Protein 2PZE (pdb70)

Radius of gyration: 22.37 Å; Cα contacts (8 Å, |Δi|>4): 933; chains: 2; bounding box: 48×54×74 Å

B-factor: mean 24.81, std 9.43, range [7.67, 64.12]

Sequence (445 aa):
SLTTTEVVMENVTAFWEEGGTPVLKDINFKIERGQLLAVAGSTGAGKTSLLMMIMGELEPSEGKIKHSGRISFCSQFSWIMPGTIKENIIFGVSYDEYRYRSVIKACQLEEDISKFAEKDNIVLGEGGITLSGGQRARISLARAVYKDADLYLLDSPFGYLDVLTEKEIFESCVCKLMANKTRILVTSKMEHLKKADKILILHEGSSYFYGTFSELQNLDFSSKLMTTEVVMENVTAFWEEGGTPVLKDINFKIERGQLLAVAGSTGAGKTSLLMMIMGELEPSEGKIKHSGRISFCSQFSWIMPGTIKENIIFGVSYDEYRYRSVIKACQLEEDISKFAEKDNIVLGEGGITLSGGQRARISLARAVYKDADLYLLDSPFGYLDVLTEKEIFESCVCKLMANKTRILVTSKMEHLKKADKILILHEGSSYFYGTFSELQNLQPD

GO terms:
  GO:0051087 protein-folding chaperone binding (F, IPI)
  GO:0005254 chloride channel activity (F, IDA)
  GO:0034976 response to endoplasmic reticulum stress (P, IDA)
  GO:0005769 early endosome (C, IDA)
  GO:0005789 endoplasmic reticulum membrane (C, IDA)
  GO:0005886 plasma membrane (C, IDA)
  GO:0016020 membrane (C, IDA)
  GO:0016324 apical plasma membrane (C, IDA)
  GO:0016887 ATP hydrolysis activity (F, IDA)
  GO:0015701 bicarbonate transport (P, IDA)
  GO:1904322 cellular response to forskolin (P, IDA)
  GO:0015106 bicarbonate transmembrane transporter activity (F, IDA)
  GO:1902476 chloride transmembrane transport (P, IDA)
  GO:0019869 chloride channel inhibitor activity (F, IDA)
  GO:0031901 early endosome membrane (C, EXP)
  GO:0005260 intracellularly ATP-gated chloride channel activity (F, EXP)
  GO:0005789 endoplasmic reticulum membrane (C, EXP)
  GO:0005886 plasma membrane (C, EXP)
  GO:0016324 apical plasma membrane (C, EXP)
  GO:0016887 ATP hydrolysis activity (F, EXP)

Structure (mmCIF, N/CA/C/O backbone):
data_2PZE
#
_entry.id   2PZE
#
_cell.length_a   42.803
_cell.length_b   92.779
_cell.length_c   107.419
_cell.angle_alpha   90.000
_cell.angle_beta   90.000
_cell.angle_gamma   90.000
#
_symmetry.space_group_name_H-M   'P 21 21 21'
#
loop_
_entity.id
_entity.type
_entity.pdbx_description
1 polymer 'Cystic fibrosis transmembrane conductance regulator'
2 non-polymer 'MAGNESIUM ION'
3 non-polymer "ADENOSINE-5'-TRIPHOSPHATE"
4 water water
#
loop_
_atom_site.group_PDB
_atom_site.id
_atom_site.type_symbol
_atom_site.label_atom_id
_atom_site.label_alt_id
_atom_site.label_comp_id
_atom_site.label_asym_id
_atom_site.label_entity_id
_atom_site.label_seq_id
_atom_site.pdbx_PDB_ins_code
_atom_site.Cartn_x
_atom_site.Cartn_y
_atom_site.Cartn_z
_atom_site.occupancy
_atom_site.B_iso_or_equiv
_atom_site.auth_seq_id
_atom_site.auth_comp_id
_atom_site.auth_asym_id
_atom_site.auth_atom_id
_atom_site.pdbx_PDB_model_num
ATOM 1 N N . SER A 1 1 ? -4.274 12.651 103.530 1.00 43.19 386 SER A N 1
ATOM 2 C CA . SER A 1 1 ? -2.867 13.142 103.494 1.00 42.67 386 SER A CA 1
ATOM 3 C C . SER A 1 1 ? -1.810 12.028 103.390 1.00 41.50 386 SER A C 1
ATOM 4 O O . SER A 1 1 ? -0.649 12.249 103.726 1.00 41.79 386 SER A O 1
ATOM 7 N N . LEU A 1 2 ? -2.207 10.833 102.952 1.00 39.47 387 LEU A N 1
ATOM 8 C CA . LEU A 1 2 ? -1.238 9.861 102.439 1.00 38.10 387 LEU A CA 1
ATOM 9 C C . LEU A 1 2 ? -1.210 9.965 100.922 1.00 38.25 387 LEU A C 1
ATOM 10 O O . LEU A 1 2 ? -2.259 9.899 100.273 1.00 38.68 387 LEU A O 1
ATOM 15 N N . THR A 1 3 ? -0.012 10.142 100.373 1.00 36.90 388 THR A N 1
ATOM 16 C CA . THR A 1 3 ? 0.178 10.362 98.931 1.00 36.83 388 THR A CA 1
ATOM 17 C C . THR A 1 3 ? 0.486 9.070 98.172 1.00 34.82 388 THR A C 1
ATOM 18 O O . THR A 1 3 ? 1.248 8.224 98.650 1.00 34.18 388 THR A O 1
ATOM 22 N N . THR A 1 4 ? -0.123 8.959 96.989 1.00 32.81 389 THR A N 1
ATOM 23 C CA . THR A 1 4 ? -0.050 7.799 96.108 1.00 31.35 389 THR A CA 1
ATOM 24 C C . THR A 1 4 ? 0.728 8.102 94.822 1.00 29.69 389 THR A C 1
ATOM 25 O O . THR A 1 4 ? 0.792 7.274 93.914 1.00 27.86 389 THR A O 1
ATOM 27 N N . THR A 1 5 ? 1.319 9.290 94.758 1.00 28.62 390 THR A N 1
ATOM 28 C CA . THR A 1 5 ? 1.935 9.821 93.528 1.00 28.63 390 THR A CA 1
ATOM 29 C C . THR A 1 5 ? 3.104 8.976 93.017 1.00 27.71 390 THR A C 1
ATOM 30 O O . THR A 1 5 ? 4.032 8.681 93.775 1.00 28.46 390 THR A O 1
ATOM 34 N N . GLU A 1 6 ? 3.053 8.583 91.744 1.00 25.74 391 GLU A N 1
ATOM 35 C CA . GLU A 1 6 ? 4.148 7.812 91.143 1.00 25.80 391 GLU A CA 1
ATOM 36 C C . GLU A 1 6 ? 5.061 8.610 90.222 1.00 23.23 391 GLU A C 1
ATOM 37 O O . GLU A 1 6 ? 6.255 8.356 90.172 1.00 21.64 391 GLU A O 1
ATOM 43 N N . VAL A 1 7 ? 4.498 9.549 89.474 1.00 21.84 392 VAL A N 1
ATOM 44 C CA . VAL A 1 7 ? 5.298 10.371 88.555 1.00 20.22 392 VAL A CA 1
ATOM 45 C C . VAL A 1 7 ? 4.861 11.817 88.735 1.00 19.57 392 VAL A C 1
ATOM 46 O O . VAL A 1 7 ? 3.671 12.091 88.737 1.00 18.50 392 VAL A O 1
ATOM 50 N N . VAL A 1 8 ? 5.811 12.734 88.881 1.00 17.40 393 VAL A N 1
ATOM 51 C CA . VAL A 1 8 ? 5.484 14.149 88.902 1.00 18.16 393 VAL A CA 1
ATOM 52 C C . VAL A 1 8 ? 6.393 14.887 87.938 1.00 17.53 393 VAL A C 1
ATOM 53 O O . VAL A 1 8 ? 7.596 14.638 87.907 1.00 18.30 393 VAL A O 1
ATOM 57 N N . MET A 1 9 ? 5.811 15.792 87.154 1.00 18.65 394 MET A N 1
ATOM 58 C CA . MET A 1 9 ? 6.553 16.790 86.412 1.00 19.11 394 MET A CA 1
ATOM 59 C C . MET A 1 9 ? 6.095 18.164 86.898 1.00 19.07 394 MET A C 1
ATOM 60 O O . MET A 1 9 ? 4.890 18.444 86.963 1.00 17.82 394 MET A O 1
ATOM 65 N N . GLU A 1 10 ? 7.058 19.003 87.272 1.00 19.34 395 GLU A N 1
ATOM 66 C CA . GLU A 1 10 ? 6.779 20.362 87.743 1.00 20.03 395 GLU A CA 1
ATOM 67 C C . GLU A 1 10 ? 7.621 21.373 86.964 1.00 19.21 395 GLU A C 1
ATOM 68 O O . GLU A 1 10 ? 8.869 21.342 87.032 1.00 18.74 395 GLU A O 1
ATOM 70 N N . ASN A 1 11 ? 6.941 22.244 86.205 1.00 19.47 396 ASN A N 1
ATOM 71 C CA . ASN A 1 11 ? 7.575 23.356 85.462 1.00 19.81 396 ASN A CA 1
ATOM 72 C C . ASN A 1 11 ? 8.698 22.912 84.524 1.00 19.01 396 ASN A C 1
ATOM 73 O O . ASN A 1 11 ? 9.744 23.561 84.419 1.00 20.12 396 ASN A O 1
ATOM 82 N N . VAL A 1 12 ? 8.474 21.798 83.824 1.00 17.74 397 VAL A N 1
ATOM 83 C CA . VAL A 1 12 ? 9.555 21.170 83.059 1.00 16.59 397 VAL A CA 1
ATOM 84 C C . VAL A 1 12 ? 9.699 21.756 81.663 1.00 16.84 397 VAL A C 1
ATOM 85 O O . VAL A 1 12 ? 8.743 21.783 80.889 1.00 18.46 397 VAL A O 1
ATOM 89 N N . THR A 1 13 ? 10.919 22.185 81.348 1.00 19.04 398 THR A N 1
ATOM 90 C CA . THR A 1 13 ? 11.301 22.629 80.021 1.00 19.26 398 THR A CA 1
ATOM 91 C C . THR A 1 13 ? 12.547 21.853 79.609 1.00 19.99 398 THR A C 1
ATOM 92 O O . THR A 1 13 ? 13.429 21.619 80.428 1.00 20.36 398 THR A O 1
ATOM 96 N N . ALA A 1 14 ? 12.607 21.435 78.348 1.00 19.46 399 ALA A N 1
ATOM 97 C CA . ALA A 1 14 ? 13.737 20.661 77.863 1.00 20.63 399 ALA A CA 1
ATOM 98 C C . ALA A 1 14 ? 14.060 20.977 76.404 1.00 21.46 399 ALA A C 1
ATOM 99 O O . ALA A 1 14 ? 13.172 21.332 75.634 1.00 22.69 399 ALA A O 1
ATOM 101 N N . PHE A 1 15 ? 15.336 20.829 76.054 1.00 25.14 400 PHE A N 1
ATOM 102 C CA . PHE A 1 15 ? 15.846 21.017 74.698 1.00 26.88 400 PHE A CA 1
ATOM 103 C C . PHE A 1 15 ? 16.564 19.749 74.279 1.00 27.72 400 PHE A C 1
ATOM 104 O O . PHE A 1 15 ? 17.303 19.163 75.068 1.00 27.30 400 PHE A O 1
ATOM 112 N N . TRP A 1 16 ? 16.337 19.328 73.040 1.00 28.79 401 TRP A N 1
ATOM 113 C CA . TRP A 1 16 ? 17.155 18.292 72.431 1.00 30.89 401 TRP A CA 1
ATOM 114 C C . TRP A 1 16 ? 18.417 18.971 71.911 1.00 34.01 401 TRP A C 1
ATOM 115 O O . TRP A 1 16 ? 19.511 18.410 72.000 1.00 34.97 401 TRP A O 1
ATOM 126 N N . GLU A 1 17 ? 18.232 20.181 71.377 1.00 36.36 402 GLU A N 1
ATOM 127 C CA . GLU A 1 17 ? 19.308 21.014 70.842 1.00 39.77 402 GLU A CA 1
ATOM 128 C C . GLU A 1 17 ? 19.458 22.227 71.749 1.00 41.65 402 GLU A C 1
ATOM 129 O O . GLU A 1 17 ? 18.797 23.261 71.544 1.00 42.32 402 GLU A O 1
ATOM 131 N N . GLU A 1 18 ? 20.313 22.074 72.762 1.00 43.47 403 GLU A N 1
ATOM 132 C CA . GLU A 1 18 ? 20.454 23.055 73.848 1.00 45.18 403 GLU A CA 1
ATOM 133 C C . GLU A 1 18 ? 20.825 24.455 73.347 1.00 45.63 403 GLU A C 1
ATOM 134 O O . GLU A 1 18 ? 22.002 24.831 73.322 1.00 46.28 403 GLU A O 1
ATOM 136 N N . GLY A 1 19 ? 19.804 25.216 72.951 1.00 45.53 404 GLY A N 1
ATOM 137 C CA . GLY A 1 19 ? 19.997 26.580 72.462 1.00 45.58 404 GLY A CA 1
ATOM 138 C C . GLY A 1 19 ? 18.887 27.076 71.555 1.00 45.36 404 GLY A C 1
ATOM 139 O O . GLY A 1 19 ? 18.545 28.266 71.569 1.00 45.73 404 GLY A O 1
ATOM 140 N N . GLY A 1 20 ? 18.326 26.174 70.754 1.00 44.54 437 GLY A N 1
ATOM 141 C CA . GLY A 1 20 ? 17.246 26.535 69.842 1.00 43.04 437 GLY A CA 1
ATOM 142 C C . GLY A 1 20 ? 15.928 26.700 70.572 1.00 42.02 437 GLY A C 1
ATOM 143 O O . GLY A 1 20 ? 15.850 27.390 71.594 1.00 42.83 437 GLY A O 1
ATOM 144 N N . THR A 1 21 ? 14.888 26.065 70.041 1.00 40.16 438 THR A N 1
ATOM 145 C CA . THR A 1 21 ? 13.571 26.082 70.668 1.00 37.70 438 THR A CA 1
ATOM 146 C C . THR A 1 21 ? 13.394 24.834 71.557 1.00 34.68 438 THR A C 1
ATOM 147 O O . THR A 1 21 ? 13.910 23.760 71.220 1.00 34.17 438 THR A O 1
ATOM 151 N N . PRO A 1 22 ? 12.713 24.981 72.711 1.00 31.45 439 PRO A N 1
ATOM 152 C CA . PRO A 1 22 ? 12.516 23.799 73.554 1.00 28.56 439 PRO A CA 1
ATOM 153 C C . PRO A 1 22 ? 11.619 22.749 72.898 1.00 25.32 439 PRO A C 1
ATOM 154 O O . PRO A 1 22 ? 10.697 23.099 72.154 1.00 23.59 439 PRO A O 1
ATOM 158 N N . VAL A 1 23 ? 11.885 21.472 73.178 1.00 22.48 440 VAL A N 1
ATOM 159 C CA . VAL A 1 23 ? 10.980 20.414 72.720 1.00 19.58 440 VAL A CA 1
ATOM 160 C C . VAL A 1 23 ? 9.760 20.283 73.634 1.00 18.21 440 VAL A C 1
ATOM 161 O O . VAL A 1 23 ? 8.710 19.841 73.195 1.00 18.61 440 VAL A O 1
ATOM 165 N N . LEU A 1 24 ? 9.934 20.625 74.908 1.00 15.67 441 LEU A N 1
ATOM 166 C CA . LEU A 1 24 ? 8.859 20.628 75.904 1.00 14.98 441 LEU A CA 1
ATOM 167 C C . LEU A 1 24 ? 8.996 21.917 76.704 1.00 14.88 441 LEU A C 1
ATOM 168 O O . LEU A 1 24 ? 10.090 22.276 77.098 1.00 17.32 441 LEU A O 1
ATOM 173 N N . LYS A 1 25 ? 7.895 22.604 76.960 1.00 15.80 442 LYS A N 1
ATOM 174 C CA . LYS A 1 25 ? 7.954 23.861 77.715 1.00 16.36 442 LYS A CA 1
ATOM 175 C C . LYS A 1 25 ? 6.885 23.890 78.797 1.00 17.69 442 LYS A C 1
ATOM 176 O O . LYS A 1 25 ? 5.710 23.676 78.514 1.00 17.06 442 LYS A O 1
ATOM 179 N N . ASP A 1 26 ? 7.314 24.159 80.028 1.00 18.62 443 ASP A N 1
ATOM 180 C CA . ASP A 1 26 ? 6.421 24.339 81.185 1.00 21.17 443 ASP A CA 1
ATOM 181 C C . ASP A 1 26 ? 5.405 23.224 81.402 1.00 20.70 443 ASP A C 1
ATOM 182 O O . ASP A 1 26 ? 4.207 23.475 81.600 1.00 20.53 443 ASP A O 1
ATOM 187 N N . ILE A 1 27 ? 5.895 21.992 81.371 1.00 19.92 444 ILE A N 1
ATOM 188 C CA . ILE A 1 27 ? 5.044 20.826 81.522 1.00 19.43 444 ILE A CA 1
ATOM 189 C C . ILE A 1 27 ? 4.783 20.515 82.987 1.00 19.68 444 ILE A C 1
ATOM 190 O O . ILE A 1 27 ? 5.711 20.440 83.783 1.00 18.56 444 ILE A O 1
ATOM 195 N N . ASN A 1 28 ? 3.507 20.321 83.313 1.00 19.83 445 ASN A N 1
ATOM 196 C CA . ASN A 1 28 ? 3.065 19.967 84.665 1.00 20.72 445 ASN A CA 1
ATOM 197 C C . ASN A 1 28 ? 2.030 18.858 84.612 1.00 21.67 445 ASN A C 1
ATOM 198 O O . ASN A 1 28 ? 0.985 18.986 83.939 1.00 20.91 445 ASN A O 1
ATOM 203 N N . PHE A 1 29 ? 2.315 17.765 85.311 1.00 21.33 446 PHE A N 1
ATOM 204 C CA . PHE A 1 29 ? 1.309 16.748 85.578 1.00 20.59 446 PHE A CA 1
ATOM 205 C C . PHE A 1 29 ? 1.738 15.875 86.751 1.00 21.52 446 PHE A C 1
ATOM 206 O O . PHE A 1 29 ? 2.888 15.899 87.172 1.00 19.98 446 PHE A O 1
ATOM 214 N N . LYS A 1 30 ? 0.792 15.101 87.266 1.00 22.51 447 LYS A N 1
ATOM 215 C CA . LYS A 1 30 ? 1.150 14.064 88.212 1.00 23.38 447 LYS A CA 1
ATOM 216 C C . LYS A 1 30 ? 0.256 12.859 87.981 1.00 22.92 447 LYS A C 1
ATOM 217 O O . LYS A 1 30 ? -0.929 13.023 87.637 1.00 24.86 447 LYS A O 1
ATOM 222 N N . ILE A 1 31 ? 0.827 11.669 88.121 1.00 21.83 448 ILE A N 1
ATOM 223 C CA . ILE A 1 31 ? 0.092 10.399 87.953 1.00 22.09 448 ILE A CA 1
ATOM 224 C C . ILE A 1 31 ? 0.203 9.655 89.276 1.00 20.90 448 ILE A C 1
ATOM 225 O O . ILE A 1 31 ? 1.294 9.539 89.815 1.00 19.92 448 ILE A O 1
ATOM 230 N N . GLU A 1 32 ? -0.925 9.186 89.802 1.00 21.25 449 GLU A N 1
ATOM 231 C CA . GLU A 1 32 ? -0.947 8.379 91.028 1.00 21.73 449 GLU A CA 1
ATOM 232 C C . GLU A 1 32 ? -0.733 6.917 90.673 1.00 19.77 449 GLU A C 1
ATOM 233 O O . GLU A 1 32 ? -1.005 6.505 89.555 1.00 18.57 449 GLU A O 1
ATOM 239 N N . ARG A 1 33 ? -0.258 6.131 91.631 1.00 19.43 450 ARG A N 1
ATOM 240 C CA . ARG A 1 33 ? -0.029 4.712 91.387 1.00 20.15 450 ARG A CA 1
ATOM 241 C C . ARG A 1 33 ? -1.310 4.015 90.910 1.00 19.26 450 ARG A C 1
ATOM 242 O O . ARG A 1 33 ? -2.382 4.181 91.498 1.00 20.26 450 ARG A O 1
ATOM 250 N N . GLY A 1 34 ? -1.186 3.246 89.835 1.00 17.85 451 GLY A N 1
ATOM 251 C CA . GLY A 1 34 ? -2.264 2.438 89.314 1.00 18.22 451 GLY A CA 1
ATOM 252 C C . GLY A 1 34 ? -3.164 3.165 88.324 1.00 18.08 451 GLY A C 1
ATOM 253 O O . GLY A 1 34 ? -4.054 2.554 87.746 1.00 19.07 451 GLY A O 1
ATOM 254 N N . GLN A 1 35 ? -2.904 4.452 88.096 1.00 18.34 452 GLN A N 1
ATOM 255 C CA . GLN A 1 35 ? -3.707 5.257 87.170 1.00 19.86 452 GLN A CA 1
ATOM 256 C C . GLN A 1 35 ? -3.243 5.119 85.718 1.00 18.97 452 GLN A C 1
ATOM 257 O O . GLN A 1 35 ? -2.083 4.786 85.461 1.00 17.61 452 GLN A O 1
ATOM 263 N N . LEU A 1 36 ? -4.169 5.402 84.799 1.00 17.85 453 LEU A N 1
ATOM 264 C CA . LEU A 1 36 ? -3.875 5.518 83.363 1.00 17.25 453 LEU A CA 1
ATOM 265 C C . LEU A 1 36 ? -3.892 6.986 82.943 1.00 16.84 453 LEU A C 1
ATOM 266 O O . LEU A 1 36 ? -4.909 7.668 83.108 1.00 16.93 453 LEU A O 1
ATOM 271 N N . LEU A 1 37 ? -2.763 7.471 82.418 1.00 14.40 454 LEU A N 1
ATOM 272 C CA . LEU A 1 37 ? -2.687 8.819 81.849 1.00 13.56 454 LEU A CA 1
ATOM 273 C C . LEU A 1 37 ? -2.721 8.656 80.340 1.00 14.43 454 LEU A C 1
ATOM 274 O O . LEU A 1 37 ? -1.923 7.922 79.814 1.00 11.89 454 LEU A O 1
ATOM 279 N N . ALA A 1 38 ? -3.664 9.300 79.640 1.00 14.35 455 ALA A N 1
ATOM 280 C CA . ALA A 1 38 ? -3.604 9.304 78.182 1.00 14.42 455 ALA A CA 1
ATOM 281 C C . ALA A 1 38 ? -2.871 10.547 77.716 1.00 15.29 455 ALA A C 1
ATOM 282 O O . ALA A 1 38 ? -3.152 11.675 78.192 1.00 15.78 455 ALA A O 1
ATOM 284 N N . VAL A 1 39 ? -1.919 10.342 76.804 1.00 13.83 456 VAL A N 1
ATOM 285 C CA . VAL A 1 39 ? -1.174 11.463 76.213 1.00 14.11 456 VAL A CA 1
ATOM 286 C C . VAL A 1 39 ? -1.521 11.550 74.723 1.00 13.80 456 VAL A C 1
ATOM 287 O O . VAL A 1 39 ? -1.261 10.618 73.947 1.00 14.24 456 VAL A O 1
ATOM 291 N N . ALA A 1 40 ? -2.066 12.699 74.336 1.00 14.09 457 ALA A N 1
ATOM 292 C CA . ALA A 1 40 ? -2.547 12.936 72.983 1.00 14.46 457 ALA A CA 1
ATOM 293 C C . ALA A 1 40 ? -1.887 14.173 72.376 1.00 14.56 457 ALA A C 1
ATOM 294 O O . ALA A 1 40 ? -1.301 14.990 73.082 1.00 14.30 457 ALA A O 1
ATOM 296 N N . GLY A 1 41 ? -1.976 14.307 71.052 1.00 15.29 458 GLY A N 1
ATOM 297 C CA . GLY A 1 41 ? -1.434 15.471 70.377 1.00 15.71 458 GLY A CA 1
ATOM 298 C C . GLY A 1 41 ? -0.984 15.128 68.975 1.00 16.69 458 GLY A C 1
ATOM 299 O O . GLY A 1 41 ? -0.732 13.956 68.658 1.00 15.06 458 GLY A O 1
ATOM 300 N N . SER A 1 42 ? -0.863 16.148 68.128 1.00 17.10 459 SER A N 1
ATOM 301 C CA . SER A 1 42 ? -0.450 15.924 66.739 1.00 17.76 459 SER A CA 1
ATOM 302 C C . SER A 1 42 ? 0.963 15.404 66.596 1.00 17.09 459 SER A C 1
ATOM 303 O O . SER A 1 42 ? 1.753 15.466 67.537 1.00 15.88 459 SER A O 1
ATOM 306 N N . THR A 1 43 ? 1.284 14.899 65.405 1.00 15.78 460 THR A N 1
ATOM 307 C CA . THR A 1 43 ? 2.641 14.472 65.119 1.00 16.66 460 THR A CA 1
ATOM 308 C C . THR A 1 43 ? 3.617 15.599 65.468 1.00 17.89 460 THR A C 1
ATOM 309 O O . THR A 1 43 ? 3.384 16.774 65.131 1.00 20.29 460 THR A O 1
ATOM 313 N N . GLY A 1 44 ? 4.697 15.264 66.180 1.00 16.09 461 GLY A N 1
ATOM 314 C CA . GLY A 1 44 ? 5.687 16.256 66.502 1.00 17.21 461 GLY A CA 1
ATOM 315 C C . GLY A 1 44 ? 5.415 17.092 67.738 1.00 16.11 461 GLY A C 1
ATOM 316 O O . GLY A 1 44 ? 6.224 17.965 68.075 1.00 18.10 461 GLY A O 1
ATOM 317 N N . ALA A 1 45 ? 4.291 16.844 68.415 1.00 15.82 462 ALA A N 1
ATOM 318 C CA . ALA A 1 45 ? 3.895 17.647 69.586 1.00 14.62 462 ALA A CA 1
ATOM 319 C C . ALA A 1 45 ? 4.845 17.522 70.789 1.00 14.84 462 ALA A C 1
ATOM 320 O O . ALA A 1 45 ? 4.873 18.423 71.626 1.00 16.22 462 ALA A O 1
ATOM 322 N N . GLY A 1 46 ? 5.551 16.390 70.905 1.00 14.42 463 GLY A N 1
ATOM 323 C CA . GLY A 1 46 ? 6.505 16.190 72.028 1.00 11.70 463 GLY A CA 1
ATOM 324 C C . GLY A 1 46 ? 6.180 14.962 72.867 1.00 11.59 463 GLY A C 1
ATOM 325 O O . GLY A 1 46 ? 6.736 14.770 73.957 1.00 11.32 463 GLY A O 1
ATOM 326 N N . LYS A 1 47 ? 5.296 14.099 72.346 1.00 9.53 464 LYS A N 1
ATOM 327 C CA . LYS A 1 47 ? 4.762 12.975 73.160 1.00 9.17 464 LYS A CA 1
ATOM 328 C C . LYS A 1 47 ? 5.843 11.953 73.538 1.00 9.92 464 LYS A C 1
ATOM 329 O O . LYS A 1 47 ? 6.002 11.630 74.718 1.00 10.43 464 LYS A O 1
ATOM 335 N N . THR A 1 48 ? 6.590 11.471 72.548 1.00 9.22 465 THR A N 1
ATOM 336 C CA . THR A 1 48 ? 7.705 10.561 72.778 1.00 9.97 465 THR A CA 1
ATOM 337 C C . THR A 1 48 ? 8.816 11.242 73.588 1.00 9.91 465 THR A C 1
ATOM 338 O O . THR A 1 48 ? 9.403 10.618 74.480 1.00 9.63 465 THR A O 1
ATOM 342 N N . SER A 1 49 ? 9.073 12.528 73.308 1.00 10.73 466 SER A N 1
ATOM 343 C CA . SER A 1 49 ? 10.082 13.259 74.081 1.00 10.81 466 SER A CA 1
ATOM 344 C C . SER A 1 49 ? 9.723 13.289 75.575 1.00 10.76 466 SER A C 1
ATOM 345 O O . SER A 1 49 ? 10.609 13.179 76.436 1.00 10.63 466 SER A O 1
ATOM 348 N N . LEU A 1 50 ? 8.426 13.397 75.874 1.00 10.78 467 LEU A N 1
ATOM 349 C CA . LEU A 1 50 ? 7.948 13.337 77.263 1.00 11.20 467 LEU A CA 1
ATOM 350 C C . LEU A 1 50 ? 8.296 12.002 77.917 1.00 12.38 467 LEU A C 1
ATOM 351 O O . LEU A 1 50 ? 8.790 11.968 79.051 1.00 12.04 467 LEU A O 1
ATOM 356 N N . LEU A 1 51 ? 8.029 10.900 77.204 1.00 11.72 468 LEU A N 1
ATOM 357 C CA . LEU A 1 51 ? 8.396 9.572 77.702 1.00 10.79 468 LEU A CA 1
ATOM 358 C C . LEU A 1 51 ? 9.893 9.494 77.919 1.00 11.14 468 LEU A C 1
ATOM 359 O O . LEU A 1 51 ? 10.332 8.984 78.951 1.00 12.45 468 LEU A O 1
ATOM 364 N N . MET A 1 52 ? 10.667 10.028 76.978 1.00 11.20 469 MET A N 1
ATOM 365 C CA . MET A 1 52 ? 12.126 10.063 77.112 1.00 13.26 469 MET A CA 1
ATOM 366 C C . MET A 1 52 ? 12.611 10.78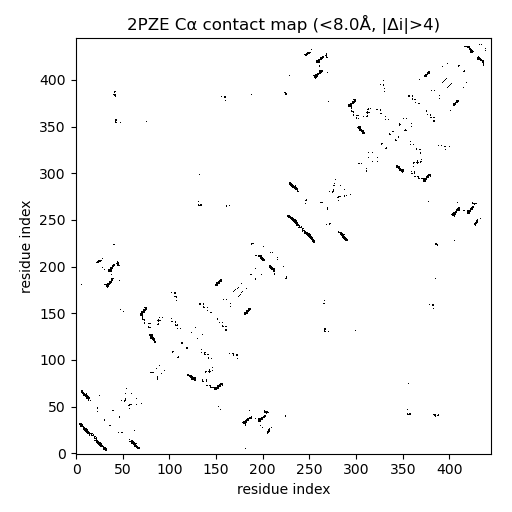8 78.364 1.00 13.82 469 MET A C 1
ATOM 367 O O . MET A 1 52 ? 13.608 10.382 78.963 1.00 14.26 469 MET A O 1
ATOM 372 N N . MET A 1 53 ? 11.941 11.865 78.741 1.00 14.65 470 MET A N 1
ATOM 373 C CA . MET A 1 53 ? 12.304 12.573 79.971 1.00 16.14 470 MET A CA 1
ATOM 374 C C . MET A 1 53 ? 12.060 11.671 81.165 1.00 15.57 470 MET A C 1
ATOM 375 O O . MET A 1 53 ? 12.861 11.642 82.087 1.00 16.56 470 MET A O 1
ATOM 380 N N . ILE A 1 54 ? 10.943 10.946 81.155 1.00 14.11 471 ILE A N 1
ATOM 381 C CA . ILE A 1 54 ? 10.618 10.042 82.261 1.00 15.41 471 ILE A CA 1
ATOM 382 C C . ILE A 1 54 ? 11.705 8.970 82.409 1.00 15.68 471 ILE A C 1
ATOM 383 O O . ILE A 1 54 ? 12.059 8.595 83.542 1.00 17.76 471 ILE A O 1
ATOM 388 N N . MET A 1 55 ? 12.248 8.505 81.278 1.00 14.50 472 MET A N 1
ATOM 389 C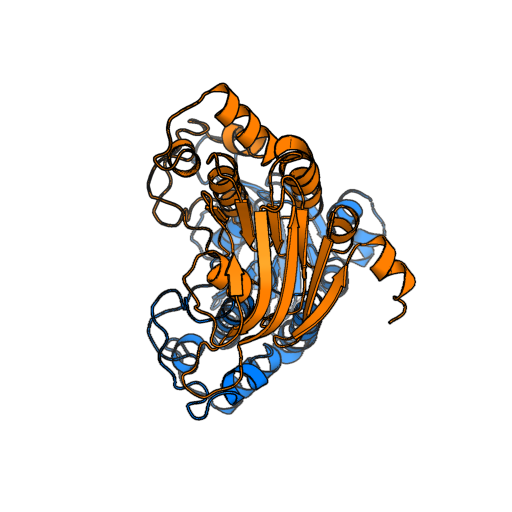 CA . MET A 1 55 ? 13.265 7.454 81.231 1.00 16.78 472 MET A CA 1
ATOM 390 C C . MET A 1 55 ? 14.698 7.957 81.466 1.00 19.19 472 MET A C 1
ATOM 391 O O . MET A 1 55 ? 15.637 7.156 81.481 1.00 21.81 472 MET A O 1
ATOM 396 N N . GLY A 1 56 ? 14.873 9.269 81.609 1.00 18.65 473 GLY A N 1
ATOM 397 C CA . GLY A 1 56 ? 16.204 9.856 81.848 1.00 20.12 473 GLY A CA 1
ATOM 398 C C . GLY A 1 56 ? 17.050 10.085 80.599 1.00 21.49 473 GLY A C 1
ATOM 399 O O . GLY A 1 56 ? 18.231 10.478 80.685 1.00 22.67 473 GLY A O 1
ATOM 400 N N . GLU A 1 57 ? 16.462 9.853 79.427 1.00 21.00 474 GLU A N 1
ATOM 401 C CA . GLU A 1 57 ? 17.184 9.998 78.164 1.00 22.38 474 GLU A CA 1
ATOM 402 C C . GLU A 1 57 ? 17.272 11.461 77.728 1.00 22.17 474 GLU A C 1
ATOM 403 O O . GLU A 1 57 ? 18.113 11.818 76.905 1.00 24.18 474 GLU A O 1
ATOM 409 N N . LEU A 1 58 ? 16.389 12.292 78.274 1.00 20.01 475 LEU A N 1
ATOM 410 C CA . LEU A 1 58 ? 16.362 13.728 78.018 1.00 20.22 475 LEU A CA 1
ATOM 411 C C . LEU A 1 58 ? 16.285 14.414 79.368 1.00 21.48 475 LEU A C 1
ATOM 412 O O . LEU A 1 58 ? 15.408 14.114 80.173 1.00 19.34 475 LEU A O 1
ATOM 417 N N . GLU A 1 59 ? 17.209 15.324 79.644 1.00 23.24 476 GLU A N 1
ATOM 418 C CA . GLU A 1 59 ? 17.185 15.978 80.957 1.00 26.04 476 GLU A CA 1
ATOM 419 C C . GLU A 1 59 ? 16.570 17.381 80.882 1.00 25.38 476 GLU A C 1
ATOM 420 O O . GLU A 1 59 ? 16.725 18.067 79.872 1.00 25.12 476 GLU A O 1
ATOM 426 N N . PRO A 1 60 ? 15.842 17.807 81.936 1.00 25.91 477 PRO A N 1
ATOM 427 C CA . PRO A 1 60 ? 15.227 19.139 81.836 1.00 25.94 477 PRO A CA 1
ATOM 428 C C . PRO A 1 60 ? 16.235 20.283 81.974 1.00 25.99 477 PRO A C 1
ATOM 429 O O . PRO A 1 60 ? 17.295 20.114 82.595 1.00 25.86 477 PRO A O 1
ATOM 433 N N . SER A 1 61 ? 15.916 21.417 81.361 1.00 25.71 478 SER A N 1
ATOM 434 C CA . SER A 1 61 ? 16.671 22.659 81.563 1.00 26.09 478 SER A CA 1
ATOM 435 C C . SER A 1 61 ? 16.094 23.472 82.717 1.00 25.76 478 SER A C 1
ATOM 436 O O . SER A 1 61 ? 16.800 24.259 83.359 1.00 26.03 478 SER A O 1
ATOM 439 N N . GLU A 1 62 ? 14.797 23.299 82.950 1.00 24.59 479 GLU A N 1
ATOM 440 C CA . GLU A 1 62 ? 14.091 23.907 84.070 1.00 24.39 479 GLU A CA 1
ATOM 441 C C . GLU A 1 62 ? 13.164 22.842 84.632 1.00 23.01 479 GLU A C 1
ATOM 442 O O . GLU A 1 62 ? 12.803 21.903 83.916 1.00 21.06 479 GLU A O 1
ATOM 444 N N . GLY A 1 63 ? 12.762 22.995 85.891 1.00 22.34 480 GLY A N 1
ATOM 445 C CA . GLY A 1 63 ? 11.790 22.091 86.493 1.00 22.19 480 GLY A CA 1
ATOM 446 C C . GLY A 1 63 ? 12.344 20.810 87.074 1.00 22.80 480 GLY A C 1
ATOM 447 O O . GLY A 1 63 ? 13.541 20.588 87.066 1.00 23.13 480 GLY A O 1
ATOM 448 N N . LYS A 1 64 ? 11.444 19.975 87.582 1.00 22.62 481 LYS A N 1
ATOM 449 C CA . LYS A 1 64 ? 11.792 18.723 88.238 1.00 23.56 481 LYS A CA 1
ATOM 450 C C . LYS A 1 64 ? 10.929 17.595 87.688 1.00 23.08 481 LYS A C 1
ATOM 451 O O . LYS A 1 64 ? 9.726 17.777 87.469 1.00 22.43 481 LYS A O 1
ATOM 453 N N . ILE A 1 65 ? 11.550 16.437 87.476 1.00 23.41 482 ILE A N 1
ATOM 454 C CA . ILE A 1 65 ? 10.820 15.201 87.195 1.00 22.92 482 ILE A CA 1
ATOM 455 C C . ILE A 1 65 ? 11.082 14.256 88.352 1.00 22.85 482 ILE A C 1
ATOM 456 O O . ILE A 1 65 ? 12.232 14.068 88.728 1.00 23.69 482 ILE A O 1
ATOM 461 N N . LYS A 1 66 ? 10.016 13.700 88.924 1.00 22.03 483 LYS A N 1
ATOM 462 C CA . LYS A 1 66 ? 10.131 12.780 90.064 1.00 21.59 483 LYS A CA 1
ATOM 463 C C . LYS A 1 66 ? 9.516 11.451 89.703 1.00 20.88 483 LYS A C 1
ATOM 464 O O . LYS A 1 66 ? 8.329 11.373 89.387 1.00 21.93 483 LYS A O 1
ATOM 466 N N . HIS A 1 67 ? 10.346 10.413 89.713 1.00 21.29 484 HIS A N 1
ATOM 467 C CA . HIS A 1 67 ? 9.856 9.051 89.556 1.00 19.73 484 HIS A CA 1
ATOM 468 C C . HIS A 1 67 ? 10.851 8.043 90.098 1.00 20.58 484 HIS A C 1
ATOM 469 O O . HIS A 1 67 ? 12.030 8.101 89.785 1.00 20.89 484 HIS A O 1
ATOM 476 N N . SER A 1 68 ? 10.364 7.123 90.909 1.00 20.15 485 SER A N 1
ATOM 477 C CA . SER A 1 68 ? 11.196 6.013 91.352 1.00 21.10 485 SER A CA 1
ATOM 478 C C . SER A 1 68 ? 10.467 4.720 91.004 1.00 20.03 485 SER A C 1
ATOM 479 O O . SER A 1 68 ? 9.335 4.516 91.407 1.00 21.27 485 SER A O 1
ATOM 482 N N . GLY A 1 69 ? 11.082 3.864 90.196 1.00 18.72 486 GLY A N 1
ATOM 483 C CA . GLY A 1 69 ? 10.396 2.638 89.815 1.00 16.28 486 GLY A CA 1
ATOM 484 C C . GLY A 1 69 ? 10.955 2.055 88.547 1.00 14.46 486 GLY A C 1
ATOM 485 O O . GLY A 1 69 ? 11.718 2.727 87.807 1.00 13.21 486 GLY A O 1
ATOM 486 N N . ARG A 1 70 ? 10.594 0.798 88.305 1.00 13.43 487 ARG A N 1
ATOM 487 C CA . ARG A 1 70 ? 11.045 0.139 87.101 1.00 13.28 487 ARG A CA 1
ATOM 488 C C . ARG A 1 70 ? 10.113 0.526 85.959 1.00 11.93 487 ARG A C 1
ATOM 489 O O . ARG A 1 70 ? 8.879 0.519 86.121 1.00 12.50 487 ARG A O 1
ATOM 497 N N . ILE A 1 71 ? 10.707 0.911 84.832 1.00 10.86 488 ILE A N 1
ATOM 498 C CA . ILE A 1 71 ? 9.922 1.274 83.642 1.00 9.77 488 ILE A CA 1
ATOM 499 C C . ILE A 1 71 ? 9.925 0.182 82.591 1.00 10.98 488 ILE A C 1
ATOM 500 O O . ILE A 1 71 ? 10.956 -0.441 82.340 1.00 11.55 488 ILE A O 1
ATOM 505 N N . SER A 1 72 ? 8.765 -0.043 81.963 1.00 7.67 489 SER A N 1
ATOM 506 C CA . SER A 1 72 ? 8.720 -0.854 80.757 1.00 9.19 489 SER A CA 1
ATOM 507 C C . SER A 1 72 ? 8.207 0.036 79.635 1.00 9.64 489 SER A C 1
ATOM 508 O O . SER A 1 72 ? 7.145 0.648 79.766 1.00 10.11 489 SER A O 1
ATOM 511 N N . PHE A 1 73 ? 8.944 0.055 78.533 1.00 11.80 490 PHE A N 1
ATOM 512 C CA . PHE A 1 73 ? 8.708 1.006 77.420 1.00 12.16 490 PHE A CA 1
ATOM 513 C C . PHE A 1 73 ? 8.372 0.240 76.148 1.00 13.93 490 PHE A C 1
ATOM 514 O O . PHE A 1 73 ? 9.168 -0.611 75.697 1.00 15.40 490 PHE A O 1
ATOM 522 N N . CYS A 1 74 ? 7.216 0.555 75.563 1.00 12.55 491 CYS A N 1
ATOM 523 C CA . CYS A 1 74 ? 6.844 0.016 74.233 1.00 14.21 491 CYS A CA 1
ATOM 524 C C . CYS A 1 74 ? 7.006 1.149 73.219 1.00 14.17 491 CYS A C 1
ATOM 525 O O . CYS A 1 74 ? 6.229 2.088 73.214 1.00 13.76 491 CYS A O 1
ATOM 528 N N . SER A 1 75 ? 8.054 1.047 72.412 1.00 15.19 492 SER A N 1
ATOM 529 C CA . SER A 1 75 ? 8.476 2.108 71.491 1.00 16.95 492 SER A CA 1
ATOM 530 C C . SER A 1 75 ? 7.604 2.108 70.265 1.00 17.53 492 SER A C 1
ATOM 531 O O . SER A 1 75 ? 6.963 1.104 69.934 1.00 15.98 492 SER A O 1
ATOM 534 N N . GLN A 1 76 ? 7.616 3.228 69.551 1.00 19.27 493 GLN A N 1
ATOM 535 C CA . GLN A 1 76 ? 7.046 3.271 68.206 1.00 22.63 493 GLN A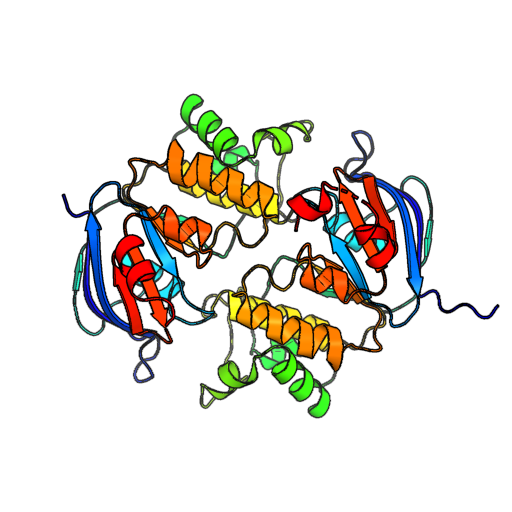 CA 1
ATOM 536 C C . GLN A 1 76 ? 7.700 2.351 67.182 1.00 25.93 493 GLN A C 1
ATOM 537 O O . GLN A 1 76 ? 7.038 1.885 66.253 1.00 29.22 493 GLN A O 1
ATOM 543 N N . PHE A 1 77 ? 8.992 2.091 67.329 1.00 29.12 494 PHE A N 1
ATOM 544 C CA . PHE A 1 77 ? 9.645 1.098 66.485 1.00 31.87 494 PHE A CA 1
ATOM 545 C C . PHE A 1 77 ? 9.222 -0.290 66.955 1.00 32.59 494 PHE A C 1
ATOM 546 O O . PHE A 1 77 ? 9.678 -0.752 67.987 1.00 34.02 494 PHE A O 1
ATOM 548 N N . SER A 1 78 ? 8.342 -0.946 66.213 1.00 34.71 495 SER A N 1
ATOM 549 C CA . SER A 1 78 ? 7.948 -2.313 66.567 1.00 36.53 495 SER A CA 1
ATOM 550 C C . SER A 1 78 ? 9.044 -3.297 66.169 1.00 37.49 495 SER A C 1
ATOM 551 O O . SER A 1 78 ? 8.970 -3.922 65.095 1.00 39.84 495 SER A O 1
ATOM 554 N N . TRP A 1 79 ? 10.042 -3.435 67.043 1.00 36.31 496 TRP A N 1
ATOM 555 C CA . TRP A 1 79 ? 11.245 -4.233 66.769 1.00 35.49 496 TRP A CA 1
ATOM 556 C C . TRP A 1 79 ? 11.239 -5.704 67.228 1.00 34.10 496 TRP A C 1
ATOM 557 O O . TRP A 1 79 ? 10.588 -6.082 68.224 1.00 32.98 496 TRP A O 1
ATOM 568 N N . ILE A 1 80 ? 11.997 -6.514 66.487 1.00 31.55 497 ILE A N 1
ATOM 569 C CA . ILE A 1 80 ? 12.044 -7.967 66.651 1.00 30.29 497 ILE A CA 1
ATOM 570 C C . ILE A 1 80 ? 13.492 -8.434 66.590 1.00 30.28 497 ILE A C 1
ATOM 571 O O . ILE A 1 80 ? 14.215 -8.083 65.658 1.00 30.10 497 ILE A O 1
ATOM 576 N N . MET A 1 81 ? 13.911 -9.207 67.590 1.00 30.86 498 MET A N 1
ATOM 577 C CA . MET A 1 81 ? 15.260 -9.780 67.636 1.00 33.60 498 MET A CA 1
ATOM 578 C C . MET A 1 81 ? 15.275 -11.190 67.044 1.00 31.80 498 MET A C 1
ATOM 579 O O . MET A 1 81 ? 14.252 -11.879 67.049 1.00 31.19 498 MET A O 1
ATOM 584 N N . PRO A 1 82 ? 16.442 -11.632 66.539 1.00 32.56 499 PRO A N 1
ATOM 585 C CA . PRO A 1 82 ? 16.557 -13.033 66.140 1.00 32.35 499 PRO A CA 1
ATOM 586 C C . PRO A 1 82 ? 16.181 -13.955 67.294 1.00 31.96 499 PRO A C 1
ATOM 587 O O . PRO A 1 82 ? 16.586 -13.728 68.437 1.00 32.90 499 PRO A O 1
ATOM 591 N N . GLY A 1 83 ? 15.382 -14.969 66.994 1.00 31.05 500 GLY A N 1
ATOM 592 C CA . GLY A 1 83 ? 14.887 -15.885 68.008 1.00 29.95 500 GLY A CA 1
ATOM 593 C C . GLY A 1 83 ? 13.408 -16.128 67.831 1.00 28.57 500 GLY A C 1
ATOM 594 O O . GLY A 1 83 ? 12.797 -15.570 66.922 1.00 28.38 500 GLY A O 1
ATOM 595 N N . THR A 1 84 ? 12.835 -16.944 68.711 1.00 27.64 501 THR A N 1
ATOM 596 C CA . THR A 1 84 ? 11.428 -17.331 68.607 1.00 27.61 501 THR A CA 1
ATOM 597 C C . THR A 1 84 ? 10.503 -16.195 69.058 1.00 26.58 501 THR A C 1
ATOM 598 O O . THR A 1 84 ? 10.974 -15.189 69.608 1.00 25.44 501 THR A O 1
ATOM 602 N N . ILE A 1 85 ? 9.201 -16.341 68.807 1.00 25.45 502 ILE A N 1
ATOM 603 C CA . ILE A 1 85 ? 8.197 -15.385 69.312 1.00 24.96 502 ILE A CA 1
ATOM 604 C C . ILE A 1 85 ? 8.214 -15.356 70.846 1.00 24.38 502 ILE A C 1
ATOM 605 O O . ILE A 1 85 ? 8.247 -14.282 71.456 1.00 23.22 502 ILE A O 1
ATOM 610 N N . LYS A 1 86 ? 8.200 -16.543 71.454 1.00 24.14 503 LYS A N 1
ATOM 611 C CA . LYS A 1 86 ? 8.309 -16.685 72.904 1.00 25.04 503 LYS A CA 1
ATOM 612 C C . LYS A 1 86 ? 9.535 -15.973 73.470 1.00 24.57 503 LYS A C 1
ATOM 613 O O . LYS A 1 86 ? 9.417 -15.248 74.458 1.00 25.01 503 LYS A O 1
ATOM 619 N N . GLU A 1 87 ? 10.695 -16.182 72.848 1.00 24.15 504 GLU A N 1
ATOM 620 C CA . GLU A 1 87 ? 11.945 -15.538 73.260 1.00 25.04 504 GLU A CA 1
ATOM 621 C C . GLU A 1 87 ? 11.882 -14.014 73.110 1.00 22.83 504 GLU A C 1
ATOM 622 O O . GLU A 1 87 ? 12.385 -13.284 73.962 1.00 21.98 504 GLU A O 1
ATOM 628 N N . ASN A 1 88 ? 11.280 -13.542 72.018 1.00 21.44 505 ASN A N 1
ATOM 629 C CA . ASN A 1 88 ? 11.033 -12.111 71.846 1.00 20.74 505 ASN A CA 1
ATOM 630 C C . ASN A 1 88 ? 10.147 -11.492 72.919 1.00 19.69 505 ASN A C 1
ATOM 631 O O . ASN A 1 88 ? 10.350 -10.339 73.289 1.00 19.67 505 ASN A O 1
ATOM 636 N N . ILE A 1 89 ? 9.172 -12.243 73.418 1.00 18.81 506 ILE A N 1
ATOM 637 C CA . ILE A 1 89 ? 8.228 -11.684 74.399 1.00 18.72 506 ILE A CA 1
ATOM 638 C C . ILE A 1 89 ? 8.822 -11.706 75.802 1.00 20.50 506 ILE A C 1
ATOM 639 O O . ILE A 1 89 ? 8.747 -10.709 76.530 1.00 21.46 506 ILE A O 1
ATOM 644 N N . ILE A 1 90 ? 9.437 -12.832 76.161 1.00 23.36 507 ILE A N 1
ATOM 645 C CA . ILE A 1 90 ? 10.045 -12.982 77.486 1.00 27.31 507 ILE A CA 1
ATOM 646 C C . ILE A 1 90 ? 11.240 -12.034 77.622 1.00 28.66 507 ILE A C 1
ATOM 647 O O . ILE A 1 90 ? 11.354 -11.323 78.625 1.00 30.63 507 ILE A O 1
ATOM 652 N N . PHE A 1 91 ? 12.095 -12.015 76.599 1.00 30.68 508 PHE A N 1
ATOM 653 C CA . PHE A 1 91 ? 13.178 -11.041 76.432 1.00 33.35 508 PHE A CA 1
ATOM 654 C C . PHE A 1 91 ? 14.078 -10.864 77.664 1.00 34.16 508 PHE A C 1
ATOM 655 O O . PHE A 1 91 ? 14.299 -9.744 78.129 1.00 33.84 508 PHE A O 1
ATOM 663 N N . GLY A 1 92 ? 14.599 -11.976 78.175 1.00 35.03 509 GLY A N 1
ATOM 664 C CA . GLY A 1 92 ? 15.545 -11.944 79.301 1.00 36.24 509 GLY A CA 1
ATOM 665 C C . GLY A 1 92 ? 14.954 -11.907 80.704 1.00 36.40 509 GLY A C 1
ATOM 666 O O . GLY A 1 92 ? 15.686 -11.893 81.696 1.00 38.14 509 GLY A O 1
ATOM 667 N N . VAL A 1 93 ? 13.633 -11.878 80.797 1.00 36.67 510 VAL A N 1
ATOM 668 C CA . VAL A 1 93 ? 12.954 -11.955 82.079 1.00 36.55 510 VAL A CA 1
ATOM 669 C C . VAL A 1 93 ? 12.819 -13.441 82.417 1.00 36.78 510 VAL A C 1
ATOM 670 O O . VAL A 1 93 ? 13.054 -14.301 81.564 1.00 36.36 510 VAL A O 1
ATOM 674 N N . SER A 1 94 ? 12.471 -13.735 83.666 1.00 36.86 511 SER A N 1
ATOM 675 C CA . SER A 1 94 ? 12.189 -15.100 84.084 1.00 36.80 511 SER A CA 1
ATOM 676 C C . SER A 1 94 ? 10.897 -15.535 83.424 1.00 37.08 511 SER A C 1
ATOM 677 O O . SER A 1 94 ? 10.030 -14.698 83.132 1.00 36.71 511 SER A O 1
ATOM 680 N N . TYR A 1 95 ? 10.775 -16.837 83.183 1.00 36.52 512 TYR A N 1
ATOM 681 C CA . TYR A 1 95 ? 9.571 -17.398 82.588 1.00 36.30 512 TYR A CA 1
ATOM 682 C C . TYR A 1 95 ? 8.517 -17.700 83.646 1.00 35.70 512 TYR A C 1
ATOM 683 O O . TYR A 1 95 ? 8.817 -18.274 84.701 1.00 35.85 512 TYR A O 1
ATOM 692 N N . ASP A 1 96 ? 7.289 -17.287 83.354 1.00 33.79 513 ASP A N 1
ATOM 693 C CA . ASP A 1 96 ? 6.131 -17.522 84.204 1.00 32.38 513 ASP A CA 1
ATOM 694 C C . ASP A 1 96 ? 5.009 -17.874 83.243 1.00 31.73 513 ASP A C 1
ATOM 695 O O . ASP A 1 96 ? 4.505 -17.005 82.533 1.00 29.88 513 ASP A O 1
ATOM 700 N N . GLU A 1 97 ? 4.635 -19.149 83.209 1.00 30.42 514 GLU A N 1
ATOM 701 C CA . GLU A 1 97 ? 3.747 -19.651 82.175 1.00 30.50 514 GLU A CA 1
ATOM 702 C C . GLU A 1 97 ? 2.382 -19.011 82.266 1.00 29.80 514 GLU A C 1
ATOM 703 O O . GLU A 1 97 ? 1.789 -18.684 81.234 1.00 30.03 514 GLU A O 1
ATOM 709 N N . TYR A 1 98 ? 1.892 -18.838 83.493 1.00 28.70 515 TYR A N 1
ATOM 710 C CA . TYR A 1 98 ? 0.620 -18.163 83.728 1.00 29.84 515 TYR A CA 1
ATOM 711 C C . TYR A 1 98 ? 0.680 -16.738 83.161 1.00 27.37 515 TYR A C 1
ATOM 712 O O . TYR A 1 98 ? -0.190 -16.338 82.389 1.00 28.17 515 TYR A O 1
ATOM 721 N N . ARG A 1 99 ? 1.716 -15.992 83.535 1.00 25.96 516 ARG A N 1
ATOM 722 C CA . ARG A 1 99 ? 1.907 -14.621 83.036 1.00 23.88 516 ARG A CA 1
ATOM 723 C C . ARG A 1 99 ? 2.012 -14.573 81.512 1.00 22.82 516 ARG A C 1
ATOM 724 O O . ARG A 1 99 ? 1.350 -13.757 80.871 1.00 22.44 516 ARG A O 1
ATOM 732 N N . TYR A 1 100 ? 2.843 -15.444 80.939 1.00 22.54 517 TYR A N 1
ATOM 733 C CA . TYR A 1 100 ? 3.041 -15.480 79.489 1.00 22.42 517 TYR A CA 1
ATOM 734 C C . TYR A 1 100 ? 1.725 -15.689 78.756 1.00 22.23 517 TYR A C 1
ATOM 735 O O . TYR A 1 100 ? 1.411 -14.967 77.809 1.00 20.11 517 TYR A O 1
ATOM 744 N N . ARG A 1 101 ? 0.979 -16.706 79.186 1.00 21.97 518 ARG A N 1
ATOM 745 C CA . ARG A 1 101 ? -0.344 -16.989 78.644 1.00 23.49 518 ARG A CA 1
ATOM 746 C C . ARG A 1 101 ? -1.317 -15.819 78.757 1.00 22.42 518 ARG A C 1
ATOM 747 O O . ARG A 1 101 ? -2.017 -15.512 77.790 1.00 22.32 518 ARG A O 1
ATOM 755 N N . SER A 1 102 ? -1.348 -15.154 79.913 1.00 20.40 519 SER A N 1
ATOM 756 C CA . SER A 1 102 ? -2.247 -14.011 80.120 1.00 20.06 519 SER A CA 1
ATOM 757 C C . SER A 1 102 ? -1.899 -12.867 79.140 1.00 19.21 519 SER A C 1
ATOM 758 O O . SER A 1 102 ? -2.783 -12.249 78.561 1.00 20.88 519 SER A O 1
ATOM 763 N N . VAL A 1 103 ? -0.608 -12.653 78.909 1.00 18.02 520 VAL A N 1
ATOM 764 C CA . VAL A 1 103 ? -0.171 -11.589 78.001 1.00 18.25 520 VAL A CA 1
ATOM 765 C C . VAL A 1 103 ? -0.445 -11.930 76.538 1.00 18.85 520 VAL A C 1
ATOM 766 O O . VAL A 1 103 ? -0.959 -11.090 75.807 1.00 19.21 520 VAL A O 1
ATOM 770 N N . ILE A 1 104 ? -0.119 -13.146 76.098 1.00 19.68 521 ILE A N 1
ATOM 771 C CA . ILE A 1 104 ? -0.432 -13.498 74.704 1.00 21.83 521 ILE A CA 1
ATOM 772 C C . ILE A 1 104 ? -1.950 -13.447 74.400 1.00 22.85 521 ILE A C 1
ATOM 773 O O . ILE A 1 104 ? -2.349 -13.078 73.291 1.00 22.92 521 ILE A O 1
ATOM 778 N N . LYS A 1 105 ? -2.791 -13.797 75.379 1.00 23.00 522 LYS A N 1
ATOM 779 C CA . LYS A 1 105 ? -4.247 -13.713 75.192 1.00 23.99 522 LYS A CA 1
ATOM 780 C C . LYS A 1 105 ? -4.732 -12.269 75.135 1.00 23.74 522 LYS A C 1
ATOM 781 O O . LYS A 1 105 ? -5.502 -11.890 74.255 1.00 23.25 522 LYS A O 1
ATOM 784 N N . ALA A 1 106 ? -4.277 -11.461 76.084 1.00 23.05 523 ALA A N 1
ATOM 785 C CA . ALA A 1 106 ? -4.679 -10.068 76.124 1.00 22.10 523 ALA A CA 1
ATOM 786 C C . ALA A 1 106 ? -4.215 -9.285 74.887 1.00 21.65 523 ALA A C 1
ATOM 787 O O . ALA A 1 106 ? -4.900 -8.368 74.449 1.00 22.83 523 ALA A O 1
ATOM 789 N N . CYS A 1 107 ? -3.069 -9.656 74.315 1.00 21.25 524 CYS A N 1
ATOM 790 C CA . CYS A 1 107 ? -2.556 -8.968 73.115 1.00 20.95 524 CYS A CA 1
ATOM 791 C C . CYS A 1 107 ? -2.994 -9.627 71.796 1.00 22.03 524 CYS A C 1
ATOM 792 O O . CYS A 1 107 ? -2.470 -9.301 70.709 1.00 22.07 524 CYS A O 1
ATOM 795 N N . GLN A 1 108 ? -3.916 -10.587 71.896 1.00 23.56 525 GLN A N 1
ATOM 796 C CA . GLN A 1 108 ? -4.526 -11.210 70.708 1.00 24.52 525 GLN A CA 1
ATOM 797 C C . GLN A 1 108 ? -3.480 -11.904 69.852 1.00 24.02 525 GLN A C 1
ATOM 798 O O . GLN A 1 108 ? -3.416 -11.688 68.636 1.00 24.03 525 GLN A O 1
ATOM 804 N N . LEU A 1 109 ? -2.649 -12.723 70.501 1.00 23.16 526 LEU A N 1
ATOM 805 C CA . LEU A 1 109 ? -1.628 -13.494 69.818 1.00 24.95 526 LEU A CA 1
ATOM 806 C C . LEU A 1 109 ? -1.907 -14.997 69.849 1.00 27.03 526 LEU A C 1
ATOM 807 O O . LEU A 1 109 ? -1.162 -15.774 69.236 1.00 26.75 526 LEU A O 1
ATOM 812 N N . GLU A 1 110 ? -2.969 -15.388 70.550 1.00 29.89 527 GLU A N 1
ATOM 813 C CA . GLU A 1 110 ? -3.304 -16.808 70.743 1.00 34.71 527 GLU A CA 1
ATOM 814 C C . GLU A 1 110 ? -3.483 -17.522 69.414 1.00 35.80 527 GLU A C 1
ATOM 815 O O . GLU A 1 110 ? -2.865 -18.569 69.173 1.00 36.02 527 GLU A O 1
ATOM 821 N N . GLU A 1 111 ? -4.319 -16.943 68.553 1.00 37.70 528 GLU A N 1
ATOM 822 C CA . GLU A 1 111 ? -4.649 -17.539 67.255 1.00 39.85 528 GLU A CA 1
ATOM 823 C C . GLU A 1 111 ? -3.473 -17.584 66.279 1.00 41.46 528 GLU A C 1
ATOM 824 O O . GLU A 1 111 ? -3.379 -18.493 65.456 1.00 42.04 528 GLU A O 1
ATOM 826 N N . ASP A 1 112 ? -2.582 -16.602 66.375 1.00 42.65 529 ASP A N 1
ATOM 827 C CA . ASP A 1 112 ? -1.404 -16.531 65.518 1.00 44.68 529 ASP A CA 1
ATOM 828 C C . ASP A 1 112 ? -0.363 -17.594 65.875 1.00 45.23 529 ASP A C 1
ATOM 829 O O . ASP A 1 112 ? 0.153 -18.283 64.994 1.00 45.76 529 ASP A O 1
ATOM 834 N N . ILE A 1 113 ? -0.074 -17.719 67.166 1.00 45.63 530 ILE A N 1
ATOM 835 C CA . ILE A 1 113 ? 0.845 -18.725 67.688 1.00 46.28 530 ILE A CA 1
ATOM 836 C C . ILE A 1 113 ? 0.308 -20.139 67.422 1.00 46.84 530 ILE A C 1
ATOM 837 O O . ILE A 1 113 ? 1.024 -20.990 66.876 1.00 47.05 530 ILE A O 1
ATOM 842 N N . SER A 1 114 ? -0.961 -20.362 67.772 1.00 46.84 531 SER A N 1
ATOM 843 C CA . SER A 1 114 ? -1.590 -21.679 67.656 1.00 47.27 531 SER A CA 1
ATOM 844 C C . SER A 1 114 ? -1.800 -22.161 66.211 1.00 47.61 531 SER A C 1
ATOM 845 O O . SER A 1 114 ? -2.290 -23.273 65.993 1.00 47.82 531 SER A O 1
ATOM 848 N N . LYS A 1 115 ? -1.405 -21.338 65.239 1.00 47.92 532 LYS A N 1
ATOM 849 C CA . LYS A 1 115 ? -1.540 -21.679 63.817 1.00 48.58 532 LYS A CA 1
ATOM 850 C C . LYS A 1 115 ? -0.558 -22.767 63.366 1.00 48.64 532 LYS A C 1
ATOM 851 O O . LYS A 1 115 ? -0.957 -23.721 62.694 1.00 48.93 532 LYS A O 1
ATOM 853 N N . PHE A 1 116 ? 0.715 -22.621 63.730 1.00 48.25 533 PHE A N 1
ATOM 854 C CA . PHE A 1 116 ? 1.749 -23.597 63.354 1.00 47.71 533 PHE A CA 1
ATOM 855 C C . PHE A 1 116 ? 1.881 -24.719 64.385 1.00 47.26 533 PHE A C 1
ATOM 856 O O . PHE A 1 116 ? 1.549 -24.535 65.561 1.00 47.43 533 PHE A O 1
ATOM 858 N N . ALA A 1 117 ? 2.358 -25.882 63.934 1.00 45.98 534 ALA A N 1
ATOM 859 C CA . ALA A 1 117 ? 2.670 -27.002 64.831 1.00 44.95 534 ALA A CA 1
ATOM 860 C C . ALA A 1 117 ? 3.807 -26.635 65.792 1.00 43.61 534 ALA A C 1
ATOM 861 O O . ALA A 1 117 ? 3.846 -27.101 66.930 1.00 43.82 534 ALA A O 1
ATOM 863 N N . GLU A 1 118 ? 4.719 -25.790 65.317 1.00 42.28 535 GLU A N 1
ATOM 864 C CA . GLU A 1 118 ? 5.848 -25.309 66.106 1.00 40.95 535 GLU A CA 1
ATOM 865 C C . GLU A 1 118 ? 5.480 -24.127 67.015 1.00 40.16 535 GLU A C 1
ATOM 866 O O . GLU A 1 118 ? 6.357 -23.536 67.647 1.00 39.52 535 GLU A O 1
ATOM 868 N N . LYS A 1 119 ? 4.189 -23.800 67.073 1.00 38.91 536 LYS A N 1
ATOM 869 C CA . LYS A 1 119 ? 3.641 -22.781 67.980 1.00 38.06 536 LYS A CA 1
ATOM 870 C C . LYS A 1 119 ? 4.507 -21.510 68.050 1.00 37.30 536 LYS A C 1
ATOM 871 O O . LYS A 1 119 ? 4.849 -20.936 67.012 1.00 36.95 536 LYS A O 1
ATOM 877 N N . ASP A 1 120 ? 4.874 -21.084 69.262 1.00 36.74 537 ASP A N 1
ATOM 878 C CA . ASP A 1 120 ? 5.713 -19.884 69.440 1.00 36.57 537 ASP A CA 1
ATOM 879 C C . ASP A 1 120 ? 7.203 -20.219 69.498 1.00 36.63 537 ASP A C 1
ATOM 880 O O . ASP A 1 120 ? 8.018 -19.435 70.004 1.00 35.70 537 ASP A O 1
ATOM 885 N N . ASN A 1 121 ? 7.555 -21.392 68.971 1.00 36.46 538 ASN A N 1
ATOM 886 C CA . ASN A 1 121 ? 8.939 -21.854 68.991 1.00 37.12 538 ASN A CA 1
ATOM 887 C C . ASN A 1 121 ? 9.688 -21.703 67.665 1.00 36.51 538 ASN A C 1
ATOM 888 O O . ASN A 1 121 ? 10.818 -22.166 67.534 1.00 36.89 538 ASN A O 1
ATOM 893 N N . ILE A 1 122 ? 9.071 -21.034 66.696 1.00 36.03 539 ILE A N 1
ATOM 894 C CA . ILE A 1 122 ? 9.702 -20.859 65.389 1.00 35.38 539 ILE A CA 1
ATOM 895 C C . ILE A 1 122 ? 10.602 -19.632 65.365 1.00 35.14 539 ILE A C 1
ATOM 896 O O . ILE A 1 122 ? 10.193 -18.543 65.765 1.00 34.52 539 ILE A O 1
ATOM 901 N N . VAL A 1 123 ? 11.836 -19.827 64.911 1.00 34.25 540 VAL A N 1
ATOM 902 C CA . VAL A 1 123 ? 12.841 -18.765 64.892 1.00 34.12 540 VAL A CA 1
ATOM 903 C C . VAL A 1 123 ? 12.497 -17.650 63.908 1.00 34.10 540 VAL A C 1
ATOM 904 O O . VAL A 1 123 ? 12.157 -17.903 62.749 1.00 34.98 540 VAL A O 1
ATOM 908 N N . LEU A 1 124 ? 12.552 -16.419 64.405 1.00 32.61 541 LEU A N 1
ATOM 909 C CA . LEU A 1 124 ? 12.408 -15.237 63.572 1.00 32.55 541 LEU A CA 1
ATOM 910 C C . LEU A 1 124 ? 13.797 -14.671 63.329 1.00 33.08 541 LEU A C 1
ATOM 911 O O . LEU A 1 124 ? 14.690 -14.842 64.159 1.00 33.11 541 LEU A O 1
ATOM 916 N N . GLY A 1 125 ? 13.993 -14.033 62.181 1.00 33.39 542 GLY A N 1
ATOM 917 C CA . GLY A 1 125 ? 15.224 -13.296 61.931 1.00 34.59 542 GLY A CA 1
ATOM 918 C C . GLY A 1 125 ? 15.026 -11.882 62.441 1.00 34.40 542 GLY A C 1
ATOM 919 O O . GLY A 1 125 ? 13.897 -11.475 62.721 1.00 34.23 542 GLY A O 1
ATOM 920 N N . GLU A 1 126 ? 16.119 -11.137 62.567 1.00 35.03 543 GLU A N 1
ATOM 921 C CA . GLU A 1 126 ? 16.041 -9.743 63.003 1.00 35.43 543 GLU A CA 1
ATOM 922 C C . GLU A 1 126 ? 15.089 -8.981 62.096 1.00 33.59 543 GLU A C 1
ATOM 923 O O . GLU A 1 126 ? 15.070 -9.201 60.888 1.00 33.58 543 GLU A O 1
ATOM 929 N N . GLY A 1 127 ? 14.280 -8.108 62.690 1.00 31.77 544 GLY A N 1
ATOM 930 C CA . GLY A 1 127 ? 13.282 -7.349 61.942 1.00 29.93 544 GLY A CA 1
ATOM 931 C C . GLY A 1 127 ? 11.952 -8.066 61.854 1.00 29.02 544 GLY A C 1
ATOM 932 O O . GLY A 1 127 ? 10.918 -7.426 61.704 1.00 28.94 544 GLY A O 1
ATOM 933 N N . GLY A 1 128 ? 11.980 -9.395 61.954 1.00 29.55 545 GLY A N 1
ATOM 934 C CA . GLY A 1 128 ? 10.769 -10.216 61.829 1.00 28.94 545 GLY A CA 1
ATOM 935 C C . GLY A 1 128 ? 10.043 -9.942 60.527 1.00 29.21 545 GLY A C 1
ATOM 936 O O . GLY A 1 128 ? 8.836 -9.667 60.507 1.00 27.49 545 GLY A O 1
ATOM 937 N N . ILE A 1 129 ? 10.794 -10.009 59.433 1.00 30.01 546 ILE A N 1
ATOM 938 C CA . ILE A 1 129 ? 10.276 -9.643 58.114 1.00 31.42 546 ILE A CA 1
ATOM 939 C C . ILE A 1 129 ? 9.202 -10.598 57.590 1.00 31.08 546 ILE A C 1
ATOM 940 O O . ILE A 1 129 ? 8.444 -10.222 56.701 1.00 32.70 546 ILE A O 1
ATOM 945 N N . THR A 1 130 ? 9.120 -11.805 58.150 1.00 29.73 547 THR A N 1
ATOM 946 C CA . THR A 1 130 ? 8.091 -12.772 57.748 1.00 29.45 547 THR A CA 1
ATOM 947 C C . THR A 1 130 ? 6.760 -12.614 58.495 1.00 28.10 547 THR A C 1
ATOM 948 O O . THR A 1 130 ? 5.781 -13.285 58.171 1.00 28.77 547 THR A O 1
ATOM 952 N N . LEU A 1 131 ? 6.722 -11.734 59.490 1.00 25.85 548 LEU A N 1
ATOM 953 C CA . LEU A 1 131 ? 5.488 -11.440 60.210 1.00 24.37 548 LEU A CA 1
ATOM 954 C C . LEU A 1 131 ? 4.684 -10.348 59.507 1.00 21.99 548 LEU A C 1
ATOM 955 O O . LEU A 1 131 ? 5.233 -9.589 58.723 1.00 24.01 548 LEU A O 1
ATOM 960 N N . SER A 1 132 ? 3.395 -10.260 59.817 1.00 20.97 549 SER A N 1
ATOM 961 C CA . SER A 1 132 ? 2.592 -9.123 59.371 1.00 19.90 549 SER A CA 1
ATOM 962 C C . SER A 1 132 ? 2.935 -7.889 60.214 1.00 20.08 549 SER A C 1
ATOM 963 O O . SER A 1 132 ? 3.475 -8.017 61.314 1.00 19.21 549 SER A O 1
ATOM 966 N N . GLY A 1 133 ? 2.648 -6.700 59.685 1.00 18.96 550 GLY A N 1
ATOM 967 C CA . GLY A 1 133 ? 2.747 -5.475 60.461 1.00 18.45 550 GLY A CA 1
ATOM 968 C C . GLY A 1 133 ? 2.101 -5.576 61.826 1.00 18.59 550 GLY A C 1
ATOM 969 O O . GLY A 1 133 ? 2.727 -5.227 62.824 1.00 20.14 550 GLY A O 1
ATOM 970 N N . GLY A 1 134 ? 0.859 -6.053 61.874 1.00 18.66 551 GLY A N 1
ATOM 971 C CA . GLY A 1 134 ? 0.110 -6.222 63.121 1.00 17.51 551 GLY A CA 1
ATOM 972 C C . GLY A 1 134 ? 0.677 -7.261 64.087 1.00 17.57 551 GLY A C 1
ATOM 973 O O . GLY A 1 134 ? 0.604 -7.076 65.308 1.00 16.44 551 GLY A O 1
ATOM 974 N N . GLN A 1 135 ? 1.213 -8.363 63.554 1.00 16.41 552 GLN A N 1
ATOM 975 C CA . GLN A 1 135 ? 1.910 -9.351 64.405 1.00 17.79 552 GLN A CA 1
ATOM 976 C C . GLN A 1 135 ? 3.128 -8.720 65.073 1.00 17.42 552 GLN A C 1
ATOM 977 O O . GLN A 1 135 ? 3.398 -8.948 66.261 1.00 16.58 552 GLN A O 1
ATOM 983 N N . ARG A 1 136 ? 3.873 -7.940 64.305 1.00 17.23 553 ARG A N 1
ATOM 984 C CA . ARG A 1 136 ? 5.063 -7.280 64.849 1.00 18.34 553 ARG A CA 1
ATOM 985 C C . ARG A 1 136 ? 4.643 -6.322 65.959 1.00 18.73 553 ARG A C 1
ATOM 986 O O . ARG A 1 136 ? 5.269 -6.304 67.022 1.00 20.08 553 ARG A O 1
ATOM 994 N N . ALA A 1 137 ? 3.563 -5.575 65.734 1.00 19.60 554 ALA A N 1
ATOM 995 C CA . ALA A 1 137 ? 3.062 -4.611 66.730 1.00 18.11 554 ALA A CA 1
ATOM 996 C C . ALA A 1 137 ? 2.607 -5.331 68.011 1.00 16.91 554 ALA A C 1
ATOM 997 O O . ALA A 1 137 ? 2.883 -4.877 69.126 1.00 16.60 554 ALA A O 1
ATOM 999 N N . ARG A 1 138 ? 1.923 -6.455 67.850 1.00 15.13 555 ARG A N 1
ATOM 1000 C CA . ARG A 1 138 ? 1.364 -7.160 68.999 1.00 15.16 555 ARG A CA 1
ATOM 1001 C C . ARG A 1 138 ? 2.459 -7.836 69.820 1.00 15.84 555 ARG A C 1
ATOM 1002 O O . ARG A 1 138 ? 2.390 -7.847 71.061 1.00 16.13 555 ARG A O 1
ATOM 1010 N N . ILE A 1 139 ? 3.488 -8.338 69.137 1.00 15.63 556 ILE A N 1
ATOM 1011 C CA . ILE A 1 139 ? 4.640 -8.988 69.817 1.00 15.45 556 ILE A CA 1
ATOM 1012 C C . ILE A 1 139 ? 5.415 -7.936 70.619 1.00 14.89 556 ILE A C 1
ATOM 1013 O O . ILE A 1 139 ? 5.831 -8.168 71.760 1.00 14.38 556 ILE A O 1
ATOM 1018 N N . SER A 1 140 ? 5.608 -6.770 70.009 1.00 13.35 557 SER A N 1
ATOM 1019 C CA . SER A 1 140 ? 6.223 -5.642 70.691 1.00 14.44 557 SER A CA 1
ATOM 1020 C C . SER A 1 140 ? 5.485 -5.164 71.944 1.00 13.48 557 SER A C 1
ATOM 1021 O O . SER A 1 140 ? 6.139 -4.957 72.997 1.00 13.24 557 SER A O 1
ATOM 1026 N N . LEU A 1 141 ? 4.159 -5.037 71.863 1.00 11.67 558 LEU A N 1
ATOM 1027 C CA . LEU A 1 141 ? 3.334 -4.724 73.031 1.00 12.69 558 LEU A CA 1
ATOM 1028 C C . LEU A 1 141 ? 3.400 -5.809 74.093 1.00 12.93 558 LEU A C 1
ATOM 1029 O O . LEU A 1 141 ? 3.528 -5.504 75.291 1.00 13.14 558 LEU A O 1
ATOM 1034 N N . ALA A 1 142 ? 3.345 -7.064 73.645 1.00 11.45 559 ALA A N 1
ATOM 1035 C CA . ALA A 1 142 ? 3.364 -8.206 74.571 1.00 11.80 559 ALA A CA 1
ATOM 1036 C C . ALA A 1 142 ? 4.665 -8.209 75.365 1.00 10.93 559 ALA A C 1
ATOM 1037 O O . ALA A 1 142 ? 4.662 -8.462 76.556 1.00 11.98 559 ALA A O 1
ATOM 1039 N N . ARG A 1 143 ? 5.774 -7.937 74.685 1.00 11.26 560 ARG A N 1
ATOM 1040 C CA . ARG A 1 143 ? 7.061 -7.822 75.351 1.00 12.71 560 ARG A CA 1
ATOM 1041 C C . ARG A 1 143 ? 7.030 -6.806 76.485 1.00 12.02 560 ARG A C 1
ATOM 1042 O O . ARG A 1 143 ? 7.538 -7.093 77.575 1.00 12.52 560 ARG A O 1
ATOM 1050 N N . ALA A 1 144 ? 6.484 -5.618 76.222 1.00 11.02 561 ALA A N 1
ATOM 1051 C CA . ALA A 1 144 ? 6.457 -4.532 77.210 1.00 12.73 561 ALA A CA 1
ATOM 1052 C C . ALA A 1 144 ? 5.525 -4.874 78.371 1.00 12.31 561 ALA A C 1
ATOM 1053 O O . ALA A 1 144 ? 5.808 -4.539 79.525 1.00 15.04 561 ALA A O 1
ATOM 1055 N N . VAL A 1 145 ? 4.403 -5.511 78.055 1.00 12.86 562 VAL A N 1
ATOM 1056 C CA . VAL A 1 145 ? 3.421 -5.893 79.073 1.00 12.73 562 VAL A CA 1
ATOM 1057 C C . VAL A 1 145 ? 3.906 -7.091 79.918 1.00 13.03 562 VAL A C 1
ATOM 1058 O O . VAL A 1 145 ? 3.582 -7.189 81.109 1.00 13.41 562 VAL A O 1
ATOM 1062 N N . TYR A 1 146 ? 4.745 -7.945 79.341 1.00 12.29 563 TYR A N 1
ATOM 1063 C CA . TYR A 1 146 ? 5.226 -9.123 80.082 1.00 13.49 563 TYR A CA 1
ATOM 1064 C C . TYR A 1 146 ? 6.213 -8.723 81.197 1.00 15.08 563 TYR A C 1
ATOM 1065 O O . TYR A 1 146 ? 6.267 -9.350 82.271 1.00 14.55 563 TYR A O 1
ATOM 1074 N N . LYS A 1 147 ? 7.018 -7.700 80.930 1.00 15.56 564 LYS A N 1
ATOM 1075 C CA . LYS A 1 147 ? 7.962 -7.188 81.922 1.00 17.48 564 LYS A CA 1
ATOM 1076 C C . LYS A 1 147 ? 7.213 -6.777 83.198 1.00 17.42 564 LYS A C 1
ATOM 1077 O O . LYS A 1 147 ? 6.117 -6.189 83.138 1.00 16.88 564 LYS A O 1
ATOM 1083 N N . ASP A 1 148 ? 7.762 -7.146 84.361 1.00 17.38 565 ASP A N 1
ATOM 1084 C CA . ASP A 1 148 ? 7.128 -6.790 85.630 1.00 17.71 565 ASP A CA 1
ATOM 1085 C C . ASP A 1 148 ? 7.671 -5.424 86.022 1.00 17.94 565 ASP A C 1
ATOM 1086 O O . ASP A 1 148 ? 8.789 -5.324 86.503 1.00 19.10 565 ASP A O 1
ATOM 1091 N N . ALA A 1 149 ? 6.891 -4.379 85.779 1.00 17.43 566 ALA A N 1
ATOM 1092 C CA . ALA A 1 149 ? 7.360 -3.006 85.969 1.00 16.57 566 ALA A CA 1
ATOM 1093 C C . ALA A 1 149 ? 6.396 -2.205 86.837 1.00 16.29 566 ALA A C 1
ATOM 1094 O O . ALA A 1 149 ? 5.271 -2.642 87.081 1.00 17.41 566 ALA A O 1
ATOM 1096 N N . ASP A 1 150 ? 6.854 -1.036 87.290 1.00 15.06 567 ASP A N 1
ATOM 1097 C CA . ASP A 1 150 ? 6.034 -0.100 88.076 1.00 15.67 567 ASP A CA 1
ATOM 1098 C C . ASP A 1 150 ? 5.363 0.973 87.235 1.00 15.60 567 ASP A C 1
ATOM 1099 O O . ASP A 1 150 ? 4.411 1.618 87.679 1.00 18.10 567 ASP A O 1
ATOM 1104 N N . LEU A 1 151 ? 5.880 1.191 86.030 1.00 13.71 568 LEU A N 1
ATOM 1105 C CA . LEU A 1 151 ? 5.348 2.226 85.170 1.00 11.58 568 LEU A CA 1
ATOM 1106 C C . LEU A 1 151 ? 5.464 1.710 83.739 1.00 11.46 568 LEU A C 1
ATOM 1107 O O . LEU A 1 151 ? 6.562 1.392 83.309 1.00 10.76 568 LEU A O 1
ATOM 1112 N N . TYR A 1 152 ? 4.339 1.626 83.035 1.00 9.55 569 TYR A N 1
ATOM 1113 C CA . TYR A 1 152 ? 4.330 1.151 81.641 1.00 9.90 569 TYR A CA 1
ATOM 1114 C C . TYR A 1 152 ? 4.169 2.358 80.719 1.00 10.34 569 TYR A C 1
ATOM 1115 O O . TYR A 1 152 ? 3.222 3.097 80.859 1.00 10.93 569 TYR A O 1
ATOM 1124 N N . LEU A 1 153 ? 5.133 2.564 79.826 1.00 9.21 570 LEU A N 1
ATOM 1125 C CA . LEU A 1 153 ? 5.108 3.700 78.889 1.00 9.47 570 LEU A CA 1
ATOM 1126 C C . LEU A 1 153 ? 4.812 3.120 77.528 1.00 9.50 570 LEU A C 1
ATOM 1127 O O . LEU A 1 153 ? 5.676 2.481 76.898 1.00 10.95 570 LEU A O 1
ATOM 1132 N N . LEU A 1 154 ? 3.573 3.288 77.093 1.00 9.49 571 LEU A N 1
ATOM 1133 C CA . LEU A 1 154 ? 3.101 2.615 75.875 1.00 11.34 571 LEU A CA 1
ATOM 1134 C C . LEU A 1 154 ? 2.944 3.644 74.761 1.00 10.92 571 LEU A C 1
ATOM 1135 O O . LEU A 1 154 ? 1.968 4.391 74.736 1.00 11.54 571 LEU A O 1
ATOM 1140 N N . ASP A 1 155 ? 3.911 3.667 73.851 1.00 11.90 572 ASP A N 1
ATOM 1141 C CA . ASP A 1 155 ? 3.988 4.750 72.857 1.00 12.79 572 ASP A CA 1
ATOM 1142 C C . ASP A 1 155 ? 3.314 4.341 71.561 1.00 14.14 572 ASP A C 1
ATOM 1143 O O . ASP A 1 155 ? 3.960 3.775 70.665 1.00 15.69 572 ASP A O 1
ATOM 1148 N N . SER A 1 156 ? 2.028 4.652 71.478 1.00 15.98 573 SER A N 1
ATOM 1149 C CA . SER A 1 156 ? 1.217 4.466 70.283 1.00 18.90 573 SER A CA 1
ATOM 1150 C C . SER A 1 156 ? 1.319 3.014 69.774 1.00 19.07 573 SER A C 1
ATOM 1151 O O . SER A 1 156 ? 1.710 2.772 68.623 1.00 19.55 573 SER A O 1
ATOM 1154 N N . PRO A 1 157 ? 0.982 2.036 70.649 1.00 18.84 574 PRO A N 1
ATOM 1155 C CA . PRO A 1 157 ? 1.184 0.625 70.326 1.00 19.51 574 PRO A CA 1
ATOM 1156 C C . PRO A 1 157 ? 0.187 0.095 69.282 1.00 21.32 574 PRO A C 1
ATOM 1157 O O . PRO A 1 157 ? 0.362 -1.019 68.778 1.00 23.18 574 PRO A O 1
ATOM 1161 N N . PHE A 1 158 ? -0.834 0.884 68.963 1.00 22.05 575 PHE A N 1
ATOM 1162 C CA . PHE A 1 158 ? -1.945 0.408 68.136 1.00 24.03 575 PHE A CA 1
ATOM 1163 C C . PHE A 1 158 ? -1.893 0.941 66.706 1.00 25.67 575 PHE A C 1
ATOM 1164 O O . PHE A 1 158 ? -2.812 0.679 65.912 1.00 24.65 575 PHE A O 1
ATOM 1172 N N . GLY A 1 159 ? -0.834 1.689 66.387 1.00 26.39 576 GLY A N 1
ATOM 1173 C CA . GLY A 1 159 ? -0.699 2.367 65.086 1.00 29.64 576 GLY A CA 1
ATOM 1174 C C . GLY A 1 159 ? -0.943 1.500 63.864 1.00 31.43 576 GLY A C 1
ATOM 1175 O O . GLY A 1 159 ? -1.649 1.912 62.928 1.00 32.90 576 GLY A O 1
ATOM 1176 N N . TYR A 1 160 ? -0.379 0.293 63.880 1.00 32.51 577 TYR A N 1
ATOM 1177 C CA . TYR A 1 160 ? -0.427 -0.600 62.720 1.00 33.62 577 TYR A CA 1
ATOM 1178 C C . TYR A 1 160 ? -1.527 -1.654 62.780 1.00 33.02 577 TYR A C 1
ATOM 1179 O O . TYR A 1 160 ? -1.526 -2.586 61.970 1.00 34.01 577 TYR A O 1
ATOM 1188 N N . LEU A 1 161 ? -2.453 -1.500 63.722 1.00 30.65 578 LEU A N 1
ATOM 1189 C CA . LEU A 1 161 ? -3.556 -2.441 63.902 1.00 30.26 578 LEU A CA 1
ATOM 1190 C C . LEU A 1 161 ? -4.857 -1.912 63.299 1.00 30.40 578 LEU A C 1
ATOM 1191 O O . LEU A 1 161 ? -5.088 -0.703 63.263 1.00 30.42 578 LEU A O 1
ATOM 1196 N N . ASP A 1 162 ? -5.702 -2.817 62.819 1.00 30.75 579 ASP A N 1
ATOM 1197 C CA . ASP A 1 162 ? -7.059 -2.433 62.417 1.00 31.83 579 ASP A CA 1
ATOM 1198 C C . ASP A 1 162 ? -7.870 -2.024 63.658 1.00 31.72 579 ASP A C 1
ATOM 1199 O O . ASP A 1 162 ? -7.537 -2.408 64.782 1.00 31.91 579 ASP A O 1
ATOM 1204 N N . VAL A 1 163 ? -8.930 -1.247 63.443 1.00 32.46 580 VAL A N 1
ATOM 1205 C CA . VAL A 1 163 ? -9.717 -0.648 64.534 1.00 32.21 580 VAL A CA 1
ATOM 1206 C C . VAL A 1 163 ? -10.424 -1.645 65.467 1.00 32.33 580 VAL A C 1
ATOM 1207 O O . VAL A 1 163 ? -10.666 -1.337 66.635 1.00 31.74 580 VAL A O 1
ATOM 1211 N N . LEU A 1 164 ? -10.731 -2.838 64.957 1.00 31.90 581 LEU A N 1
ATOM 1212 C CA . LEU A 1 164 ? -11.343 -3.886 65.774 1.00 31.62 581 LEU A CA 1
ATOM 1213 C C . LEU A 1 164 ? -10.317 -4.554 66.692 1.00 31.35 581 LEU A C 1
ATOM 1214 O O . LEU A 1 164 ? -10.593 -4.821 67.865 1.00 30.74 581 LEU A O 1
ATOM 1216 N N . THR A 1 165 ? -9.130 -4.820 66.156 1.00 30.71 582 THR A N 1
ATOM 1217 C CA . THR A 1 165 ? -8.048 -5.407 66.939 1.00 29.60 582 THR A CA 1
ATOM 1218 C C . THR A 1 165 ? -7.604 -4.423 68.028 1.00 28.74 582 THR A C 1
ATOM 1219 O O . THR A 1 165 ? -7.426 -4.814 69.187 1.00 26.88 582 THR A O 1
ATOM 1223 N N . GLU A 1 166 ? -7.461 -3.150 67.651 1.00 27.70 583 GLU A N 1
ATOM 1224 C CA . GLU A 1 166 ? -7.114 -2.081 68.598 1.00 27.91 583 GLU A CA 1
ATOM 1225 C C . GLU A 1 166 ? -8.099 -1.981 69.754 1.00 27.20 583 GLU A C 1
ATOM 1226 O O . GLU A 1 166 ? -7.695 -1.888 70.908 1.00 25.77 583 GLU A O 1
ATOM 1232 N N . LYS A 1 167 ? -9.394 -1.992 69.442 1.00 27.28 584 LYS A N 1
ATOM 1233 C CA . LYS A 1 167 ? -10.430 -1.959 70.482 1.00 26.97 584 LYS A CA 1
ATOM 1234 C C . LYS A 1 167 ? -10.302 -3.126 71.460 1.00 26.87 584 LYS A C 1
ATOM 1235 O O . LYS A 1 167 ? -10.369 -2.919 72.674 1.00 27.01 584 LYS A O 1
ATOM 1238 N N . GLU A 1 168 ? -10.119 -4.336 70.928 1.00 26.96 585 GLU A N 1
ATOM 1239 C CA . GLU A 1 168 ? -10.072 -5.560 71.742 1.00 28.08 585 GLU A CA 1
ATOM 1240 C C . GLU A 1 168 ? -8.865 -5.562 72.691 1.00 26.38 585 GLU A C 1
ATOM 1241 O O . GLU A 1 168 ? -8.976 -5.957 73.848 1.00 26.84 585 GLU A O 1
ATOM 1247 N N . ILE A 1 169 ? -7.720 -5.112 72.187 1.00 24.47 586 ILE A N 1
ATOM 1248 C CA . ILE A 1 169 ? -6.491 -5.029 72.990 1.00 22.64 586 ILE A CA 1
ATOM 1249 C C . ILE A 1 169 ? -6.525 -3.909 74.022 1.00 21.72 586 ILE A C 1
ATOM 1250 O O . ILE A 1 169 ? -6.066 -4.089 75.166 1.00 19.94 586 ILE A O 1
ATOM 1255 N N . PHE A 1 170 ? -7.069 -2.755 73.648 1.00 20.32 587 PHE A N 1
ATOM 1256 C CA . PHE A 1 170 ? -7.186 -1.675 74.605 1.00 22.29 587 PHE A CA 1
ATOM 1257 C C . PHE A 1 170 ? -8.030 -2.113 75.793 1.00 23.41 587 PHE A C 1
ATOM 1258 O O . PHE A 1 170 ? -7.721 -1.794 76.939 1.00 23.37 587 PHE A O 1
ATOM 1266 N N . GLU A 1 171 ? -9.089 -2.867 75.505 1.00 24.79 588 GLU A N 1
ATOM 1267 C CA . GLU A 1 171 ? -9.992 -3.358 76.534 1.00 27.41 588 GLU A CA 1
ATOM 1268 C C . GLU A 1 171 ? -9.366 -4.480 77.373 1.00 26.91 588 GLU A C 1
ATOM 1269 O O . GLU A 1 171 ? -9.313 -4.366 78.601 1.00 28.33 588 GLU A O 1
ATOM 1275 N N . SER A 1 172 ? -8.864 -5.529 76.724 1.00 27.33 589 SER A N 1
ATOM 1276 C CA . SER A 1 172 ? -8.290 -6.686 77.441 1.00 27.06 589 SER A CA 1
ATOM 1277 C C . SER A 1 172 ? -6.927 -6.454 78.096 1.00 26.19 589 SER A C 1
ATOM 1278 O O . SER A 1 172 ? -6.617 -6.997 79.169 1.00 25.46 589 SER A O 1
ATOM 1281 N N . CYS A 1 173 ? -6.086 -5.697 77.415 1.00 24.51 590 CYS A N 1
ATOM 1282 C CA . CYS A 1 173 ? -4.734 -5.516 77.888 1.00 23.62 590 CYS A CA 1
ATOM 1283 C C . CYS A 1 173 ? -4.649 -4.265 78.759 1.00 23.31 590 CYS A C 1
ATOM 1284 O O . CYS A 1 173 ? -4.478 -4.357 79.968 1.00 23.13 590 CYS A O 1
ATOM 1287 N N . VAL A 1 174 ? -4.811 -3.096 78.151 1.00 22.33 591 VAL A N 1
ATOM 1288 C CA . VAL A 1 174 ? -4.595 -1.853 78.877 1.00 21.91 591 VAL A CA 1
ATOM 1289 C C . VAL A 1 174 ? -5.577 -1.635 80.027 1.00 22.94 591 VAL A C 1
ATOM 1290 O O . VAL A 1 174 ? -5.177 -1.207 81.116 1.00 23.20 591 VAL A O 1
ATOM 1294 N N . CYS A 1 175 ? -6.846 -1.957 79.794 1.00 23.65 592 CYS A N 1
ATOM 1295 C CA . CYS A 1 175 ? -7.890 -1.690 80.770 1.00 26.44 592 CYS A CA 1
ATOM 1296 C C . CYS A 1 175 ? -8.086 -2.803 81.788 1.00 26.73 592 CYS A C 1
ATOM 1297 O O . CYS A 1 175 ? -8.478 -2.537 82.925 1.00 28.35 592 CYS A O 1
ATOM 1300 N N . LYS A 1 176 ? -7.825 -4.036 81.379 1.00 26.38 593 LYS A N 1
ATOM 1301 C CA . LYS A 1 176 ? -8.126 -5.183 82.228 1.00 26.46 593 LYS A CA 1
ATOM 1302 C C . LYS A 1 176 ? -6.882 -5.808 82.848 1.00 25.41 593 LYS A C 1
ATOM 1303 O O . LYS A 1 176 ? -6.674 -5.703 84.055 1.00 26.40 593 LYS A O 1
ATOM 1309 N N . LEU A 1 177 ? -6.043 -6.434 82.032 1.00 24.80 594 LEU A N 1
ATOM 1310 C CA . LEU A 1 177 ? -4.840 -7.081 82.532 1.00 24.08 594 LEU A CA 1
ATOM 1311 C C . LEU A 1 177 ? -3.926 -6.122 83.320 1.00 23.91 594 LEU A C 1
ATOM 1312 O O . LEU A 1 177 ? -3.344 -6.505 84.342 1.00 24.30 594 LEU A O 1
ATOM 1317 N N . MET A 1 178 ? -3.816 -4.881 82.848 1.00 22.49 595 MET A N 1
ATOM 1318 C CA . MET A 1 178 ? -2.970 -3.869 83.484 1.00 21.90 595 MET A CA 1
ATOM 1319 C C . MET A 1 178 ? -3.728 -2.879 84.391 1.00 21.98 595 MET A C 1
ATOM 1320 O O . MET A 1 178 ? -3.223 -1.787 84.719 1.00 20.85 595 MET A O 1
ATOM 1325 N N . ALA A 1 179 ? -4.929 -3.261 84.819 1.00 22.67 596 ALA A N 1
ATOM 1326 C CA . ALA A 1 179 ? -5.810 -2.376 85.599 1.00 22.92 596 ALA A CA 1
ATOM 1327 C C . ALA A 1 179 ? -5.190 -1.736 86.848 1.00 22.68 596 ALA A C 1
ATOM 1328 O O . ALA A 1 179 ? -5.528 -0.597 87.191 1.00 23.47 596 ALA A O 1
ATOM 1330 N N . ASN A 1 180 ? -4.314 -2.458 87.543 1.00 22.62 597 ASN A N 1
ATOM 1331 C CA . ASN A 1 180 ? -3.662 -1.897 88.738 1.00 23.77 597 ASN A CA 1
ATOM 1332 C C . ASN A 1 180 ? -2.228 -1.428 88.540 1.00 22.61 597 ASN A C 1
ATOM 1333 O O . ASN A 1 180 ? -1.521 -1.169 89.525 1.00 24.24 597 ASN A O 1
ATOM 1338 N N . LYS A 1 181 ? -1.810 -1.309 87.278 1.00 19.62 598 LYS A N 1
ATOM 1339 C CA . LYS A 1 181 ? -0.463 -0.833 86.930 1.00 18.56 598 LYS A CA 1
ATOM 1340 C C . LYS A 1 181 ? -0.520 0.639 86.550 1.00 17.36 598 LYS A C 1
ATOM 1341 O O . LYS A 1 181 ? -1.540 1.100 86.050 1.00 18.00 598 LYS A O 1
ATOM 1347 N N . THR A 1 182 ? 0.542 1.384 86.831 1.00 15.26 599 THR A N 1
ATOM 1348 C CA . THR A 1 182 ? 0.629 2.778 86.391 1.00 14.73 599 THR A CA 1
ATOM 1349 C C . THR A 1 182 ? 1.002 2.751 84.905 1.00 14.55 599 THR A C 1
ATOM 1350 O O . THR A 1 182 ? 1.991 2.122 84.511 1.00 14.90 599 THR A O 1
ATOM 1354 N N . ARG A 1 183 ? 0.181 3.396 84.079 1.00 14.74 600 ARG A N 1
ATOM 1355 C CA . ARG A 1 183 ? 0.351 3.311 82.622 1.00 15.17 600 ARG A CA 1
ATOM 1356 C C . ARG A 1 183 ? 0.250 4.693 82.034 1.00 13.81 600 ARG A C 1
ATOM 1357 O O . ARG A 1 183 ? -0.627 5.464 82.395 1.00 14.33 600 ARG A O 1
ATOM 1365 N N . ILE A 1 184 ? 1.132 4.990 81.087 1.00 11.78 601 ILE A N 1
ATOM 1366 C CA . ILE A 1 184 ? 0.961 6.165 80.253 1.00 12.56 601 ILE A CA 1
ATOM 1367 C C . ILE A 1 184 ? 0.758 5.664 78.818 1.00 12.56 601 ILE A C 1
ATOM 1368 O O . ILE A 1 184 ? 1.609 4.978 78.295 1.00 13.08 601 ILE A O 1
ATOM 1373 N N . LEU A 1 185 ? -0.387 5.958 78.199 1.00 11.02 602 LEU A N 1
ATOM 1374 C CA . LEU A 1 185 ? -0.666 5.474 76.867 1.00 12.76 602 LEU A CA 1
ATOM 1375 C C . LEU A 1 185 ? -0.673 6.692 75.942 1.00 12.23 602 LEU A C 1
ATOM 1376 O O . LEU A 1 185 ? -1.434 7.618 76.178 1.00 11.93 602 LEU A O 1
ATOM 1381 N N . VAL A 1 186 ? 0.202 6.695 74.933 1.00 12.64 603 VAL A N 1
ATOM 1382 C CA . VAL A 1 186 ? 0.157 7.717 73.904 1.00 14.16 603 VAL A CA 1
ATOM 1383 C C . VAL A 1 186 ? -0.896 7.268 72.889 1.00 15.30 603 VAL A C 1
ATOM 1384 O O . VAL A 1 186 ? -0.771 6.216 72.235 1.00 15.15 603 VAL A O 1
ATOM 1388 N N . THR A 1 187 ? -1.948 8.069 72.792 1.00 19.21 604 THR A N 1
ATOM 1389 C CA . THR A 1 187 ? -3.107 7.755 71.978 1.00 23.41 604 THR A CA 1
ATOM 1390 C C . THR A 1 187 ? -3.878 9.048 71.833 1.00 26.16 604 THR A C 1
ATOM 1391 O O . THR A 1 187 ? -3.964 9.838 72.784 1.00 27.65 604 THR A O 1
ATOM 1395 N N . SER A 1 188 ? -4.467 9.248 70.670 1.00 27.43 605 SER A N 1
ATOM 1396 C CA . SER A 1 188 ? -5.375 10.389 70.501 1.00 29.70 605 SER A CA 1
ATOM 1397 C C . SER A 1 188 ? -6.842 9.951 70.269 1.00 30.97 605 SER A C 1
ATOM 1398 O O . 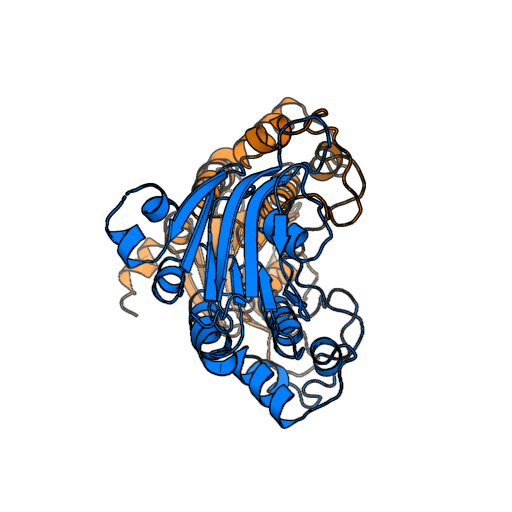SER A 1 188 ? -7.724 10.789 70.059 1.00 32.23 605 SER A O 1
ATOM 1401 N N . LYS A 1 189 ? -7.103 8.644 70.340 1.00 31.20 606 LYS A N 1
ATOM 1402 C CA . LYS A 1 189 ? -8.455 8.098 70.178 1.00 31.03 606 LYS A CA 1
ATOM 1403 C C . LYS A 1 189 ? -9.377 8.547 71.308 1.00 29.64 606 LYS A C 1
ATOM 1404 O O . LYS A 1 189 ? -9.049 8.373 72.485 1.00 28.39 606 LYS A O 1
ATOM 1410 N N . MET A 1 190 ? -10.529 9.120 70.953 1.00 28.52 607 MET A N 1
ATOM 1411 C CA . MET A 1 190 ? -11.439 9.693 71.949 1.00 29.12 607 MET A CA 1
ATOM 1412 C C . MET A 1 190 ? -12.036 8.635 72.880 1.00 28.96 607 MET A C 1
ATOM 1413 O O . MET A 1 190 ? -12.249 8.898 74.061 1.00 28.73 607 MET A O 1
ATOM 1418 N N . GLU A 1 191 ? -12.284 7.438 72.352 1.00 28.55 608 GLU A N 1
ATOM 1419 C CA . GLU A 1 191 ? -12.748 6.328 73.184 1.00 28.76 608 GLU A CA 1
ATOM 1420 C C . GLU A 1 191 ? -11.743 5.978 74.281 1.00 28.39 608 GLU A C 1
ATOM 1421 O O . GLU A 1 191 ? -12.149 5.625 75.393 1.00 29.47 608 GLU A O 1
ATOM 1423 N N . HIS A 1 192 ? -10.445 6.088 73.981 1.00 27.23 609 HIS A N 1
ATOM 1424 C CA . HIS A 1 192 ? -9.401 5.804 74.980 1.00 26.07 609 HIS A CA 1
ATOM 1425 C C . HIS A 1 192 ? -9.306 6.902 76.036 1.00 25.92 609 HIS A C 1
ATOM 1426 O O . HIS A 1 192 ? -9.051 6.626 77.218 1.00 25.84 609 HIS A O 1
ATOM 1433 N N . LEU A 1 193 ? -9.480 8.149 75.594 1.00 24.98 610 LEU A N 1
ATOM 1434 C CA . LEU A 1 193 ? -9.477 9.306 76.487 1.00 24.27 610 LEU A CA 1
ATOM 1435 C C . LEU A 1 193 ? -10.591 9.261 77.528 1.00 24.96 610 LEU A C 1
ATOM 1436 O O . LEU A 1 193 ? -10.396 9.699 78.660 1.00 24.28 610 LEU A O 1
ATOM 1445 N N . LYS A 1 194 ? -11.742 8.724 77.125 1.00 25.91 611 LYS A N 1
ATOM 1446 C CA . LYS A 1 194 ? -12.882 8.521 78.021 1.00 28.91 611 LYS A CA 1
ATOM 1447 C C . LYS A 1 194 ? -12.513 7.617 79.178 1.00 28.30 611 LYS A C 1
ATOM 1448 O O . LYS A 1 194 ? -12.910 7.867 80.316 1.00 30.42 611 LYS A O 1
ATOM 1454 N N . LYS A 1 195 ? -11.761 6.558 78.876 1.00 27.36 612 LYS A N 1
ATOM 1455 C CA . LYS A 1 195 ? -11.432 5.528 79.867 1.00 26.07 612 LYS A CA 1
ATOM 1456 C C . LYS A 1 195 ? -10.217 5.886 80.723 1.00 24.83 612 LYS A C 1
ATOM 1457 O O . LYS A 1 195 ? -9.922 5.192 81.692 1.00 25.36 612 LYS A O 1
ATOM 1460 N N . ALA A 1 196 ? -9.515 6.965 80.381 1.00 22.98 613 ALA A N 1
ATOM 1461 C CA . ALA A 1 196 ? -8.318 7.360 81.132 1.00 23.07 613 ALA A CA 1
ATOM 1462 C C . ALA A 1 196 ? -8.671 8.038 82.453 1.00 23.46 613 ALA A C 1
ATOM 1463 O O . ALA A 1 196 ? -9.711 8.671 82.567 1.00 24.45 613 ALA A O 1
ATOM 1465 N N . ASP A 1 197 ? -7.788 7.914 83.443 1.00 23.27 614 ASP A N 1
ATOM 1466 C CA . ASP A 1 197 ? -7.940 8.629 84.715 1.00 23.27 614 ASP A CA 1
ATOM 1467 C C . ASP A 1 197 ? -7.598 10.105 84.564 1.00 22.84 614 ASP A C 1
ATOM 1468 O O . ASP A 1 197 ? -8.231 10.957 85.178 1.00 21.44 614 ASP A O 1
ATOM 1473 N N . LYS A 1 198 ? -6.589 10.404 83.748 1.00 21.81 615 LYS A N 1
ATOM 1474 C CA . LYS A 1 198 ? -6.244 11.772 83.413 1.00 22.51 615 LYS A CA 1
ATOM 1475 C C . LYS A 1 198 ? -5.769 11.833 81.972 1.00 20.41 615 LYS A C 1
ATOM 1476 O O . LYS A 1 198 ? -5.372 10.811 81.405 1.00 18.18 615 LYS A O 1
ATOM 1482 N N . ILE A 1 199 ? -5.812 13.045 81.416 1.00 18.27 616 ILE A N 1
ATOM 1483 C CA . ILE A 1 199 ? -5.495 13.322 80.025 1.00 17.70 616 ILE A CA 1
ATOM 1484 C C . ILE A 1 199 ? -4.513 14.489 79.965 1.00 16.65 616 ILE A C 1
ATOM 1485 O O . ILE A 1 199 ? -4.682 15.496 80.662 1.00 15.85 616 ILE A O 1
ATOM 1490 N N . LEU A 1 200 ? -3.487 14.345 79.129 1.00 15.38 617 LEU A N 1
ATOM 1491 C CA . LEU A 1 200 ? -2.571 15.437 78.798 1.00 15.07 617 LEU A CA 1
ATOM 1492 C C . LEU A 1 200 ? -2.527 15.561 77.281 1.00 14.79 617 LEU A C 1
ATOM 1493 O O . LEU A 1 200 ? -2.192 14.610 76.586 1.00 15.19 617 LEU A O 1
ATOM 1498 N N . ILE A 1 201 ? -2.888 16.735 76.775 1.00 14.62 618 ILE A N 1
ATOM 1499 C CA . ILE A 1 201 ? -2.795 16.993 75.348 1.00 14.96 618 ILE A CA 1
ATOM 1500 C C . ILE A 1 201 ? -1.680 17.976 75.159 1.00 15.30 618 ILE A C 1
ATOM 1501 O O . ILE A 1 201 ? -1.671 19.048 75.778 1.00 15.40 618 ILE A O 1
ATOM 1506 N N . LEU A 1 202 ? -0.707 17.579 74.346 1.00 14.99 619 LEU A N 1
ATOM 1507 C CA . LEU A 1 202 ? 0.387 18.446 73.987 1.00 15.04 619 LEU A CA 1
ATOM 1508 C C . LEU A 1 202 ? 0.153 19.066 72.634 1.00 15.09 619 LEU A C 1
ATOM 1509 O O . LEU A 1 202 ? -0.398 18.426 71.748 1.00 15.45 619 LEU A O 1
ATOM 1514 N N . HIS A 1 203 ? 0.651 20.283 72.462 1.00 16.46 620 HIS A N 1
ATOM 1515 C CA . HIS A 1 203 ? 0.686 20.925 71.148 1.00 18.50 620 HIS A CA 1
ATOM 1516 C C . HIS A 1 203 ? 1.933 21.776 71.000 1.00 18.18 620 HIS A C 1
ATOM 1517 O O . HIS A 1 203 ? 2.181 22.672 71.820 1.00 18.12 620 HIS A O 1
ATOM 1524 N N . GLU A 1 204 ? 2.741 21.451 69.991 1.00 18.91 621 GLU A N 1
ATOM 1525 C CA . GLU A 1 204 ? 3.991 22.166 69.718 1.00 22.32 621 GLU A CA 1
ATOM 1526 C C . GLU A 1 204 ? 4.822 22.307 70.986 1.00 21.50 621 GLU A C 1
ATOM 1527 O O . GLU A 1 204 ? 5.332 23.399 71.282 1.00 21.98 621 GLU A O 1
ATOM 1533 N N . GLY A 1 205 ? 4.923 21.218 71.752 1.00 19.19 622 GLY A N 1
ATOM 1534 C CA . GLY A 1 205 ? 5.783 21.185 72.940 1.00 19.56 622 GLY A CA 1
ATOM 1535 C C . GLY A 1 205 ? 5.216 21.766 74.224 1.00 19.47 622 GLY A C 1
ATOM 1536 O O . GLY A 1 205 ? 5.853 21.687 75.279 1.00 20.45 622 GLY A O 1
ATOM 1537 N N . SER A 1 206 ? 4.027 22.358 74.150 1.00 18.73 623 SER A N 1
ATOM 1538 C CA . SER A 1 206 ? 3.384 22.910 75.343 1.00 18.60 623 SER A CA 1
ATOM 1539 C C . SER A 1 206 ? 2.134 22.126 75.693 1.00 18.28 623 SER A C 1
ATOM 1540 O O . SER A 1 206 ? 1.600 21.370 74.875 1.00 18.12 623 SER A O 1
ATOM 1545 N N . SER A 1 207 ? 1.662 22.308 76.919 1.00 17.74 624 SER A N 1
ATOM 1546 C CA . SER A 1 207 ? 0.449 21.645 77.357 1.00 18.21 624 SER A CA 1
ATOM 1547 C C . SER A 1 207 ? -0.749 22.452 76.858 1.00 18.56 624 SER A C 1
ATOM 1548 O O . SER A 1 207 ? -0.885 23.635 77.187 1.00 17.73 624 SER A O 1
ATOM 1551 N N . TYR A 1 208 ? -1.616 21.798 76.085 1.00 17.72 625 TYR A N 1
ATOM 1552 C CA . TYR A 1 208 ? -2.861 22.371 75.595 1.00 19.35 625 TYR A CA 1
ATOM 1553 C C . TYR A 1 208 ? -3.996 22.066 76.590 1.00 19.48 625 TYR A C 1
ATOM 1554 O O . TYR A 1 208 ? -4.857 22.886 76.823 1.00 18.92 625 TYR A O 1
ATOM 1563 N N . PHE A 1 209 ? -3.988 20.863 77.165 1.00 19.30 626 PHE A N 1
ATOM 1564 C CA . PHE A 1 209 ? -4.988 20.481 78.164 1.00 18.95 626 PHE A CA 1
ATOM 1565 C C . PHE A 1 209 ? -4.357 19.497 79.148 1.00 19.21 626 PHE A C 1
ATOM 1566 O O . PHE A 1 209 ? -3.588 18.629 78.753 1.00 17.70 626 PHE A O 1
ATOM 1574 N N . TYR A 1 210 ? -4.694 19.645 80.418 1.00 18.13 627 TYR A N 1
ATOM 1575 C CA . TYR A 1 210 ? -4.395 18.637 81.409 1.00 18.57 627 TYR A CA 1
ATOM 1576 C C . TYR A 1 210 ? -5.515 18.531 82.442 1.00 19.88 627 TYR A C 1
ATOM 1577 O O . TYR A 1 210 ? -5.879 19.526 83.094 1.00 19.58 627 TYR A O 1
ATOM 1586 N N . GLY A 1 211 ? -6.073 17.335 82.562 1.00 20.24 628 GLY A N 1
ATOM 1587 C CA . GLY A 1 211 ? -7.193 17.105 83.485 1.00 21.74 628 GLY A CA 1
ATOM 1588 C C . GLY A 1 211 ? -7.966 15.847 83.166 1.00 22.98 628 GLY A C 1
ATOM 1589 O O . GLY A 1 211 ? -7.463 14.958 82.468 1.00 23.34 628 GLY A O 1
ATOM 1590 N N . THR A 1 212 ? -9.197 15.765 83.673 1.00 22.46 629 THR A N 1
ATOM 1591 C CA . THR A 1 212 ? -10.042 14.593 83.469 1.00 22.80 629 THR A CA 1
ATOM 1592 C C . THR A 1 212 ? -10.841 14.722 82.174 1.00 23.91 629 THR A C 1
ATOM 1593 O O . THR A 1 212 ? -10.903 15.813 81.579 1.00 23.52 629 THR A O 1
ATOM 1597 N N . PHE A 1 213 ? -11.453 13.620 81.740 1.00 25.15 630 PHE A N 1
ATOM 1598 C CA . PHE A 1 213 ? -12.310 13.647 80.559 1.00 27.06 630 PHE A CA 1
ATOM 1599 C C . PHE A 1 213 ? -13.559 14.528 80.720 1.00 28.04 630 PHE A C 1
ATOM 1600 O O . PHE A 1 213 ? -13.966 15.213 79.765 1.00 27.23 630 PHE A O 1
ATOM 1608 N N . SER A 1 214 ? -14.178 14.498 81.902 1.00 29.30 631 SER A N 1
ATOM 1609 C CA . SER A 1 214 ? -15.309 15.404 82.168 1.00 30.93 631 SER A CA 1
ATOM 1610 C C . SER A 1 214 ? -14.882 16.875 82.058 1.00 31.87 631 SER A C 1
ATOM 1611 O O . SER A 1 214 ? -15.608 17.689 81.489 1.00 32.56 631 SER A O 1
ATOM 1616 N N . GLU A 1 215 ? -13.696 17.200 82.570 1.00 32.69 632 GLU A N 1
ATOM 1617 C CA . GLU A 1 215 ? -13.101 18.527 82.387 1.00 34.14 632 GLU A CA 1
ATOM 1618 C C . GLU A 1 215 ? -12.816 18.868 80.922 1.00 33.66 632 GLU A C 1
ATOM 1619 O O . GLU A 1 215 ? -12.859 20.040 80.548 1.00 34.16 632 GLU A O 1
ATOM 1625 N N . LEU A 1 216 ? -12.513 17.861 80.103 1.00 33.30 633 LEU A N 1
ATOM 1626 C CA . LEU A 1 216 ? -12.325 18.072 78.655 1.00 33.54 633 LEU A CA 1
ATOM 1627 C C . LEU A 1 216 ? -13.655 18.263 77.921 1.00 34.59 633 LEU A C 1
ATOM 1628 O O . LEU A 1 216 ? -13.766 19.126 77.044 1.00 34.44 633 LEU A O 1
ATOM 1633 N N . GLN A 1 217 ? -14.655 17.453 78.277 1.00 35.55 634 GLN A N 1
ATOM 1634 C CA . GLN A 1 217 ? -15.985 17.542 77.667 1.00 37.08 634 GLN A CA 1
ATOM 1635 C C . GLN A 1 217 ? -16.561 18.934 77.874 1.00 38.62 634 GLN A C 1
ATOM 1636 O O . GLN A 1 217 ? -17.230 19.470 76.985 1.00 39.01 634 GLN A O 1
ATOM 1638 N N . ASN A 1 218 ? -16.278 19.526 79.034 1.00 39.16 635 ASN A N 1
ATOM 1639 C CA . ASN A 1 218 ? -16.770 20.864 79.357 1.00 40.26 635 ASN A CA 1
ATOM 1640 C C . ASN A 1 218 ? -16.167 21.991 78.494 1.00 40.92 635 ASN A C 1
ATOM 1641 O O . ASN A 1 218 ? -16.677 23.116 78.501 1.00 41.78 635 ASN A O 1
ATOM 1643 N N . LEU A 1 219 ? -15.100 21.685 77.749 1.00 41.40 636 LEU A N 1
ATOM 1644 C CA . LEU A 1 219 ? -14.418 22.677 76.906 1.00 41.53 636 LEU A CA 1
ATOM 1645 C C . LEU A 1 219 ? -14.506 22.370 75.407 1.00 41.63 636 LEU A C 1
ATOM 1646 O O . LEU A 1 219 ? -15.259 21.491 74.980 1.00 41.72 636 LEU A O 1
ATOM 1648 N N . ASP A 1 222 ? -13.923 21.834 70.472 1.00 43.58 639 ASP A N 1
ATOM 1649 C CA . ASP A 1 222 ? -12.579 22.396 70.565 1.00 43.36 639 ASP A CA 1
ATOM 1650 C C . ASP A 1 222 ? -11.591 21.631 69.670 1.00 42.85 639 ASP A C 1
ATOM 1651 O O . ASP A 1 222 ? -11.989 20.725 68.930 1.00 42.27 639 ASP A O 1
ATOM 1656 N N . PHE A 1 223 ? -10.312 22.003 69.756 1.00 42.83 640 PHE A N 1
ATOM 1657 C CA . PHE A 1 223 ? -9.217 21.342 69.027 1.00 43.03 640 PHE A CA 1
ATOM 1658 C C . PHE A 1 223 ? -9.144 19.828 69.281 1.00 42.88 640 PHE A C 1
ATOM 1659 O O . PHE A 1 223 ? -8.886 19.060 68.353 1.00 42.96 640 PHE A O 1
ATOM 1667 N N . SER A 1 224 ? -9.388 19.405 70.525 1.00 42.79 641 SER A N 1
ATOM 1668 C CA . SER A 1 224 ? -9.327 17.985 70.875 1.00 43.10 641 SER A CA 1
ATOM 1669 C C . SER A 1 224 ? -10.349 17.165 70.089 1.00 43.50 641 SER A C 1
ATOM 1670 O O . SER A 1 224 ? -10.077 16.026 69.714 1.00 44.22 641 SER A O 1
ATOM 1673 N N . SER A 1 225 ? -11.517 17.750 69.831 1.00 44.19 642 SER A N 1
ATOM 1674 C CA . SER A 1 225 ? -12.561 17.075 69.052 1.00 44.56 642 SER A CA 1
ATOM 1675 C C . SER A 1 225 ? -12.230 16.998 67.553 1.00 44.98 642 SER A C 1
ATOM 1676 O O . SER A 1 225 ? -12.797 16.172 66.826 1.00 45.34 642 SER A O 1
ATOM 1679 N N . LYS A 1 226 ? -11.321 17.861 67.099 1.00 44.71 643 LYS A N 1
ATOM 1680 C CA . LYS A 1 226 ? -10.782 17.787 65.741 1.00 44.70 643 LYS A CA 1
ATOM 1681 C C . LYS A 1 226 ? -9.665 16.745 65.694 1.00 44.89 643 LYS A C 1
ATOM 1682 O O . LYS A 1 226 ? -9.573 15.955 64.750 1.00 44.48 643 LYS A O 1
ATOM 1685 N N . LEU A 1 227 ? -8.833 16.751 66.734 1.00 45.09 644 LEU A N 1
ATOM 1686 C CA . LEU A 1 227 ? -7.650 15.895 66.831 1.00 45.45 644 LEU A CA 1
ATOM 1687 C C . LEU A 1 227 ? -7.966 14.408 67.042 1.00 46.35 644 LEU A C 1
ATOM 1688 O O . LEU A 1 227 ? -7.164 13.536 66.678 1.00 46.67 644 LEU A O 1
ATOM 1693 N N . MET A 1 228 ? -9.119 14.122 67.643 1.00 46.93 645 MET A N 1
ATOM 1694 C CA . MET A 1 228 ? -9.498 12.743 67.949 1.00 47.75 645 MET A CA 1
ATOM 1695 C C . MET A 1 228 ? -10.597 12.280 67.001 1.00 47.56 645 MET A C 1
ATOM 1696 O O . MET A 1 228 ? -10.462 11.254 66.333 1.00 48.51 645 MET A O 1
ATOM 1701 N N . THR B 1 4 ? -5.175 2.403 29.106 1.00 35.97 389 THR B N 1
ATOM 1702 C CA . THR B 1 4 ? -4.694 0.994 29.049 1.00 34.60 389 THR B CA 1
ATOM 1703 C C . THR B 1 4 ? -4.571 0.383 30.463 1.00 33.52 389 THR B C 1
ATOM 1704 O O . THR B 1 4 ? -4.539 1.096 31.481 1.00 32.39 389 THR B O 1
ATOM 1706 N N . THR B 1 5 ? -4.509 -0.946 30.505 1.00 32.36 390 THR B N 1
ATOM 1707 C CA . THR B 1 5 ? -4.504 -1.706 31.753 1.00 30.22 390 THR B CA 1
ATOM 1708 C C . THR B 1 5 ? -3.086 -1.873 32.259 1.00 29.00 390 THR B C 1
ATOM 1709 O O . THR B 1 5 ? -2.212 -2.306 31.511 1.00 31.53 390 THR B O 1
ATOM 1713 N N . GLU B 1 6 ? -2.856 -1.536 33.524 1.00 25.76 391 GLU B N 1
ATOM 1714 C CA . GLU B 1 6 ? -1.511 -1.589 34.094 1.00 23.70 391 GLU B CA 1
ATOM 1715 C C . GLU B 1 6 ? -1.256 -2.847 34.936 1.00 21.32 391 GLU B C 1
ATOM 1716 O O . GLU B 1 6 ? -0.163 -3.404 34.902 1.00 19.47 391 GLU B O 1
ATOM 1722 N N . VAL B 1 7 ? -2.250 -3.274 35.710 1.00 19.59 392 VAL B N 1
ATOM 1723 C CA . VAL B 1 7 ? -2.117 -4.470 36.555 1.00 19.36 392 VAL B CA 1
ATOM 1724 C C . VAL B 1 7 ? -3.324 -5.382 36.380 1.00 19.00 392 VAL B C 1
ATOM 1725 O O . VAL B 1 7 ? -4.452 -4.930 36.439 1.00 18.95 392 VAL B O 1
ATOM 1729 N N . VAL B 1 8 ? -3.066 -6.667 36.141 1.00 18.59 393 VAL B N 1
ATOM 1730 C CA . VAL B 1 8 ? -4.121 -7.670 36.136 1.00 18.06 393 VAL B CA 1
ATOM 1731 C C . VAL B 1 8 ? -3.707 -8.831 37.041 1.00 18.67 393 VAL B C 1
ATOM 1732 O O . VAL B 1 8 ? -2.584 -9.322 36.959 1.00 18.61 393 VAL B O 1
ATOM 1736 N N . MET B 1 9 ? -4.624 -9.257 37.895 1.00 17.51 394 MET B N 1
ATOM 1737 C CA . MET B 1 9 ? -4.507 -10.551 38.550 1.00 19.79 394 MET B CA 1
ATOM 1738 C C . MET B 1 9 ? -5.711 -11.364 38.132 1.00 19.48 394 MET B C 1
ATOM 1739 O O . MET B 1 9 ? -6.844 -10.892 38.220 1.00 16.87 394 MET B O 1
ATOM 1744 N N . GLU B 1 10 ? -5.448 -12.573 37.653 1.00 19.62 395 GLU B N 1
ATOM 1745 C CA . GLU B 1 10 ? -6.497 -13.492 37.270 1.00 21.44 395 GLU B CA 1
ATOM 1746 C C . GLU B 1 10 ? -6.323 -14.849 37.973 1.00 19.99 395 GLU B C 1
ATOM 1747 O O . GLU B 1 10 ? -5.309 -15.528 37.787 1.00 19.49 395 GLU B O 1
ATOM 1753 N N . ASN B 1 11 ? -7.320 -15.205 38.786 1.00 20.28 396 ASN B N 1
ATOM 1754 C CA . ASN B 1 11 ? -7.404 -16.501 39.455 1.00 20.05 396 ASN B CA 1
ATOM 1755 C C . ASN B 1 11 ? -6.157 -16.826 40.297 1.00 20.05 396 ASN B C 1
ATOM 1756 O O . ASN B 1 11 ? -5.690 -17.966 40.339 1.00 19.28 396 ASN B O 1
ATOM 1761 N N . VAL B 1 12 ? -5.629 -15.813 40.981 1.00 17.88 397 VAL B N 1
ATOM 1762 C CA . VAL B 1 12 ? -4.354 -15.954 41.684 1.00 17.72 397 VAL B CA 1
ATOM 1763 C C . VAL B 1 12 ? -4.517 -16.604 43.048 1.00 17.94 397 VAL B C 1
ATOM 1764 O O . VAL B 1 12 ? -5.361 -16.192 43.859 1.00 17.87 397 VAL B O 1
ATOM 1768 N N . THR B 1 13 ? -3.715 -17.639 43.281 1.00 18.01 398 THR B N 1
ATOM 1769 C CA . THR B 1 13 ? -3.611 -18.277 44.595 1.00 18.90 398 THR B CA 1
ATOM 1770 C C . THR B 1 13 ? -2.120 -18.392 44.903 1.00 19.14 398 THR B C 1
ATOM 1771 O O . THR B 1 13 ? -1.305 -18.668 44.008 1.00 20.95 398 THR B O 1
ATOM 1775 N N . ALA B 1 14 ? -1.748 -18.151 46.153 1.00 18.51 399 ALA B N 1
ATOM 1776 C CA . ALA B 1 14 ? -0.350 -18.200 46.535 1.00 18.90 399 ALA B CA 1
ATOM 1777 C C . ALA B 1 14 ? -0.150 -18.739 47.941 1.00 19.20 399 ALA B C 1
ATOM 1778 O O . ALA B 1 14 ? -1.017 -18.560 48.822 1.00 18.12 399 ALA B O 1
ATOM 1780 N N . PHE B 1 15 ? 1.002 -19.376 48.119 1.00 21.31 400 PHE B N 1
ATOM 1781 C CA . PHE B 1 15 ? 1.450 -19.948 49.401 1.00 23.67 400 PHE B CA 1
ATOM 1782 C C . PHE B 1 15 ? 2.792 -19.385 49.845 1.00 23.49 400 PHE B C 1
ATOM 1783 O O . PHE B 1 15 ? 3.739 -19.305 49.058 1.00 23.74 400 PHE B O 1
ATOM 1791 N N . TRP B 1 16 ? 2.886 -19.024 51.121 1.00 24.85 401 TRP B N 1
ATOM 1792 C CA . TRP B 1 16 ? 4.188 -18.803 51.722 1.00 26.88 401 TRP B CA 1
ATOM 1793 C C . TRP B 1 16 ? 4.728 -20.167 52.146 1.00 29.62 401 TRP B C 1
ATOM 1794 O O . TRP B 1 16 ? 5.929 -20.413 52.086 1.00 31.07 401 TRP B O 1
ATOM 1805 N N . GLU B 1 17 ? 3.820 -21.046 52.552 1.00 32.63 402 GLU B N 1
ATOM 1806 C CA . GLU B 1 17 ? 4.202 -22.322 53.150 1.00 35.75 402 GLU B CA 1
ATOM 1807 C C . GLU B 1 17 ? 4.025 -23.491 52.183 1.00 36.85 402 GLU B C 1
ATOM 1808 O O . GLU B 1 17 ? 2.923 -23.732 51.689 1.00 36.87 402 GLU B O 1
ATOM 1810 N N . GLU B 1 18 ? 5.131 -24.198 51.934 1.00 39.30 403 GLU B N 1
ATOM 1811 C CA . GLU B 1 18 ? 5.204 -25.365 51.031 1.00 40.64 403 GLU B CA 1
ATOM 1812 C C . GLU B 1 18 ? 3.886 -26.111 50.810 1.00 41.24 403 GLU B C 1
ATOM 1813 O O . GLU B 1 18 ? 3.467 -26.281 49.663 1.00 42.18 403 GLU B O 1
ATOM 1815 N N . GLY B 1 19 ? 3.256 -26.563 51.896 1.00 40.84 404 GLY B N 1
ATOM 1816 C CA . GLY B 1 19 ? 1.971 -27.258 51.816 1.00 41.13 404 GLY B CA 1
ATOM 1817 C C . GLY B 1 19 ? 0.976 -26.854 52.894 1.00 41.63 404 GLY B C 1
ATOM 1818 O O . GLY B 1 19 ? 0.287 -27.711 53.463 1.00 42.35 404 GLY B O 1
ATOM 1819 N N . GLY B 1 20 ? 0.888 -25.550 53.171 1.00 40.91 437 GLY B N 1
ATOM 1820 C CA . GLY B 1 20 ? -0.008 -25.044 54.208 1.00 39.75 437 GLY B CA 1
ATOM 1821 C C . GLY B 1 20 ? -1.275 -24.385 53.688 1.00 38.77 437 GLY B C 1
ATOM 1822 O O . GLY B 1 20 ? -1.740 -24.686 52.587 1.00 39.42 437 GLY B O 1
ATOM 1823 N N . THR B 1 21 ? -1.843 -23.489 54.492 1.00 37.13 438 THR B N 1
ATOM 1824 C CA . THR B 1 21 ? -2.970 -22.654 54.054 1.00 35.63 438 THR B CA 1
ATOM 1825 C C . THR B 1 21 ? -2.508 -21.560 53.047 1.00 32.47 438 THR B C 1
ATOM 1826 O O . THR B 1 21 ? -1.414 -21.006 53.200 1.00 32.98 438 THR B O 1
ATOM 1830 N N . PRO B 1 22 ? -3.303 -21.285 51.982 1.00 30.13 439 PRO B N 1
ATOM 1831 C CA . PRO B 1 22 ? -2.881 -20.198 51.078 1.00 27.25 439 PRO B CA 1
ATOM 1832 C C . PRO B 1 22 ? -2.968 -18.823 51.730 1.00 24.49 439 PRO B C 1
ATOM 1833 O O . PRO B 1 22 ? -3.858 -18.566 52.537 1.00 24.11 439 PRO B O 1
ATOM 1837 N N . VAL B 1 23 ? -2.030 -17.950 51.393 1.00 21.06 440 VAL B N 1
ATOM 1838 C CA . VAL B 1 23 ? -2.077 -16.606 51.946 1.00 19.89 440 VAL B CA 1
ATOM 1839 C C . VAL B 1 23 ? -3.041 -15.740 51.137 1.00 19.77 440 VAL B C 1
ATOM 1840 O O . VAL B 1 23 ? -3.632 -14.800 51.667 1.00 20.24 440 VAL B O 1
ATOM 1844 N N . LEU B 1 24 ? -3.231 -16.098 49.866 1.00 17.57 441 LEU B N 1
ATOM 1845 C CA . LEU B 1 24 ? -4.174 -15.404 49.008 1.00 17.44 441 LEU B CA 1
ATOM 1846 C C . LEU B 1 24 ? -4.831 -16.466 48.177 1.00 17.85 441 LEU B C 1
ATOM 1847 O O . LEU B 1 24 ? -4.154 -17.396 47.738 1.00 18.45 441 LEU B O 1
ATOM 1852 N N . LYS B 1 25 ? -6.130 -16.319 47.953 1.00 18.65 442 LYS B N 1
ATOM 1853 C CA . LYS B 1 25 ? -6.885 -17.343 47.253 1.00 20.82 442 LYS B CA 1
ATOM 1854 C C . LYS B 1 25 ? -7.909 -16.741 46.290 1.00 20.17 442 LYS B C 1
ATOM 1855 O O . LYS B 1 25 ? -8.730 -15.911 46.685 1.00 20.60 442 LYS B O 1
ATOM 1861 N N . ASP B 1 26 ? -7.836 -17.166 45.024 1.00 20.42 443 ASP B N 1
ATOM 1862 C CA . ASP B 1 26 ? -8.782 -16.773 43.975 1.00 21.13 443 ASP B CA 1
ATOM 1863 C C . ASP B 1 26 ? -8.905 -15.250 43.848 1.00 19.77 443 ASP B C 1
ATOM 1864 O O . ASP B 1 26 ? -10.007 -14.702 43.830 1.00 22.44 443 ASP B O 1
ATOM 1869 N N . ILE B 1 27 ? -7.765 -14.579 43.779 1.00 18.69 444 ILE B N 1
ATOM 1870 C CA . ILE B 1 27 ? -7.755 -13.111 43.656 1.00 17.66 444 ILE B CA 1
ATOM 1871 C C . ILE B 1 27 ? -7.864 -12.709 42.191 1.00 17.76 444 ILE B C 1
ATOM 1872 O O . ILE B 1 27 ? -7.145 -13.212 41.351 1.00 18.66 444 ILE B O 1
ATOM 1877 N N . ASN B 1 28 ? -8.765 -11.777 41.923 1.00 18.24 445 ASN B N 1
ATOM 1878 C CA . ASN B 1 28 ? -9.010 -11.215 40.600 1.00 19.21 445 ASN B CA 1
ATOM 1879 C C . ASN B 1 28 ? -9.206 -9.711 40.721 1.00 19.48 445 ASN B C 1
ATOM 1880 O O . ASN B 1 28 ? -10.072 -9.263 41.468 1.00 19.68 445 ASN B O 1
ATOM 1885 N N . PHE B 1 29 ? -8.419 -8.948 39.968 1.00 19.18 446 PHE B N 1
ATOM 1886 C CA . PHE B 1 29 ? -8.621 -7.517 39.843 1.00 18.49 446 PHE B CA 1
ATOM 1887 C C . PHE B 1 29 ? -7.838 -6.964 38.656 1.00 18.14 446 PHE B C 1
ATOM 1888 O O . PHE B 1 29 ? -6.924 -7.612 38.126 1.00 18.01 446 PHE B O 1
ATOM 1896 N N . LYS B 1 30 ? -8.200 -5.760 38.247 1.00 19.47 447 LYS B N 1
ATOM 1897 C CA . LYS B 1 30 ? -7.511 -5.056 37.181 1.00 20.03 447 LYS B CA 1
ATOM 1898 C C . LYS B 1 30 ? -7.451 -3.615 37.625 1.00 20.59 447 LYS B C 1
ATOM 1899 O O . LYS B 1 30 ? -8.407 -3.104 38.217 1.00 21.43 447 LYS B O 1
ATOM 1905 N N . ILE B 1 31 ? -6.317 -2.986 37.369 1.00 18.54 448 ILE B N 1
ATOM 1906 C CA . ILE B 1 31 ? -6.151 -1.562 37.611 1.00 18.28 448 ILE B CA 1
ATOM 1907 C C . ILE B 1 31 ? -5.751 -0.904 36.295 1.00 17.39 448 ILE B C 1
ATOM 1908 O O . ILE B 1 31 ? -4.782 -1.326 35.659 1.00 18.29 448 ILE B O 1
ATOM 1913 N N . GLU B 1 32 ? -6.509 0.116 35.890 1.00 18.84 449 GLU B N 1
ATOM 1914 C CA . GLU B 1 32 ? -6.185 0.917 34.702 1.00 19.84 449 GLU B CA 1
ATOM 1915 C C . GLU B 1 32 ? -5.224 2.040 35.037 1.00 19.80 449 GLU B C 1
ATOM 1916 O O . GLU B 1 32 ? -5.163 2.491 36.183 1.00 19.41 449 GLU B O 1
ATOM 1922 N N . ARG B 1 33 ? -4.479 2.497 34.029 1.00 19.27 450 ARG B N 1
ATOM 1923 C CA . ARG B 1 33 ? -3.586 3.649 34.182 1.00 21.26 450 ARG B CA 1
ATOM 1924 C C . ARG B 1 33 ? -4.281 4.804 34.901 1.00 19.56 450 ARG B C 1
ATOM 1925 O O . ARG B 1 33 ? -5.399 5.237 34.525 1.00 20.12 450 ARG B O 1
ATOM 1933 N N . GLY B 1 34 ? -3.647 5.282 35.969 1.00 17.84 451 GLY B N 1
ATOM 1934 C CA . GLY B 1 34 ? -4.142 6.461 36.684 1.00 16.59 451 GLY B CA 1
ATOM 1935 C C . GLY B 1 34 ? -5.105 6.192 37.826 1.00 14.39 451 GLY B C 1
ATOM 1936 O O . GLY B 1 34 ? -5.493 7.120 38.542 1.00 16.50 451 GLY B O 1
ATOM 1937 N N . GLN B 1 35 ? -5.485 4.926 38.032 1.00 13.03 452 GLN B N 1
ATOM 1938 C CA . GLN B 1 35 ? -6.483 4.622 39.026 1.00 13.34 452 GLN B CA 1
ATOM 1939 C C . GLN B 1 35 ? -5.843 4.463 40.382 1.00 13.60 452 GLN B C 1
ATOM 1940 O O . GLN B 1 35 ? -4.683 4.103 40.465 1.00 12.84 452 GLN B O 1
ATOM 1946 N N . LEU B 1 36 ? -6.623 4.753 41.409 1.00 13.08 453 LEU B N 1
ATOM 1947 C CA . LEU B 1 36 ? -6.334 4.413 42.796 1.00 14.00 453 LEU B CA 1
ATOM 1948 C C . LEU B 1 36 ? -7.137 3.198 43.231 1.00 14.30 453 LEU B C 1
ATOM 1949 O O . LEU B 1 36 ? -8.372 3.246 43.267 1.00 14.79 453 LEU B O 1
ATOM 1954 N N . LEU B 1 37 ? -6.429 2.128 43.595 1.00 13.74 454 LEU B N 1
ATOM 1955 C CA . LEU B 1 37 ? -7.035 0.928 44.185 1.00 12.53 454 LEU B CA 1
ATOM 1956 C C . LEU B 1 37 ? -6.763 0.947 45.692 1.00 12.05 454 LEU B C 1
ATOM 1957 O O . LEU B 1 37 ? -5.617 1.075 46.098 1.00 12.12 454 LEU B O 1
ATOM 1962 N N . ALA B 1 38 ? -7.815 0.842 46.505 1.00 13.33 455 ALA B N 1
ATOM 1963 C CA . ALA B 1 38 ? -7.637 0.746 47.948 1.00 12.39 455 ALA B CA 1
ATOM 1964 C C . ALA B 1 38 ? -7.723 -0.702 48.342 1.00 13.52 455 ALA B C 1
ATOM 1965 O O . ALA B 1 38 ? -8.601 -1.417 47.873 1.00 14.07 455 ALA B O 1
ATOM 1967 N N . VAL B 1 39 ? -6.773 -1.156 49.156 1.00 11.93 456 VAL B N 1
ATOM 1968 C CA . VAL B 1 39 ? -6.809 -2.535 49.644 1.00 11.99 456 VAL B CA 1
ATOM 1969 C C . VAL B 1 39 ? -7.059 -2.525 51.141 1.00 12.62 456 VAL B C 1
ATOM 1970 O O . VAL B 1 39 ? -6.272 -1.976 51.909 1.00 13.85 456 VAL B O 1
ATOM 1974 N N . ALA B 1 40 ? -8.184 -3.106 51.529 1.00 13.22 457 ALA B N 1
ATOM 1975 C CA . ALA B 1 40 ? -8.629 -3.098 52.923 1.00 14.58 457 ALA B CA 1
ATOM 1976 C C . ALA B 1 40 ? -8.711 -4.518 53.480 1.00 13.94 457 ALA B C 1
ATOM 1977 O O . ALA B 1 40 ? -8.694 -5.503 52.737 1.00 13.61 457 ALA B O 1
ATOM 1979 N N . GLY B 1 41 ? -8.829 -4.616 54.803 1.00 16.07 458 GLY B N 1
ATOM 1980 C CA . GLY B 1 41 ? -8.924 -5.922 55.478 1.00 17.97 458 GLY B CA 1
ATOM 1981 C C . GLY B 1 41 ? -8.179 -5.927 56.808 1.00 18.42 458 GLY B C 1
ATOM 1982 O O . GLY B 1 41 ? -7.299 -5.094 57.054 1.00 17.89 458 GLY B O 1
ATOM 1983 N N . SER B 1 42 ? -8.525 -6.868 57.677 1.00 21.46 459 SER B N 1
ATOM 1984 C CA . SER B 1 42 ? -7.974 -6.863 59.035 1.00 23.47 459 SER B CA 1
ATOM 1985 C C . SER B 1 42 ? -6.524 -7.323 59.032 1.00 23.40 459 SER B C 1
ATOM 1986 O O . SER B 1 42 ? -6.002 -7.774 58.004 1.00 22.74 459 SER B O 1
ATOM 1989 N N . THR B 1 43 ? -5.871 -7.199 60.179 1.00 23.96 460 THR B N 1
ATOM 1990 C CA . THR B 1 43 ? -4.495 -7.658 60.313 1.00 24.75 460 THR B CA 1
ATOM 1991 C C . THR B 1 43 ? -4.389 -9.123 59.844 1.00 24.77 460 THR B C 1
ATOM 1992 O O . THR B 1 43 ? -5.241 -9.947 60.161 1.00 25.67 460 THR B O 1
ATOM 1996 N N . GLY B 1 44 ? -3.370 -9.439 59.046 1.00 24.79 461 GLY B N 1
ATOM 1997 C CA . GLY B 1 44 ? -3.200 -10.801 58.549 1.00 22.82 461 GLY B CA 1
ATOM 1998 C C . GLY B 1 44 ? -4.039 -11.227 57.357 1.00 22.75 461 GLY B C 1
ATOM 1999 O O . GLY B 1 44 ? -3.927 -12.368 56.898 1.00 23.58 461 GLY B O 1
ATOM 2000 N N . ALA B 1 45 ? -4.846 -10.317 56.811 1.00 20.87 462 ALA B N 1
ATOM 2001 C CA . ALA B 1 45 ? -5.734 -10.657 55.695 1.00 19.01 462 ALA B CA 1
ATOM 2002 C C . ALA B 1 45 ? -4.998 -11.019 54.396 1.00 18.05 462 ALA B C 1
ATOM 2003 O O . ALA B 1 45 ? -5.569 -11.693 53.527 1.00 19.60 462 ALA B O 1
ATOM 2005 N N . GLY B 1 46 ? -3.753 -10.552 54.264 1.00 15.94 463 GLY B N 1
ATOM 2006 C CA . GLY B 1 46 ? -2.933 -10.805 53.078 1.00 14.29 463 GLY B CA 1
ATOM 2007 C C . GLY B 1 46 ? -2.591 -9.576 52.258 1.00 11.87 463 GLY B C 1
ATOM 2008 O O . GLY B 1 46 ? -2.131 -9.687 51.126 1.00 11.84 463 GLY B O 1
ATOM 2009 N N . LYS B 1 47 ? -2.798 -8.389 52.831 1.00 11.30 464 LYS B N 1
ATOM 2010 C CA . LYS B 1 47 ? -2.588 -7.130 52.082 1.00 9.36 464 LYS B CA 1
ATOM 2011 C C . LYS B 1 47 ? -1.155 -6.891 51.613 1.00 9.72 464 LYS B C 1
ATOM 2012 O O . LYS B 1 47 ? -0.917 -6.675 50.424 1.00 10.90 464 LYS B O 1
ATOM 2018 N N . THR B 1 48 ? -0.193 -6.933 52.537 1.00 8.85 465 THR B N 1
ATOM 2019 C CA . THR B 1 48 ? 1.209 -6.797 52.180 1.00 10.53 465 THR B CA 1
ATOM 2020 C C . THR B 1 48 ? 1.645 -7.951 51.266 1.00 10.13 465 THR B C 1
ATOM 2021 O O . THR B 1 48 ? 2.406 -7.737 50.342 1.00 11.45 465 THR B O 1
ATOM 2025 N N . SER B 1 49 ? 1.174 -9.165 51.565 1.00 10.37 466 SER B N 1
ATOM 2026 C CA . SER B 1 49 ? 1.436 -10.319 50.716 1.00 11.49 466 SER B CA 1
ATOM 2027 C C . SER B 1 49 ? 0.982 -10.049 49.279 1.00 12.03 466 SER B C 1
ATOM 2028 O O . SER B 1 49 ? 1.677 -10.410 48.325 1.00 12.65 466 SER B O 1
ATOM 2031 N N . LEU B 1 50 ? -0.163 -9.382 49.108 1.00 11.46 467 LEU B N 1
ATOM 2032 C CA . LEU B 1 50 ? -0.614 -9.028 47.757 1.00 11.69 467 LEU B CA 1
ATOM 2033 C C . LEU B 1 50 ? 0.403 -8.118 47.055 1.00 12.33 467 LEU B C 1
ATOM 2034 O O . LEU B 1 50 ? 0.712 -8.324 45.878 1.00 12.16 467 LEU B O 1
ATOM 2039 N N . LEU B 1 51 ? 0.881 -7.090 47.771 1.00 9.52 468 LEU B N 1
ATOM 2040 C CA . LEU B 1 51 ? 1.896 -6.194 47.217 1.00 10.62 468 LEU B CA 1
ATOM 2041 C C . LEU B 1 51 ? 3.120 -7.001 46.842 1.00 10.77 468 LEU B C 1
ATOM 2042 O O . LEU B 1 51 ? 3.707 -6.757 45.803 1.00 12.63 468 LEU B O 1
ATOM 2047 N N . MET B 1 52 ? 3.502 -7.956 47.691 1.00 12.47 469 MET B N 1
ATOM 2048 C CA . MET B 1 52 ? 4.708 -8.785 47.432 1.00 13.44 469 MET B CA 1
ATOM 2049 C C . MET B 1 52 ? 4.576 -9.577 46.122 1.00 14.07 469 MET B C 1
ATOM 2050 O O . MET B 1 52 ? 5.529 -9.708 45.361 1.00 13.30 469 MET B O 1
ATOM 2055 N N . MET B 1 53 ? 3.366 -10.028 45.833 1.00 13.55 470 MET B N 1
ATOM 2056 C CA . MET B 1 53 ? 3.100 -10.743 44.567 1.00 16.89 470 MET B CA 1
ATOM 2057 C C . MET B 1 53 ? 3.318 -9.832 43.366 1.00 15.91 470 MET B C 1
ATOM 2058 O O . MET B 1 53 ? 3.969 -10.204 42.366 1.00 15.08 470 MET B O 1
ATOM 2063 N N . ILE B 1 54 ? 2.830 -8.609 43.488 1.00 14.69 471 ILE B N 1
ATOM 2064 C CA . ILE B 1 54 ? 2.990 -7.623 42.401 1.00 16.12 471 ILE B CA 1
ATOM 2065 C C . ILE B 1 54 ? 4.470 -7.357 42.132 1.00 16.80 471 ILE B C 1
ATOM 2066 O O . ILE B 1 54 ? 4.904 -7.171 40.981 1.00 17.88 471 ILE B O 1
ATOM 2071 N N . MET B 1 55 ? 5.259 -7.382 43.202 1.00 18.33 472 MET B N 1
ATOM 2072 C CA . MET B 1 55 ? 6.680 -7.105 43.114 1.00 19.38 472 MET B CA 1
ATOM 2073 C C . MET B 1 55 ? 7.510 -8.324 42.723 1.00 21.03 472 MET B C 1
ATOM 2074 O O . MET B 1 55 ? 8.712 -8.202 42.526 1.00 22.30 472 MET B O 1
ATOM 2079 N N . GLY B 1 56 ? 6.880 -9.492 42.635 1.00 20.69 473 GLY B N 1
ATOM 2080 C CA . GLY B 1 56 ? 7.582 -10.707 42.215 1.00 23.00 473 GLY B CA 1
ATOM 2081 C C . GLY B 1 56 ? 8.295 -11.427 43.345 1.00 24.28 473 GLY B C 1
ATOM 2082 O O . GLY B 1 56 ? 9.097 -12.341 43.096 1.00 26.67 473 GLY B O 1
ATOM 2083 N N . GLU B 1 57 ? 8.012 -11.021 44.590 1.00 23.11 474 GLU B N 1
ATOM 2084 C CA . GLU B 1 57 ? 8.608 -11.638 45.780 1.00 23.19 474 GLU B CA 1
ATOM 2085 C C . GLU B 1 57 ? 7.805 -12.831 46.340 1.00 22.39 474 GLU B C 1
ATOM 2086 O O . GLU B 1 57 ? 8.330 -13.642 47.120 1.00 23.59 474 GLU B O 1
ATOM 2092 N N . LEU B 1 58 ? 6.539 -12.922 45.959 1.00 20.18 475 LEU B N 1
ATOM 2093 C CA . LEU B 1 58 ? 5.709 -14.083 46.222 1.00 18.68 475 LEU B CA 1
ATOM 2094 C C . LEU B 1 58 ? 5.146 -14.546 44.880 1.00 19.78 475 LEU B C 1
ATOM 2095 O O . LEU B 1 58 ? 4.507 -13.774 44.151 1.00 18.86 475 LEU B O 1
ATOM 2100 N N . GLU B 1 59 ? 5.431 -15.792 44.520 1.00 20.22 476 GLU B N 1
ATOM 2101 C CA . GLU B 1 59 ? 5.034 -16.300 43.214 1.00 21.89 476 GLU B CA 1
ATOM 2102 C C . GLU B 1 59 ? 3.729 -17.073 43.322 1.00 21.66 476 GLU B C 1
ATOM 2103 O O . GLU B 1 59 ? 3.526 -17.790 44.305 1.00 22.77 476 GLU B O 1
ATOM 2109 N N . PRO B 1 60 ? 2.829 -16.932 42.326 1.00 22.46 477 PRO B N 1
ATOM 2110 C CA . PRO B 1 60 ? 1.551 -17.640 42.433 1.00 23.03 477 PRO B CA 1
ATOM 2111 C C . PRO B 1 60 ? 1.709 -19.139 42.211 1.00 23.53 477 PRO B C 1
ATOM 2112 O O . PRO B 1 60 ? 2.610 -19.553 41.472 1.00 22.78 477 PRO B O 1
ATOM 2116 N N . SER B 1 61 ? 0.846 -19.922 42.859 1.00 23.03 478 SER B N 1
ATOM 2117 C CA . SER B 1 61 ? 0.775 -21.354 42.640 1.00 24.21 478 SER B CA 1
ATOM 2118 C C . SER B 1 61 ? -0.243 -21.650 41.560 1.00 24.82 478 SER B C 1
ATOM 2119 O O . SER B 1 61 ? -0.175 -22.686 40.891 1.00 25.82 478 SER B O 1
ATOM 2122 N N . GLU B 1 62 ? -1.211 -20.743 41.421 1.00 23.20 479 GLU B N 1
ATOM 2123 C CA . GLU B 1 62 ? -2.231 -20.831 40.417 1.00 23.45 479 GLU B CA 1
ATOM 2124 C C . GLU B 1 62 ? -2.470 -19.421 39.908 1.00 22.94 479 GLU B C 1
ATOM 2125 O O . GLU B 1 62 ? -2.230 -18.449 40.631 1.00 22.19 479 GLU B O 1
ATOM 2127 N N . GLY B 1 63 ? -2.906 -19.315 38.657 1.00 22.61 480 GLY B N 1
ATOM 2128 C CA . GLY B 1 63 ? -3.238 -18.025 38.068 1.00 23.56 480 GLY B CA 1
ATOM 2129 C C . GLY B 1 63 ? -2.086 -17.212 37.512 1.00 24.26 480 GLY B C 1
ATOM 2130 O O . GLY B 1 63 ? -0.953 -17.686 37.395 1.00 25.52 480 GLY B O 1
ATOM 2131 N N . LYS B 1 64 ? -2.388 -15.954 37.198 1.00 24.73 481 LYS B N 1
ATOM 2132 C CA . LYS B 1 64 ? -1.534 -15.104 36.386 1.00 25.24 481 LYS B CA 1
ATOM 2133 C C . LYS B 1 64 ? -1.471 -13.702 36.977 1.00 22.72 481 LYS B C 1
ATOM 2134 O O . LYS B 1 64 ? -2.482 -13.165 37.394 1.00 19.83 481 LYS B O 1
ATOM 2140 N N . ILE B 1 65 ? -0.274 -13.134 37.032 1.00 22.12 482 ILE B N 1
ATOM 2141 C CA . ILE B 1 65 ? -0.110 -11.718 37.356 1.00 22.99 482 ILE B CA 1
ATOM 2142 C C . ILE B 1 65 ? 0.571 -11.037 36.187 1.00 23.42 482 ILE B C 1
ATOM 2143 O O . ILE B 1 65 ? 1.645 -11.467 35.748 1.00 24.11 482 ILE B O 1
ATOM 2148 N N . LYS B 1 66 ? -0.050 -9.983 35.675 1.00 21.89 483 LYS B N 1
ATOM 2149 C CA . LYS B 1 66 ? 0.578 -9.210 34.606 1.00 21.19 483 LYS B CA 1
ATOM 2150 C C . LYS B 1 66 ? 0.806 -7.789 35.067 1.00 20.22 483 LYS B C 1
ATOM 2151 O O . LYS B 1 66 ? -0.105 -7.118 35.525 1.00 18.68 483 LYS B O 1
ATOM 2154 N N . HIS B 1 67 ? 2.039 -7.343 34.931 1.00 20.06 484 HIS B N 1
ATOM 2155 C CA . HIS B 1 67 ? 2.380 -5.952 35.151 1.00 17.98 484 HIS B CA 1
ATOM 2156 C C . HIS B 1 67 ? 3.746 -5.726 34.527 1.00 18.78 484 HIS B C 1
ATOM 2157 O O . HIS B 1 67 ? 4.650 -6.552 34.678 1.00 19.84 484 HIS B O 1
ATOM 2164 N N . SER B 1 68 ? 3.874 -4.631 33.798 1.00 18.36 485 SER B N 1
ATOM 2165 C CA . SER B 1 68 ? 5.179 -4.211 33.316 1.00 18.99 485 SER B CA 1
ATOM 2166 C C . SER B 1 68 ? 5.379 -2.738 33.621 1.00 17.85 485 SER B C 1
ATOM 2167 O O . SER B 1 68 ? 4.669 -1.889 33.096 1.00 21.53 485 SER B O 1
ATOM 2170 N N . GLY B 1 69 ? 6.333 -2.439 34.488 1.00 16.85 486 GLY B N 1
ATOM 2171 C CA . GLY B 1 69 ? 6.652 -1.049 34.772 1.00 14.43 486 GLY B CA 1
ATOM 2172 C C . GLY B 1 69 ? 7.451 -0.935 36.040 1.00 12.57 486 GLY B C 1
ATOM 2173 O O . GLY B 1 69 ? 7.698 -1.944 36.742 1.00 14.99 486 GLY B O 1
ATOM 2174 N N . ARG B 1 70 ? 7.864 0.290 36.333 1.00 12.00 487 ARG B N 1
ATOM 2175 C CA . ARG B 1 70 ? 8.702 0.536 37.476 1.00 11.18 487 ARG B CA 1
ATOM 2176 C C . ARG B 1 70 ? 7.775 0.661 38.670 1.00 11.12 487 ARG B C 1
ATOM 2177 O O . ARG B 1 70 ? 6.759 1.336 38.566 1.00 11.94 487 ARG B O 1
ATOM 2185 N N . ILE B 1 71 ? 8.118 -0.020 39.764 1.00 10.43 488 ILE B N 1
ATOM 2186 C CA . ILE B 1 71 ? 7.326 0.073 41.003 1.00 11.32 488 ILE B CA 1
ATOM 2187 C C . ILE B 1 71 ? 8.028 0.930 42.040 1.00 12.22 488 ILE B C 1
ATOM 2188 O O . ILE B 1 71 ? 9.232 0.828 42.171 1.00 12.07 488 ILE B O 1
ATOM 2193 N N . SER B 1 72 ? 7.287 1.804 42.732 1.00 11.38 489 SER B N 1
ATOM 2194 C CA . SER B 1 72 ? 7.826 2.489 43.920 1.00 11.95 489 SER B CA 1
ATOM 2195 C C . SER B 1 72 ? 7.059 1.966 45.108 1.00 10.75 489 SER B C 1
ATOM 2196 O O . SER B 1 72 ? 5.866 2.013 45.097 1.00 11.39 489 SER B O 1
ATOM 2199 N N . PHE B 1 73 ? 7.753 1.477 46.130 1.00 11.17 490 PHE B N 1
ATOM 2200 C CA . PHE B 1 73 ? 7.077 0.788 47.253 1.00 10.12 490 PHE B CA 1
ATOM 2201 C C . PHE B 1 73 ? 7.399 1.471 48.558 1.00 12.18 490 PHE B C 1
ATOM 2202 O O . PHE B 1 73 ? 8.571 1.680 48.865 1.00 12.57 490 PHE B O 1
ATOM 2210 N N . CYS B 1 74 ? 6.365 1.861 49.290 1.00 12.08 491 CYS B N 1
ATOM 2211 C CA . CYS B 1 74 ? 6.509 2.464 50.616 1.00 13.24 491 CYS B CA 1
ATOM 2212 C C . CYS B 1 74 ? 6.084 1.386 51.613 1.00 15.39 491 CYS B C 1
ATOM 2213 O O . CYS B 1 74 ? 4.912 1.030 51.685 1.00 14.24 491 CYS B O 1
ATOM 2216 N N . SER B 1 75 ? 7.052 0.860 52.350 1.00 18.38 492 SER B N 1
ATOM 2217 C CA . SER B 1 75 ? 6.878 -0.340 53.170 1.00 21.94 492 SER B CA 1
ATOM 2218 C C . SER B 1 75 ? 6.322 0.006 54.533 1.00 22.94 492 SER B C 1
ATOM 2219 O O . SER B 1 75 ? 6.368 1.156 54.957 1.00 21.82 492 SER B O 1
ATOM 2222 N N . GLN B 1 76 ? 5.820 -0.994 55.249 1.00 25.47 493 GLN B N 1
ATOM 2223 C CA . GLN B 1 76 ? 5.470 -0.781 56.660 1.00 28.35 493 GLN B CA 1
ATOM 2224 C C . GLN B 1 76 ? 6.719 -0.583 57.522 1.00 31.92 493 GLN B C 1
ATOM 2225 O O . GLN B 1 76 ? 6.625 -0.073 58.642 1.00 33.84 493 GLN B O 1
ATOM 2231 N N . PHE B 1 77 ? 7.875 -0.998 56.995 1.00 34.55 494 PHE B N 1
ATOM 2232 C CA . PHE B 1 77 ? 9.183 -0.741 57.592 1.00 37.27 494 PHE B CA 1
ATOM 2233 C C . PHE B 1 77 ? 9.640 0.633 57.113 1.00 38.90 494 PHE B C 1
ATOM 2234 O O . PHE B 1 77 ? 10.256 0.749 56.039 1.00 39.00 494 PHE B O 1
ATOM 2242 N N . SER B 1 78 ? 9.350 1.671 57.896 1.00 40.00 495 SER B N 1
ATOM 2243 C CA . SER B 1 78 ? 9.765 3.035 57.535 1.00 40.38 495 SER B CA 1
ATOM 2244 C C . SER B 1 78 ? 11.285 3.239 57.674 1.00 40.10 495 SER B C 1
ATOM 2245 O O . SER B 1 78 ? 11.735 4.077 58.463 1.00 41.33 495 SER B O 1
ATOM 2248 N N . TRP B 1 79 ? 12.060 2.483 56.886 1.00 39.05 496 TRP B N 1
ATOM 2249 C CA . TRP B 1 79 ? 13.524 2.531 56.918 1.00 38.37 496 TRP B CA 1
ATOM 2250 C C . TRP B 1 79 ? 14.048 3.949 56.715 1.00 36.93 496 TRP B C 1
ATOM 2251 O O . TRP B 1 79 ? 13.484 4.720 55.930 1.00 36.07 496 TRP B O 1
ATOM 2262 N N . ILE B 1 80 ? 15.120 4.276 57.440 1.00 34.88 497 ILE B N 1
ATOM 2263 C CA . ILE B 1 80 ? 15.770 5.583 57.378 1.00 33.37 497 ILE B CA 1
ATOM 2264 C C . ILE B 1 80 ? 17.284 5.392 57.321 1.00 33.47 497 ILE B C 1
ATOM 2265 O O . ILE B 1 80 ? 17.875 4.714 58.170 1.00 34.00 497 ILE B O 1
ATOM 2270 N N . MET B 1 81 ? 17.909 6.018 56.336 1.00 32.94 498 MET B N 1
ATOM 2271 C CA . MET B 1 81 ? 19.347 5.896 56.117 1.00 33.54 498 MET B CA 1
ATOM 2272 C C . MET B 1 81 ? 20.153 6.934 56.917 1.00 31.91 498 MET B C 1
ATOM 2273 O O . MET B 1 81 ? 19.731 8.090 57.023 1.00 29.02 498 MET B O 1
ATOM 2278 N N . PRO B 1 82 ? 21.315 6.533 57.489 1.00 31.03 499 PRO B N 1
ATOM 2279 C CA . PRO B 1 82 ? 22.208 7.570 58.032 1.00 30.80 499 PRO B CA 1
ATOM 2280 C C . PRO B 1 82 ? 22.560 8.597 56.960 1.00 30.24 499 PRO B C 1
ATOM 2281 O O . PRO B 1 82 ? 23.011 8.224 55.877 1.00 31.08 499 PRO B O 1
ATOM 2285 N N . GLY B 1 83 ? 22.336 9.878 57.248 1.00 28.44 500 GLY B N 1
ATOM 2286 C CA . GLY B 1 83 ? 22.497 10.928 56.245 1.00 26.48 500 GLY B CA 1
ATOM 2287 C C . GLY B 1 83 ? 21.379 11.953 56.360 1.00 25.29 500 GLY B C 1
ATOM 2288 O O . GLY B 1 83 ? 20.574 11.893 57.296 1.00 25.50 500 GLY B O 1
ATOM 2289 N N . THR B 1 84 ? 21.317 12.886 55.420 1.00 23.44 501 THR B N 1
ATOM 2290 C CA . THR B 1 84 ? 20.363 14.001 55.551 1.00 21.74 501 THR B CA 1
ATOM 2291 C C . THR B 1 84 ? 18.914 13.598 55.241 1.00 20.53 501 THR B C 1
ATOM 2292 O O . THR B 1 84 ? 18.655 12.561 54.608 1.00 19.23 501 THR B O 1
ATOM 2296 N N . ILE B 1 85 ? 17.971 14.415 55.708 1.00 18.49 502 ILE B N 1
ATOM 2297 C CA . ILE B 1 85 ? 16.587 14.267 55.270 1.00 17.87 502 ILE B CA 1
ATOM 2298 C C . ILE B 1 85 ? 16.490 14.275 53.737 1.00 17.67 502 ILE B C 1
ATOM 2299 O O . ILE B 1 85 ? 15.847 13.403 53.140 1.00 16.36 502 ILE B O 1
ATOM 2304 N N . LYS B 1 86 ? 17.141 15.250 53.100 1.00 17.37 503 LYS B N 1
ATOM 2305 C CA . LYS B 1 86 ? 17.133 15.329 51.641 1.00 17.91 503 LYS B CA 1
ATOM 2306 C C . LYS B 1 86 ? 17.666 14.047 50.994 1.00 16.69 503 LYS B C 1
ATOM 2307 O O . LYS B 1 86 ? 17.052 13.518 50.056 1.00 17.12 503 LYS B O 1
ATOM 2313 N N . GLU B 1 87 ? 18.794 13.533 51.501 1.00 17.85 504 GLU B N 1
ATOM 2314 C CA . GLU B 1 87 ? 19.337 12.251 51.003 1.00 18.42 504 GLU B CA 1
ATOM 2315 C C . GLU B 1 87 ? 18.392 11.071 51.167 1.00 17.15 504 GLU B C 1
ATOM 2316 O O . GLU B 1 87 ? 18.384 10.159 50.330 1.00 17.04 504 GLU B O 1
ATOM 2322 N N . ASN B 1 88 ? 17.626 11.066 52.258 1.00 16.60 505 ASN B N 1
ATOM 2323 C CA . ASN B 1 88 ? 16.639 10.021 52.466 1.00 16.50 505 ASN B CA 1
ATOM 2324 C C . ASN B 1 88 ? 15.440 10.083 51.516 1.00 15.37 505 ASN B C 1
ATOM 2325 O O . ASN B 1 88 ? 14.811 9.066 51.257 1.00 16.79 505 ASN B O 1
ATOM 2330 N N . ILE B 1 89 ? 15.138 11.271 50.997 1.00 14.87 506 ILE B N 1
ATOM 2331 C CA . ILE B 1 89 ? 14.007 11.437 50.091 1.00 13.68 506 ILE B CA 1
ATOM 2332 C C . ILE B 1 89 ? 14.428 11.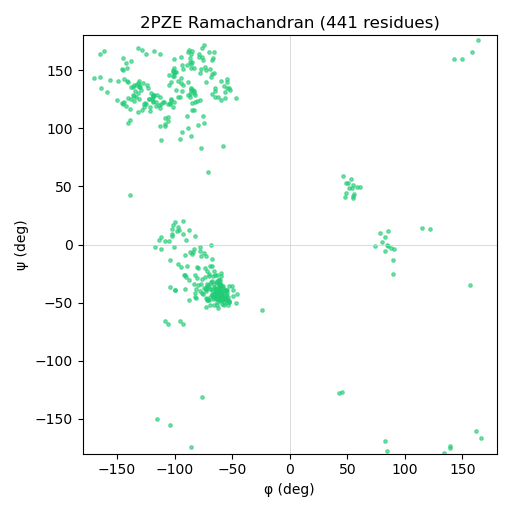163 48.647 1.00 15.29 506 ILE B C 1
ATOM 2333 O O . ILE B 1 89 ? 13.777 10.394 47.938 1.00 14.75 506 ILE B O 1
ATOM 2338 N N . ILE B 1 90 ? 15.542 11.760 48.229 1.00 15.56 507 ILE B N 1
ATOM 2339 C CA . ILE B 1 90 ? 16.038 11.579 46.869 1.00 17.86 507 ILE B CA 1
ATOM 2340 C C . ILE B 1 90 ? 16.475 10.136 46.681 1.00 19.08 507 ILE B C 1
ATOM 2341 O O . ILE B 1 90 ? 16.171 9.516 45.663 1.00 20.77 507 ILE B O 1
ATOM 2346 N N . PHE B 1 91 ? 17.190 9.602 47.667 1.00 20.96 508 PHE B N 1
ATOM 2347 C CA . PHE B 1 91 ? 17.465 8.169 47.745 1.00 22.57 508 PHE B CA 1
ATOM 2348 C C . PHE B 1 91 ? 17.982 7.573 46.428 1.00 25.21 508 PHE B C 1
ATOM 2349 O O . PHE B 1 91 ? 17.426 6.598 45.906 1.00 25.85 508 PHE B O 1
ATOM 2357 N N . GLY B 1 92 ? 19.028 8.191 45.893 1.00 27.12 509 GLY B N 1
ATOM 2358 C CA . GLY B 1 92 ? 19.754 7.647 44.745 1.00 30.83 509 GLY B CA 1
ATOM 2359 C C . GLY B 1 92 ? 19.100 7.837 43.390 1.00 32.54 509 GLY B C 1
ATOM 2360 O O . GLY B 1 92 ? 19.551 7.245 42.406 1.00 34.38 509 GLY B O 1
ATOM 2361 N N . VAL B 1 93 ? 18.040 8.645 43.351 1.00 33.40 510 VAL B N 1
ATOM 2362 C CA . VAL B 1 93 ? 17.311 9.028 42.134 1.00 34.76 510 VAL B CA 1
ATOM 2363 C C . VAL B 1 93 ? 17.930 10.353 41.685 1.00 35.77 510 VAL B C 1
ATOM 2364 O O . VAL B 1 93 ? 18.585 11.024 42.485 1.00 36.38 510 VAL B O 1
ATOM 2368 N N . SER B 1 94 ? 17.741 10.738 40.422 1.00 36.71 511 SER B N 1
ATOM 2369 C CA . SER B 1 94 ? 18.261 12.030 39.967 1.00 37.65 511 SER B CA 1
ATOM 2370 C C . SER B 1 94 ? 17.522 13.195 40.636 1.00 37.69 511 SER B C 1
ATOM 2371 O O . SER B 1 94 ? 16.330 13.097 40.944 1.00 37.37 511 SER B O 1
ATOM 2374 N N . TYR B 1 95 ? 18.250 14.281 40.881 1.00 37.61 512 TYR B N 1
ATOM 2375 C CA . TYR B 1 95 ? 17.729 15.412 41.638 1.00 37.16 512 TYR B CA 1
ATOM 2376 C C . TYR B 1 95 ? 16.954 16.422 40.785 1.00 37.10 512 TYR B C 1
ATOM 2377 O O . TYR B 1 95 ? 17.410 16.811 39.708 1.00 37.90 512 TYR B O 1
ATOM 2386 N N . ASP B 1 96 ? 15.795 16.845 41.294 1.00 35.52 513 ASP B N 1
ATOM 2387 C CA . ASP B 1 96 ? 14.901 17.791 40.630 1.00 34.37 513 ASP B CA 1
ATOM 2388 C C . ASP B 1 96 ? 14.348 18.736 41.702 1.00 33.67 513 ASP B C 1
ATOM 2389 O O . ASP B 1 96 ? 13.481 18.350 42.496 1.00 32.22 513 ASP B O 1
ATOM 2394 N N . GLU B 1 97 ? 14.860 19.967 41.733 1.00 32.48 514 GLU B N 1
ATOM 2395 C CA . GLU B 1 97 ? 14.451 20.946 42.741 1.00 32.05 514 GLU B CA 1
ATOM 2396 C C . GLU B 1 97 ? 12.947 21.155 42.849 1.00 31.01 514 GLU B C 1
ATOM 2397 O O . GLU B 1 97 ? 12.405 21.143 43.954 1.00 30.33 514 GLU B O 1
ATOM 2403 N N . TYR B 1 98 ? 12.282 21.376 41.710 1.00 28.95 515 TYR B N 1
ATOM 2404 C CA . TYR B 1 98 ? 10.846 21.640 41.698 1.00 26.97 515 TYR B CA 1
ATOM 2405 C C . TYR B 1 98 ? 10.047 20.424 42.203 1.00 24.14 515 TYR B C 1
ATOM 2406 O O . TYR B 1 98 ? 9.110 20.568 43.001 1.00 22.52 515 TYR B O 1
ATOM 2415 N N . ARG B 1 99 ? 10.414 19.248 41.706 1.00 22.39 516 ARG B N 1
ATOM 2416 C CA . ARG B 1 99 ? 9.731 18.002 42.086 1.00 20.75 516 ARG B CA 1
ATOM 2417 C C . ARG B 1 99 ? 9.930 17.764 43.573 1.00 19.57 516 ARG B C 1
ATOM 2418 O O . ARG B 1 99 ? 8.977 17.447 44.287 1.00 20.74 516 ARG B O 1
ATOM 2426 N N . TYR B 1 100 ? 11.174 17.917 44.022 1.00 17.48 517 TYR B N 1
ATOM 2427 C CA . TYR B 1 100 ? 11.492 17.786 45.449 1.00 17.74 517 TYR B CA 1
ATOM 2428 C C . TYR B 1 100 ? 10.615 18.685 46.316 1.00 17.35 517 TYR B C 1
ATOM 2429 O O . TYR B 1 100 ? 9.979 18.222 47.255 1.00 15.56 517 TYR B O 1
ATOM 2438 N N . ARG B 1 101 ? 10.543 19.976 45.989 1.00 17.85 518 ARG B N 1
ATOM 2439 C CA . ARG B 1 101 ? 9.708 20.894 46.752 1.00 19.72 518 ARG B CA 1
ATOM 2440 C C . ARG B 1 101 ? 8.237 20.526 46.761 1.00 19.58 518 ARG B C 1
ATOM 2441 O O . ARG B 1 101 ? 7.588 20.637 47.808 1.00 20.45 518 ARG B O 1
ATOM 2449 N N . SER B 1 102 ? 7.696 20.092 45.616 1.00 19.94 519 SER B N 1
ATOM 2450 C CA . SER B 1 102 ? 6.263 19.714 45.572 1.00 19.31 519 SER B CA 1
ATOM 2451 C C . SER B 1 102 ? 5.988 18.510 46.479 1.00 17.83 519 SER B C 1
ATOM 2452 O O . SER B 1 102 ? 4.966 18.460 47.156 1.00 17.63 519 SER B O 1
ATOM 2457 N N . VAL B 1 103 ? 6.915 17.561 46.511 1.00 17.46 520 VAL B N 1
ATOM 2458 C CA . VAL B 1 103 ? 6.748 16.378 47.369 1.00 17.73 520 VAL B CA 1
ATOM 2459 C C . VAL B 1 103 ? 6.850 16.710 48.852 1.00 17.48 520 VAL B C 1
ATOM 2460 O O . VAL B 1 103 ? 6.041 16.250 49.667 1.00 17.77 520 VAL B O 1
ATOM 2464 N N . ILE B 1 104 ? 7.846 17.518 49.205 1.00 18.29 521 ILE B N 1
ATOM 2465 C CA . ILE B 1 104 ? 7.984 18.024 50.572 1.00 19.40 521 ILE B CA 1
ATOM 2466 C C . ILE B 1 104 ? 6.690 18.714 51.035 1.00 18.19 521 ILE B C 1
ATOM 2467 O O . ILE B 1 104 ? 6.194 18.422 52.126 1.00 18.30 521 ILE B O 1
ATOM 2472 N N . LYS B 1 105 ? 6.112 19.562 50.179 1.00 17.20 522 LYS B N 1
ATOM 2473 C CA . LYS B 1 105 ? 4.856 20.239 50.503 1.00 18.03 522 LYS B CA 1
ATOM 2474 C C . LYS B 1 105 ? 3.697 19.258 50.678 1.00 17.37 522 LYS B C 1
ATOM 2475 O O . LYS B 1 105 ? 3.016 19.282 51.694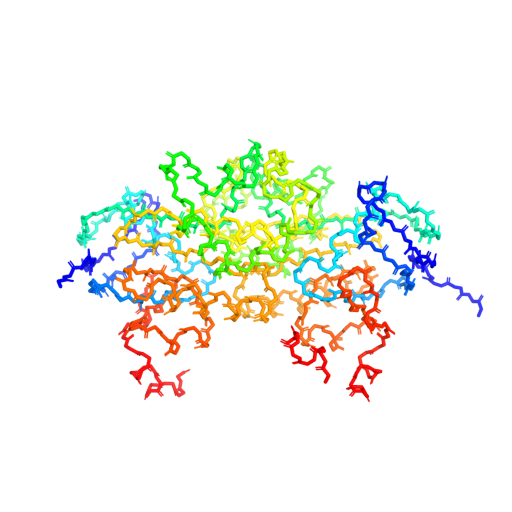 1.00 17.67 522 LYS B O 1
ATOM 2481 N N . ALA B 1 106 ? 3.503 18.387 49.682 1.00 17.52 523 ALA B N 1
ATOM 2482 C CA . ALA B 1 106 ? 2.407 17.417 49.693 1.00 16.69 523 ALA B CA 1
ATOM 2483 C C . ALA B 1 106 ? 2.458 16.435 50.855 1.00 16.25 523 ALA B C 1
ATOM 2484 O O . ALA B 1 106 ? 1.417 16.024 51.353 1.00 17.33 523 ALA B O 1
ATOM 2486 N N . CYS B 1 107 ? 3.667 16.052 51.274 1.00 16.06 524 CYS B N 1
ATOM 2487 C CA . CYS B 1 107 ? 3.847 15.124 52.386 1.00 16.93 524 CYS B CA 1
ATOM 2488 C C . CYS B 1 107 ? 3.890 15.826 53.757 1.00 16.86 524 CYS B C 1
ATOM 2489 O O . CYS B 1 107 ? 4.249 15.209 54.775 1.00 15.85 524 CYS B O 1
ATOM 2492 N N . GLN B 1 108 ? 3.504 17.102 53.766 1.00 17.72 525 GLN B N 1
ATOM 2493 C CA . GLN B 1 10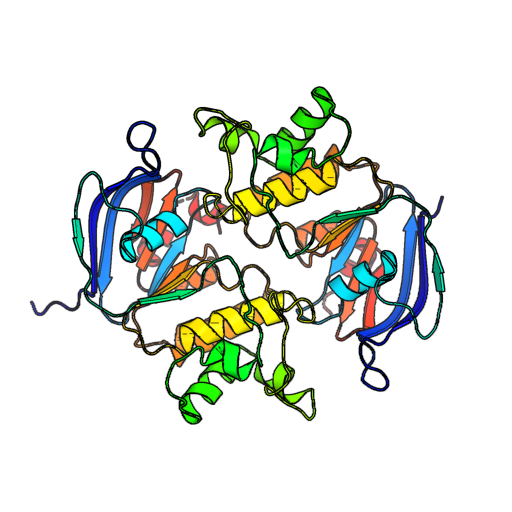8 ? 3.372 17.911 54.987 1.00 19.42 525 GLN B CA 1
ATOM 2494 C C . GLN B 1 108 ? 4.679 17.939 55.793 1.00 19.54 525 GLN B C 1
ATOM 2495 O O . GLN B 1 108 ? 4.654 17.801 57.029 1.00 20.92 525 GLN B O 1
ATOM 2501 N N . LEU B 1 109 ? 5.805 18.113 55.092 1.00 17.88 526 LEU B N 1
ATOM 2502 C CA . LEU B 1 109 ? 7.139 18.180 55.728 1.00 18.75 526 LEU B CA 1
ATOM 2503 C C . LEU B 1 109 ? 7.743 19.592 55.827 1.00 20.75 526 LEU B C 1
ATOM 2504 O O . LEU B 1 109 ? 8.741 19.802 56.525 1.00 20.93 526 LEU B O 1
ATOM 2509 N N . GLU B 1 110 ? 7.166 20.555 55.121 1.00 22.01 527 GLU B N 1
ATOM 2510 C CA . GLU B 1 110 ? 7.712 21.916 55.123 1.00 25.83 527 GLU B CA 1
ATOM 2511 C C . GLU B 1 110 ? 7.865 22.498 56.523 1.00 25.92 527 GLU B C 1
ATOM 2512 O O . GLU B 1 110 ? 8.915 23.017 56.866 1.00 25.59 527 GLU B O 1
ATOM 2518 N N . GLU B 1 111 ? 6.805 22.400 57.315 1.00 27.35 528 GLU B N 1
ATOM 2519 C CA . GLU B 1 111 ? 6.790 22.913 58.683 1.00 29.69 528 GLU B CA 1
ATOM 2520 C C . GLU B 1 111 ? 7.816 22.205 59.556 1.00 29.89 528 GLU B C 1
ATOM 2521 O O . GLU B 1 111 ? 8.546 22.849 60.317 1.00 30.11 528 GLU B O 1
ATOM 2527 N N . ASP B 1 112 ? 7.879 20.882 59.440 1.00 29.21 529 ASP B N 1
ATOM 2528 C CA . ASP B 1 112 ? 8.839 20.096 60.211 1.00 30.15 529 ASP B CA 1
ATOM 2529 C C . ASP B 1 112 ? 10.288 20.460 59.921 1.00 29.71 529 ASP B C 1
ATOM 2530 O O . ASP B 1 112 ? 11.051 20.683 60.854 1.00 29.31 529 ASP B O 1
ATOM 2535 N N . ILE B 1 113 ? 10.660 20.537 58.637 1.00 28.55 530 ILE B N 1
ATOM 2536 C CA . ILE B 1 113 ? 12.050 20.826 58.266 1.00 30.11 530 ILE B CA 1
ATOM 2537 C C . ILE B 1 113 ? 12.475 22.246 58.652 1.00 30.26 530 ILE B C 1
ATOM 2538 O O . ILE B 1 113 ? 13.641 22.478 58.909 1.00 30.74 530 ILE B O 1
ATOM 2543 N N . SER B 1 114 ? 11.525 23.177 58.719 1.00 31.05 531 SER B N 1
ATOM 2544 C CA . SER B 1 114 ? 11.840 24.557 59.131 1.00 32.94 531 SER B CA 1
ATOM 2545 C C . SER B 1 114 ? 12.012 24.724 60.649 1.00 33.34 531 SER B C 1
ATOM 2546 O O . SER B 1 114 ? 12.361 25.806 61.126 1.00 34.17 531 SER B O 1
ATOM 2549 N N . LYS B 1 115 ? 11.758 23.661 61.407 1.00 33.53 532 LYS B N 1
ATOM 2550 C CA . LYS B 1 115 ? 12.082 23.645 62.833 1.00 34.14 532 LYS B CA 1
ATOM 2551 C C . LYS B 1 115 ? 13.569 23.355 63.049 1.00 34.82 532 LYS B C 1
ATOM 2552 O O . LYS B 1 115 ? 14.118 23.654 64.119 1.00 35.23 532 LYS B O 1
ATOM 2554 N N . PHE B 1 116 ? 14.219 22.770 62.040 1.00 34.73 533 PHE B N 1
ATOM 2555 C CA . PHE B 1 116 ? 15.634 22.403 62.147 1.00 34.58 533 PHE B CA 1
ATOM 2556 C C . PHE B 1 116 ? 16.560 23.504 61.628 1.00 34.57 533 PHE B C 1
ATOM 2557 O O . PHE B 1 116 ? 16.317 24.101 60.574 1.00 34.37 533 PHE B O 1
ATOM 2565 N N . ALA B 1 117 ? 17.637 23.738 62.373 1.00 34.76 534 ALA B N 1
ATOM 2566 C CA . ALA B 1 117 ? 18.639 24.757 62.033 1.00 34.22 534 ALA B CA 1
ATOM 2567 C C . ALA B 1 117 ? 19.222 24.609 60.619 1.00 33.29 534 ALA B C 1
ATOM 2568 O O . ALA B 1 117 ? 19.443 25.612 59.925 1.00 33.91 534 ALA B O 1
ATOM 2570 N N . GLU B 1 118 ? 19.461 23.367 60.200 1.00 30.74 535 GLU B N 1
ATOM 2571 C CA . GLU B 1 118 ? 19.951 23.081 58.843 1.00 30.00 535 GLU B CA 1
ATOM 2572 C C . GLU B 1 118 ? 18.843 22.596 57.904 1.00 28.33 535 GLU B C 1
ATOM 2573 O O . GLU B 1 118 ? 19.136 22.050 56.844 1.00 28.22 535 GLU B O 1
ATOM 2579 N N . LYS B 1 119 ? 17.584 22.818 58.293 1.00 26.42 536 LYS B N 1
ATOM 2580 C CA . LYS B 1 119 ? 16.420 22.379 57.522 1.00 25.11 536 LYS B CA 1
ATOM 2581 C C . LYS B 1 119 ? 16.603 20.929 57.036 1.00 24.24 536 LYS B C 1
ATOM 2582 O O . LYS B 1 119 ? 16.924 20.052 57.836 1.00 24.19 536 LYS B O 1
ATOM 2585 N N . ASP B 1 120 ? 16.441 20.687 55.739 1.00 24.76 537 ASP B N 1
ATOM 2586 C CA . ASP B 1 120 ? 16.490 19.318 55.236 1.00 25.71 537 ASP B CA 1
ATOM 2587 C C . ASP B 1 120 ? 17.908 18.765 55.108 1.00 26.03 537 ASP B C 1
ATOM 2588 O O . ASP B 1 120 ? 18.099 17.607 54.756 1.00 24.80 537 ASP B O 1
ATOM 2593 N N . ASN B 1 121 ? 18.907 19.589 55.420 1.00 26.80 538 ASN B N 1
ATOM 2594 C CA . ASN B 1 121 ? 20.281 19.116 55.450 1.00 28.73 538 ASN B CA 1
ATOM 2595 C C . ASN B 1 121 ? 20.695 18.583 56.808 1.00 28.67 538 ASN B C 1
ATOM 2596 O O . ASN B 1 121 ? 21.844 18.193 56.991 1.00 29.73 538 ASN B O 1
ATOM 2601 N N . ILE B 1 122 ? 19.757 18.543 57.753 1.00 28.32 539 ILE B N 1
ATOM 2602 C CA . ILE B 1 122 ? 20.010 17.931 59.066 1.00 28.45 539 ILE B CA 1
ATOM 2603 C C . ILE B 1 122 ? 20.380 16.449 58.892 1.00 29.30 539 ILE B C 1
ATOM 2604 O O . ILE B 1 122 ? 19.832 15.755 58.017 1.00 28.40 539 ILE B O 1
ATOM 2609 N N . VAL B 1 123 ? 21.338 15.988 59.699 1.00 29.96 540 VAL B N 1
ATOM 2610 C CA . VAL B 1 123 ? 21.861 14.630 59.592 1.00 31.23 540 VAL B CA 1
ATOM 2611 C C . VAL B 1 123 ? 21.150 13.701 60.557 1.00 31.96 540 VAL B C 1
ATOM 2612 O O . VAL B 1 123 ? 21.061 13.983 61.757 1.00 32.41 540 VAL B O 1
ATOM 2616 N N . LEU B 1 124 ? 20.638 12.599 60.013 1.00 32.30 541 LEU B N 1
ATOM 2617 C CA . LEU B 1 124 ? 19.939 11.575 60.778 1.00 33.47 541 LEU B CA 1
ATOM 2618 C C . LEU B 1 124 ? 20.883 10.408 61.034 1.00 35.15 541 LEU B C 1
ATOM 2619 O O . LEU B 1 124 ? 21.794 10.152 60.243 1.00 35.72 541 LEU B O 1
ATOM 2624 N N . GLY B 1 125 ? 20.660 9.702 62.135 1.00 36.91 542 GLY B N 1
ATOM 2625 C CA . GLY B 1 125 ? 21.391 8.468 62.408 1.00 38.70 542 GLY B CA 1
ATOM 2626 C C . GLY B 1 125 ? 20.709 7.295 61.733 1.00 40.19 542 GLY B C 1
ATOM 2627 O O . GLY B 1 125 ? 19.740 7.472 60.987 1.00 40.24 542 GLY B O 1
ATOM 2628 N N . GLU B 1 126 ? 21.205 6.089 62.004 1.00 41.22 543 GLU B N 1
ATOM 2629 C CA . GLU B 1 126 ? 20.595 4.865 61.483 1.00 42.07 543 GLU B CA 1
ATOM 2630 C C . GLU B 1 126 ? 19.198 4.669 62.065 1.00 42.04 543 GLU B C 1
ATOM 2631 O O . GLU B 1 126 ? 18.998 4.796 63.278 1.00 42.52 543 GLU B O 1
ATOM 2633 N N . GLY B 1 127 ? 18.235 4.372 61.196 1.00 41.93 544 GLY B N 1
ATOM 2634 C CA . GLY B 1 127 ? 16.850 4.157 61.619 1.00 41.31 544 GLY B CA 1
ATOM 2635 C C . GLY B 1 127 ? 16.123 5.437 61.996 1.00 41.29 544 GLY B C 1
ATOM 2636 O O . GLY B 1 127 ? 14.943 5.400 62.348 1.00 41.55 544 GLY B O 1
ATOM 2637 N N . GLY B 1 128 ? 16.828 6.569 61.920 1.00 40.90 545 GLY B N 1
ATOM 2638 C CA . GLY B 1 128 ? 16.244 7.884 62.205 1.00 40.18 545 GLY B CA 1
ATOM 2639 C C . GLY B 1 128 ? 15.678 7.982 63.606 1.00 40.01 545 GLY B C 1
ATOM 2640 O O . GLY B 1 128 ? 14.538 8.415 63.790 1.00 39.47 545 GLY B O 1
ATOM 2641 N N . ILE B 1 129 ? 16.491 7.578 64.588 1.00 39.64 546 ILE B N 1
ATOM 2642 C CA . ILE B 1 129 ? 16.098 7.542 66.006 1.00 38.91 546 ILE B CA 1
ATOM 2643 C C . ILE B 1 129 ? 15.691 8.916 66.550 1.00 37.60 546 ILE B C 1
ATOM 2644 O O . ILE B 1 129 ? 14.921 9.013 67.512 1.00 38.17 546 ILE B O 1
ATOM 2646 N N . THR B 1 130 ? 16.195 9.970 65.918 1.00 35.84 547 THR B N 1
ATOM 2647 C CA . THR B 1 130 ? 15.916 11.330 66.362 1.00 34.19 547 THR B CA 1
ATOM 2648 C C . THR B 1 130 ? 14.688 11.957 65.697 1.00 31.53 547 THR B C 1
ATOM 2649 O O . THR B 1 130 ? 14.261 13.031 66.092 1.00 32.04 547 THR B O 1
ATOM 2653 N N . LEU B 1 131 ? 14.127 11.300 64.688 1.00 28.31 548 LEU B N 1
ATOM 2654 C CA . LEU B 1 131 ? 12.856 11.759 64.130 1.00 25.45 548 LEU B CA 1
ATOM 2655 C C . LEU B 1 131 ? 11.672 11.256 64.942 1.00 23.04 548 LEU B C 1
ATOM 2656 O O . LEU B 1 131 ? 11.729 10.176 65.541 1.00 23.68 548 LEU B O 1
ATOM 2661 N N . SER B 1 132 ? 10.581 12.014 64.933 1.00 19.63 549 SER B N 1
ATOM 2662 C CA . SER B 1 132 ? 9.345 11.517 65.513 1.00 17.75 549 SER B CA 1
ATOM 2663 C C . SER B 1 132 ? 8.802 10.396 64.611 1.00 18.24 549 SER B C 1
ATOM 2664 O O . SER B 1 132 ? 9.241 10.246 63.453 1.00 15.91 549 SER B O 1
ATOM 2667 N N . GLY B 1 133 ? 7.849 9.626 65.136 1.00 17.27 550 GLY B N 1
ATOM 2668 C CA . GLY B 1 133 ? 7.235 8.550 64.364 1.00 16.93 550 GLY B CA 1
ATOM 2669 C C . GLY B 1 133 ? 6.593 9.067 63.094 1.00 16.53 550 GLY B C 1
ATOM 2670 O O . GLY B 1 133 ? 6.814 8.490 62.010 1.00 17.19 550 GLY B O 1
ATOM 2671 N N . GLY B 1 134 ? 5.835 10.156 63.199 1.00 15.75 551 GLY B N 1
ATOM 2672 C CA . GLY B 1 134 ? 5.151 10.761 62.053 1.00 16.95 551 GLY B CA 1
ATOM 2673 C C . GLY B 1 134 ? 6.084 11.399 61.026 1.00 16.77 551 GLY B C 1
ATOM 2674 O O . GLY B 1 134 ? 5.776 11.459 59.820 1.00 16.46 551 GLY B O 1
ATOM 2675 N N . GLN B 1 135 ? 7.206 11.933 61.503 1.00 15.43 552 GLN B N 1
ATOM 2676 C CA . GLN B 1 135 ? 8.243 12.445 60.585 1.00 14.39 552 GLN B CA 1
ATOM 2677 C C . GLN B 1 135 ? 8.835 11.294 59.776 1.00 13.88 552 GLN B C 1
ATOM 2678 O O . GLN B 1 135 ? 8.985 11.418 58.557 1.00 13.05 552 GLN B O 1
ATOM 2684 N N . ARG B 1 136 ? 9.167 10.192 60.449 1.00 13.06 553 ARG B N 1
ATOM 2685 C CA . ARG B 1 136 ? 9.662 8.985 59.773 1.00 14.80 553 ARG B CA 1
ATOM 2686 C C . ARG B 1 136 ? 8.673 8.513 58.711 1.00 15.25 553 ARG B C 1
ATOM 2687 O O . ARG B 1 136 ? 9.070 8.203 57.590 1.00 15.45 553 ARG B O 1
ATOM 2695 N N . ALA B 1 137 ? 7.389 8.494 59.067 1.00 14.35 554 ALA B N 1
ATOM 2696 C CA . ALA B 1 137 ? 6.327 8.104 58.128 1.00 15.52 554 ALA B CA 1
ATOM 2697 C C . ALA B 1 137 ? 6.248 9.030 56.906 1.00 14.32 554 ALA B C 1
ATOM 2698 O O . ALA B 1 137 ? 6.178 8.569 55.761 1.00 14.33 554 ALA B O 1
ATOM 2700 N N . ARG B 1 138 ? 6.313 10.332 57.132 1.00 12.06 555 ARG B N 1
ATOM 2701 C CA . ARG B 1 138 ? 6.185 11.268 56.010 1.00 11.71 555 ARG B CA 1
ATOM 2702 C C . ARG B 1 138 ? 7.440 11.231 55.118 1.00 11.41 555 ARG B C 1
ATOM 2703 O O . ARG B 1 138 ? 7.348 11.402 53.897 1.00 10.58 555 ARG B O 1
ATOM 2711 N N . ILE B 1 139 ? 8.607 11.016 55.724 1.00 11.45 556 ILE B N 1
ATOM 2712 C CA . ILE B 1 139 ? 9.848 10.916 54.931 1.00 10.66 556 ILE B CA 1
ATOM 2713 C C . ILE B 1 139 ? 9.818 9.662 54.073 1.00 11.68 556 ILE B C 1
ATOM 2714 O O . ILE B 1 139 ? 10.138 9.699 52.884 1.00 11.98 556 ILE B O 1
ATOM 2719 N N . SER B 1 140 ? 9.380 8.566 54.664 1.00 10.47 557 SER B N 1
ATOM 2720 C CA . SER B 1 140 ? 9.245 7.313 53.913 1.00 13.14 557 SER B CA 1
ATOM 2721 C C . SER B 1 140 ? 8.283 7.458 52.721 1.00 13.11 557 SER B C 1
ATOM 2722 O O . SER B 1 140 ? 8.577 7.014 51.597 1.00 12.79 557 SER B O 1
ATOM 2727 N N . LEU B 1 141 ? 7.142 8.103 52.946 1.00 11.88 558 LEU B N 1
ATOM 2728 C CA . LEU B 1 141 ? 6.190 8.348 51.868 1.00 13.05 558 LEU B CA 1
ATOM 2729 C C . LEU B 1 141 ? 6.778 9.300 50.820 1.00 12.03 558 LEU B C 1
ATOM 2730 O O . LEU B 1 141 ? 6.661 9.021 49.624 1.00 11.33 558 LEU B O 1
ATOM 2735 N N . ALA B 1 142 ? 7.425 10.396 51.263 1.00 10.08 559 ALA B N 1
ATOM 2736 C CA . ALA B 1 142 ? 8.066 11.350 50.329 1.00 9.61 559 ALA B CA 1
ATOM 2737 C C . ALA B 1 142 ? 9.071 10.617 49.410 1.00 9.73 559 ALA B C 1
ATOM 2738 O O . ALA B 1 142 ? 9.123 10.866 48.214 1.00 11.11 559 ALA B O 1
ATOM 2740 N N . ARG B 1 143 ? 9.864 9.715 49.989 1.00 10.30 560 ARG B N 1
ATOM 2741 C CA . ARG B 1 143 ? 10.821 8.927 49.205 1.00 9.21 560 ARG B CA 1
ATOM 2742 C C . ARG B 1 143 ? 10.103 8.152 48.090 1.00 10.35 560 ARG B C 1
ATOM 2743 O O . ARG B 1 143 ? 10.537 8.160 46.935 1.00 11.81 560 ARG B O 1
ATOM 2751 N N . ALA B 1 144 ? 9.003 7.500 48.444 1.00 10.26 561 ALA B N 1
ATOM 2752 C CA . ALA B 1 144 ? 8.223 6.674 47.484 1.00 12.48 561 ALA B CA 1
ATOM 2753 C C . ALA B 1 144 ? 7.565 7.513 46.378 1.00 12.35 561 ALA B C 1
ATOM 2754 O O . ALA B 1 144 ? 7.506 7.115 45.210 1.00 13.28 561 ALA B O 1
ATOM 2756 N N . VAL B 1 145 ? 7.056 8.670 46.763 1.00 11.12 562 VAL B N 1
ATOM 2757 C CA . VAL B 1 145 ? 6.364 9.569 45.847 1.00 12.01 562 VAL B CA 1
ATOM 2758 C C . VAL B 1 145 ? 7.335 10.337 44.923 1.00 12.44 562 VAL B C 1
ATOM 2759 O O . VAL B 1 145 ? 6.997 10.669 43.758 1.00 13.93 562 VAL B O 1
ATOM 2763 N N . TYR B 1 146 ? 8.545 10.577 45.423 1.00 11.82 563 TYR B N 1
ATOM 2764 C CA . TYR B 1 146 ? 9.563 11.331 44.662 1.00 13.92 563 TYR B CA 1
ATOM 2765 C C . TYR B 1 146 ? 10.075 10.540 43.455 1.00 15.00 563 TYR B C 1
ATOM 2766 O O . TYR B 1 146 ? 10.370 11.110 42.397 1.00 14.95 563 TYR B O 1
ATOM 2775 N N . LYS B 1 147 ? 10.145 9.222 43.616 1.00 14.43 564 LYS B N 1
ATOM 2776 C CA . LYS B 1 147 ? 10.586 8.322 42.557 1.00 15.90 564 LYS B CA 1
ATOM 2777 C C . LYS B 1 147 ? 9.579 8.375 41.410 1.00 16.77 564 LYS B C 1
ATOM 2778 O O . LYS B 1 147 ? 8.378 8.403 41.631 1.00 18.13 564 LYS B O 1
ATOM 2784 N N . ASP B 1 148 ? 10.057 8.469 40.173 1.00 17.79 565 ASP B N 1
ATOM 2785 C CA . ASP B 1 148 ? 9.104 8.427 39.073 1.00 18.76 565 ASP B CA 1
ATOM 2786 C C . ASP B 1 148 ? 8.880 6.988 38.636 1.00 18.06 565 ASP B C 1
ATOM 2787 O O . ASP B 1 148 ? 9.758 6.358 38.038 1.00 20.88 565 ASP B O 1
ATOM 2792 N N . ALA B 1 149 ? 7.687 6.497 38.919 1.00 17.64 566 ALA B N 1
ATOM 2793 C CA . ALA B 1 149 ? 7.360 5.094 38.727 1.00 16.38 566 ALA B CA 1
ATOM 2794 C C . ALA B 1 149 ? 6.036 4.993 37.991 1.00 15.21 566 ALA B C 1
ATOM 2795 O O . ALA B 1 149 ? 5.308 5.979 37.855 1.00 16.94 566 ALA B O 1
ATOM 2797 N N . ASP B 1 150 ? 5.715 3.785 37.553 1.00 14.21 567 ASP B N 1
ATOM 2798 C CA . ASP B 1 150 ? 4.482 3.504 36.834 1.00 13.85 567 ASP B CA 1
ATOM 2799 C C . ASP B 1 150 ? 3.423 2.966 37.772 1.00 14.34 567 ASP B C 1
ATOM 2800 O O . ASP B 1 150 ? 2.254 2.940 37.437 1.00 16.28 567 ASP B O 1
ATOM 2805 N N . LEU B 1 151 ? 3.837 2.513 38.950 1.00 11.74 568 LEU B N 1
ATOM 2806 C CA . LEU B 1 151 ? 2.910 1.906 39.895 1.00 11.00 568 LEU B CA 1
ATOM 2807 C C . LEU B 1 151 ? 3.469 2.207 41.288 1.00 11.11 568 LEU B C 1
ATOM 2808 O O . LEU B 1 151 ? 4.619 1.862 41.579 1.00 12.26 568 LEU B O 1
ATOM 2813 N N . TYR B 1 152 ? 2.649 2.826 42.121 1.00 9.79 569 TYR B N 1
ATOM 2814 C CA . TYR B 1 152 ? 3.049 3.158 43.506 1.00 9.03 569 TYR B CA 1
ATOM 2815 C C . TYR B 1 152 ? 2.277 2.247 44.456 1.00 10.68 569 TYR B C 1
ATOM 2816 O O . TYR B 1 152 ? 1.044 2.269 44.462 1.00 12.13 569 TYR B O 1
ATOM 2825 N N . LEU B 1 153 ? 3.011 1.496 45.268 1.00 9.40 570 LEU B N 1
ATOM 2826 C CA . LEU B 1 153 ? 2.438 0.564 46.234 1.00 9.62 570 LEU B CA 1
ATOM 2827 C C . LEU B 1 153 ? 2.685 1.192 47.612 1.00 10.25 570 LEU B C 1
ATOM 2828 O O . LEU B 1 153 ? 3.814 1.258 48.074 1.00 10.81 570 LEU B O 1
ATOM 2833 N N . LEU B 1 154 ? 1.620 1.670 48.246 1.00 9.78 571 LEU B N 1
ATOM 2834 C CA . LEU B 1 154 ? 1.723 2.394 49.523 1.00 10.98 571 LEU B CA 1
ATOM 2835 C C . LEU B 1 154 ? 1.094 1.566 50.640 1.00 11.10 571 LEU B C 1
ATOM 2836 O O . LEU B 1 154 ? -0.115 1.457 50.738 1.00 12.97 571 LEU B O 1
ATOM 2841 N N . ASP B 1 155 ? 1.939 0.919 51.423 1.00 12.59 572 ASP B N 1
ATOM 2842 C CA . ASP B 1 155 ? 1.477 -0.022 52.420 1.00 13.51 572 ASP B CA 1
ATOM 2843 C C . ASP B 1 155 ? 1.317 0.670 53.767 1.00 15.46 572 ASP B C 1
ATOM 2844 O O . ASP B 1 155 ? 2.285 0.801 54.539 1.00 16.95 572 ASP B O 1
ATOM 2849 N N . SER B 1 156 ? 0.086 1.073 54.044 1.00 17.74 573 SER B N 1
ATOM 2850 C CA . SER B 1 156 ? -0.300 1.694 55.301 1.00 19.43 573 SER B CA 1
ATOM 2851 C C . SER B 1 156 ? 0.650 2.791 55.784 1.00 19.38 573 SER B C 1
ATOM 2852 O O . SER B 1 156 ? 1.191 2.707 56.897 1.00 19.92 573 SER B O 1
ATOM 2855 N N . PRO B 1 157 ? 0.825 3.833 54.962 1.00 18.62 574 PRO B N 1
ATOM 2856 C CA . PRO B 1 157 ? 1.796 4.898 55.200 1.00 20.51 574 PRO B CA 1
ATOM 2857 C C . PRO B 1 157 ? 1.355 5.872 56.306 1.00 21.62 574 PRO B C 1
ATOM 2858 O O . PRO B 1 157 ? 2.167 6.699 56.735 1.00 23.56 574 PRO B O 1
ATOM 2862 N N . PHE B 1 158 ? 0.122 5.734 56.801 1.00 22.57 575 PHE B N 1
ATOM 2863 C CA . PHE B 1 158 ? -0.422 6.701 57.760 1.00 23.75 575 PHE B CA 1
ATOM 2864 C C . PHE B 1 158 ? -0.559 6.212 59.212 1.00 24.81 575 PHE B C 1
ATOM 2865 O O . PHE B 1 158 ? -1.044 6.955 60.069 1.00 24.98 575 PHE B O 1
ATOM 2873 N N . GLY B 1 159 ? -0.117 4.990 59.496 1.00 26.36 576 GLY B N 1
ATOM 2874 C CA . GLY B 1 159 ? -0.248 4.408 60.835 1.00 27.55 576 GLY B CA 1
ATOM 2875 C C . GLY B 1 159 ? 0.135 5.313 62.001 1.00 28.27 576 GLY B C 1
ATOM 2876 O O . GLY B 1 159 ? -0.563 5.344 63.017 1.00 29.45 576 GLY B O 1
ATOM 2877 N N . TYR B 1 160 ? 1.237 6.053 61.863 1.00 27.76 577 TYR B N 1
ATOM 2878 C CA . TYR B 1 160 ? 1.725 6.875 62.981 1.00 27.31 577 TYR B CA 1
ATOM 2879 C C . TYR B 1 160 ? 1.315 8.343 62.984 1.00 25.39 577 TYR B C 1
ATOM 2880 O O . TYR B 1 160 ? 1.871 9.144 63.747 1.00 25.12 577 TYR B O 1
ATOM 2889 N N . LEU B 1 161 ? 0.355 8.700 62.133 1.00 23.07 578 LEU B N 1
ATOM 2890 C CA . LEU B 1 161 ? -0.082 10.086 62.006 1.00 21.40 578 LEU B CA 1
ATOM 2891 C C . LEU B 1 161 ? -1.423 10.340 62.659 1.00 21.81 578 LEU B C 1
ATOM 2892 O O . LEU B 1 161 ? -2.305 9.477 62.639 1.00 22.47 578 LEU B O 1
ATOM 2897 N N . ASP B 1 162 ? -1.583 11.545 63.207 1.00 21.28 579 ASP B N 1
ATOM 2898 C CA . ASP B 1 162 ? -2.862 11.986 63.751 1.00 22.13 579 ASP B CA 1
ATOM 2899 C C . ASP B 1 162 ? -3.866 12.130 62.591 1.00 22.61 579 ASP B C 1
ATOM 2900 O O . ASP B 1 162 ? -3.454 12.219 61.426 1.00 21.60 579 ASP B O 1
ATOM 2905 N N . VAL B 1 163 ? -5.163 12.138 62.887 1.00 23.06 580 VAL B N 1
ATOM 2906 C CA . VAL B 1 163 ? -6.194 12.193 61.829 1.00 24.51 580 VAL B CA 1
ATOM 2907 C C . VAL B 1 163 ? -6.142 13.430 60.950 1.00 23.05 580 VAL B C 1
ATOM 2908 O O . VAL B 1 163 ? -6.469 13.351 59.761 1.00 23.40 580 VAL B O 1
ATOM 2912 N N . LEU B 1 164 ? -5.741 14.568 61.516 1.00 22.77 581 LEU B N 1
ATOM 2913 C CA . LEU B 1 164 ? -5.713 15.812 60.735 1.00 23.14 581 LEU B CA 1
ATOM 2914 C C . LEU B 1 164 ? -4.598 15.756 59.715 1.00 22.23 581 LEU B C 1
ATOM 2915 O O . LEU B 1 164 ? -4.806 16.098 58.547 1.00 21.38 581 LEU B O 1
ATOM 2920 N N . THR B 1 165 ? -3.411 15.353 60.170 1.00 19.94 582 THR B N 1
ATOM 2921 C CA . THR B 1 165 ? -2.262 15.199 59.279 1.00 20.11 582 THR B CA 1
ATOM 2922 C C . THR B 1 165 ? -2.491 14.085 58.250 1.00 18.46 582 THR B C 1
ATOM 2923 O O . THR B 1 165 ? -2.064 14.221 57.103 1.00 17.37 582 THR B O 1
ATOM 2927 N N . GLU B 1 166 ? -3.144 12.999 58.664 1.00 18.14 583 GLU B N 1
ATOM 2928 C CA . GLU B 1 166 ? -3.450 11.895 57.735 1.00 19.75 583 GLU B CA 1
ATOM 2929 C C . GLU B 1 166 ? -4.359 12.399 56.618 1.00 17.84 583 GLU B C 1
ATOM 2930 O O . GLU B 1 166 ? -4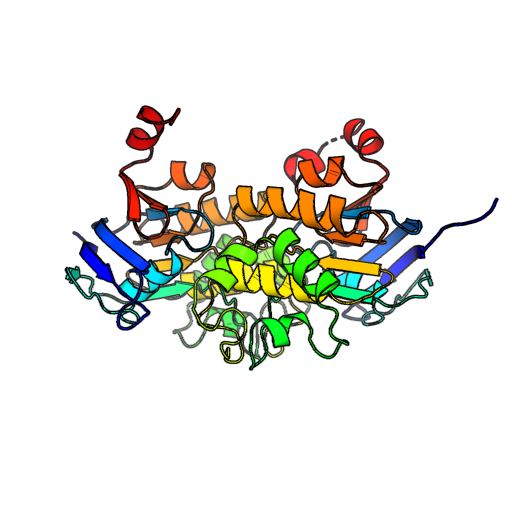.137 12.096 55.454 1.00 16.28 583 GLU B O 1
ATOM 2936 N N . LYS B 1 167 ? -5.373 13.183 56.987 1.00 17.96 584 LYS B N 1
ATOM 2937 C CA . LYS B 1 167 ? -6.332 13.720 56.011 1.00 18.64 584 LYS B CA 1
ATOM 2938 C C . LYS B 1 167 ? -5.651 14.672 55.035 1.00 17.56 584 LYS B C 1
ATOM 2939 O O . LYS B 1 167 ? -5.915 14.627 53.827 1.00 17.38 584 LYS B O 1
ATOM 2942 N N . GLU B 1 168 ? -4.777 15.538 55.547 1.00 15.93 585 GLU B N 1
ATOM 2943 C CA . GLU B 1 168 ? -4.081 16.493 54.693 1.00 16.30 585 GLU B CA 1
ATOM 2944 C C . GLU B 1 168 ? -3.152 15.789 53.678 1.00 14.89 585 GLU B C 1
ATOM 2945 O O . GLU B 1 168 ? -3.084 16.196 52.525 1.00 14.51 585 GLU B O 1
ATOM 2948 N N . ILE B 1 169 ? -2.470 14.725 54.103 1.00 13.15 586 ILE B N 1
ATOM 2949 C CA . ILE B 1 169 ? -1.535 14.029 53.180 1.00 13.55 586 ILE B CA 1
ATOM 2950 C C . ILE B 1 169 ? -2.308 13.152 52.213 1.00 12.57 586 ILE B C 1
ATOM 2951 O O . ILE B 1 169 ? -2.030 13.089 51.006 1.00 12.87 586 ILE B O 1
ATOM 2956 N N . PHE B 1 170 ? -3.335 12.498 52.718 1.00 11.55 587 PHE B N 1
ATOM 2957 C CA . PHE B 1 170 ? -4.169 11.719 51.810 1.00 12.95 587 PHE B CA 1
ATOM 2958 C C . PHE B 1 170 ? -4.687 12.598 50.677 1.00 14.32 587 PHE B C 1
ATOM 2959 O O . PHE B 1 170 ? -4.572 12.243 49.510 1.00 13.37 587 PHE B O 1
ATOM 2967 N N . GLU B 1 171 ? -5.193 13.777 51.038 1.00 15.52 588 GLU B N 1
ATOM 2968 C CA . GLU B 1 171 ? -5.774 14.710 50.068 1.00 18.25 588 GLU B CA 1
ATOM 2969 C C . GLU B 1 171 ? -4.718 15.314 49.151 1.00 17.64 588 GLU B C 1
ATOM 2970 O O . GLU B 1 171 ? -4.856 15.251 47.931 1.00 18.87 588 GLU B O 1
ATOM 2976 N N . SER B 1 172 ? -3.660 15.877 49.723 1.00 16.69 589 SER B N 1
ATOM 2977 C CA . SER B 1 172 ? -2.706 16.644 48.926 1.00 17.79 589 SER B CA 1
ATOM 2978 C C . SER B 1 172 ? -1.729 15.765 48.165 1.00 17.00 589 SER B C 1
ATOM 2979 O O . SER B 1 172 ? -1.311 16.086 47.052 1.00 18.07 589 SER B O 1
ATOM 2982 N N . CYS B 1 173 ? -1.363 14.652 48.770 1.00 16.83 590 CYS B N 1
ATOM 2983 C CA . CYS B 1 173 ? -0.388 13.796 48.118 1.00 16.85 590 CYS B CA 1
ATOM 2984 C C . CYS B 1 173 ? -1.078 12.701 47.320 1.00 17.07 590 CYS B C 1
ATOM 2985 O O . CYS B 1 173 ? -1.009 12.694 46.098 1.00 17.27 590 CYS B O 1
ATOM 2988 N N . VAL B 1 174 ? -1.769 11.791 47.990 1.00 16.15 591 VAL B N 1
ATOM 2989 C CA . VAL B 1 174 ? -2.351 10.628 47.286 1.00 16.60 591 VAL B CA 1
ATOM 2990 C C . VAL B 1 174 ? -3.423 10.985 46.251 1.00 18.24 591 VAL B C 1
ATOM 2991 O O . VAL B 1 174 ? -3.453 10.376 45.170 1.00 18.89 591 VAL B O 1
ATOM 2995 N N . CYS B 1 175 ? -4.305 11.935 46.583 1.00 18.78 592 CYS B N 1
ATOM 2996 C CA . CYS B 1 175 ? -5.425 12.294 45.703 1.00 21.68 592 CYS B CA 1
ATOM 2997 C C . CYS B 1 175 ? -5.152 13.417 44.715 1.00 22.71 592 CYS B C 1
ATOM 2998 O O . CYS B 1 175 ? -5.820 13.474 43.678 1.00 26.21 592 CYS B O 1
ATOM 3001 N N . LYS B 1 176 ? -4.223 14.322 45.029 1.00 21.34 593 LYS B N 1
ATOM 3002 C CA . LYS B 1 176 ? -3.951 15.469 44.149 1.00 20.14 593 LYS B CA 1
ATOM 3003 C C . LYS B 1 176 ? -2.616 15.351 43.421 1.00 19.49 593 LYS B C 1
ATOM 3004 O O . LYS B 1 176 ? -2.584 15.230 42.186 1.00 20.33 593 LYS B O 1
ATOM 3007 N N . LEU B 1 177 ? -1.513 15.391 44.163 1.00 18.30 594 LEU B N 1
ATOM 3008 C CA . LEU B 1 177 ? -0.198 15.308 43.538 1.00 18.37 594 LEU B CA 1
ATOM 3009 C C . LEU B 1 177 ? -0.101 14.063 42.665 1.00 17.62 594 LEU B C 1
ATOM 3010 O O . LEU B 1 177 ? 0.409 14.126 41.542 1.00 17.94 594 LEU B O 1
ATOM 3015 N N . MET B 1 178 ? -0.628 12.949 43.169 1.00 16.65 595 MET B N 1
ATOM 3016 C CA . MET B 1 178 ? -0.505 11.659 42.499 1.00 17.93 595 MET B CA 1
ATOM 3017 C C . MET B 1 178 ? -1.719 11.284 41.643 1.00 18.19 595 MET B C 1
ATOM 3018 O O . MET B 1 178 ? -1.862 10.120 41.227 1.00 18.67 595 MET B O 1
ATOM 3023 N N . ALA B 1 179 ? -2.569 12.275 41.370 1.00 18.32 596 ALA B N 1
ATOM 3024 C CA . ALA B 1 179 ? -3.857 12.075 40.708 1.00 19.11 596 ALA B CA 1
ATOM 3025 C C . ALA B 1 179 ? -3.809 11.255 39.419 1.00 19.31 596 ALA B C 1
ATOM 3026 O O . ALA B 1 179 ? -4.760 10.527 39.116 1.00 19.20 596 ALA B O 1
ATOM 3028 N N . ASN B 1 180 ? -2.746 11.402 38.643 1.00 18.48 597 ASN B N 1
ATOM 3029 C CA . ASN B 1 180 ? -2.666 10.714 37.345 1.00 20.32 597 ASN B CA 1
ATOM 3030 C C . ASN B 1 180 ? -1.780 9.482 37.358 1.00 19.02 597 ASN B C 1
ATOM 3031 O O . ASN B 1 180 ? -1.473 8.903 36.305 1.00 20.00 597 ASN B O 1
ATOM 3036 N N . LYS B 1 181 ? -1.359 9.083 38.557 1.00 19.11 598 LYS B N 1
ATOM 3037 C CA . LYS B 1 181 ? -0.463 7.941 38.720 1.00 18.61 598 LYS B CA 1
ATOM 3038 C C . LYS B 1 181 ? -1.266 6.697 39.152 1.00 17.10 598 LYS B C 1
ATOM 3039 O O . LYS B 1 181 ? -2.307 6.807 39.811 1.00 19.21 598 LYS B O 1
ATOM 3045 N N . THR B 1 182 ? -0.806 5.522 38.745 1.00 14.60 599 THR B N 1
ATOM 3046 C CA . THR B 1 182 ? -1.441 4.268 39.137 1.00 12.34 599 THR B CA 1
ATOM 3047 C C . THR B 1 182 ? -0.955 3.932 40.555 1.00 10.98 599 THR B C 1
ATOM 3048 O O . THR B 1 182 ? 0.263 3.900 40.790 1.00 11.65 599 THR B O 1
ATOM 3052 N N . ARG B 1 183 ? -1.903 3.768 41.481 1.00 11.87 600 ARG B N 1
ATOM 3053 C CA . ARG B 1 183 ? -1.585 3.741 42.912 1.00 12.97 600 ARG B CA 1
ATOM 3054 C C . ARG B 1 183 ? -2.340 2.599 43.577 1.00 12.70 600 ARG B C 1
ATOM 3055 O O . ARG B 1 183 ? -3.527 2.413 43.333 1.00 13.74 600 ARG B O 1
ATOM 3063 N N . ILE B 1 184 ? -1.683 1.861 44.471 1.00 10.40 601 ILE B N 1
ATOM 3064 C CA . ILE B 1 184 ? -2.411 0.946 45.355 1.00 11.23 601 ILE B CA 1
ATOM 3065 C C . ILE B 1 184 ? -2.140 1.414 46.767 1.00 12.32 601 ILE B C 1
ATOM 3066 O O . ILE B 1 184 ? -0.998 1.506 47.147 1.00 13.51 601 ILE B O 1
ATOM 3071 N N . LEU B 1 185 ? -3.198 1.722 47.518 1.00 10.99 602 LEU B N 1
ATOM 3072 C CA . LEU B 1 185 ? -3.046 2.194 48.897 1.00 11.63 602 LEU B CA 1
ATOM 3073 C C . LEU B 1 185 ? -3.683 1.188 49.817 1.00 11.33 602 LEU B C 1
ATOM 3074 O O . LEU B 1 185 ? -4.881 0.917 49.705 1.00 10.94 602 LEU B O 1
ATOM 3079 N N . VAL B 1 186 ? -2.889 0.664 50.749 1.00 10.20 603 VAL B N 1
ATOM 3080 C CA . VAL B 1 186 ? -3.418 -0.245 51.754 1.00 12.39 603 VAL B CA 1
ATOM 3081 C C . VAL B 1 186 ? -3.976 0.601 52.898 1.00 13.91 603 VAL B C 1
ATOM 3082 O O . VAL B 1 186 ? -3.246 1.355 53.543 1.00 13.63 603 VAL B O 1
ATOM 3086 N N . THR B 1 187 ? -5.284 0.496 53.084 1.00 15.65 604 THR B N 1
ATOM 3087 C CA . THR B 1 187 ? -6.064 1.354 53.988 1.00 18.85 604 THR B CA 1
ATOM 3088 C C . THR B 1 187 ? -7.469 0.760 54.121 1.00 20.54 604 THR B C 1
ATOM 3089 O O . THR B 1 187 ? -8.056 0.256 53.138 1.00 19.96 604 THR B O 1
ATOM 3093 N N . SER B 1 188 ? -8.010 0.864 55.330 1.00 22.21 605 SER B N 1
ATOM 3094 C CA . SER B 1 188 ? -9.369 0.412 55.614 1.00 23.72 605 SER B CA 1
ATOM 3095 C C . SER B 1 188 ? -10.266 1.576 56.049 1.00 24.29 605 SER B C 1
ATOM 3096 O O . SER B 1 188 ? -11.464 1.373 56.301 1.00 24.95 605 SER B O 1
ATOM 3099 N N . LYS B 1 189 ? -9.686 2.775 56.138 1.00 23.68 606 LYS B N 1
ATOM 3100 C CA . LYS B 1 189 ? -10.420 3.996 56.478 1.00 23.54 606 LYS B CA 1
ATOM 3101 C C . LYS B 1 189 ? -11.530 4.274 55.468 1.00 23.00 606 LYS B C 1
ATOM 3102 O O . LYS B 1 189 ? -11.271 4.371 54.277 1.00 19.50 606 LYS B O 1
ATOM 3108 N N . MET B 1 190 ? -12.763 4.412 55.954 1.00 22.74 607 MET B N 1
ATOM 3109 C CA . MET B 1 190 ? -13.907 4.639 55.079 1.00 24.01 607 MET B CA 1
ATOM 3110 C C . MET B 1 190 ? -13.713 5.874 54.216 1.00 23.67 607 MET B C 1
ATOM 3111 O O . MET B 1 190 ? -14.071 5.862 53.038 1.00 23.44 607 MET B O 1
ATOM 3113 N N . GLU B 1 191 ? -13.141 6.925 54.810 1.00 23.72 608 GLU B N 1
ATOM 3114 C CA . GLU B 1 191 ? -12.895 8.190 54.121 1.00 24.16 608 GLU B CA 1
ATOM 3115 C C . GLU B 1 191 ? -11.961 8.021 52.926 1.00 23.16 608 GLU B C 1
ATOM 3116 O O . GLU B 1 191 ? -12.074 8.760 51.945 1.00 25.24 608 GLU B O 1
ATOM 3118 N N . HIS B 1 192 ? -11.052 7.048 53.001 1.00 21.05 609 HIS B N 1
ATOM 3119 C CA . HIS B 1 192 ? -10.138 6.783 51.899 1.00 18.64 609 HIS B CA 1
ATOM 3120 C C . HIS B 1 192 ? -10.813 5.936 50.818 1.00 17.63 609 HIS B C 1
ATOM 3121 O O . HIS B 1 192 ? -10.686 6.233 49.638 1.00 17.28 609 HIS B O 1
ATOM 3128 N N . LEU B 1 193 ? -11.503 4.877 51.229 1.00 17.27 610 LEU B N 1
ATOM 3129 C CA . LEU B 1 193 ? -12.299 4.067 50.297 1.00 17.86 610 LEU B CA 1
ATOM 3130 C C . LEU B 1 193 ? -13.228 4.919 49.408 1.00 18.18 610 LEU B C 1
ATOM 3131 O O . LEU B 1 193 ? -13.395 4.619 48.226 1.00 17.83 610 LEU B O 1
ATOM 3140 N N . LYS B 1 194 ? -13.829 5.961 49.977 1.00 20.10 611 LYS B N 1
ATOM 3141 C CA . LYS B 1 194 ? -14.752 6.836 49.227 1.00 22.82 611 LYS B CA 1
ATOM 3142 C C . LYS B 1 194 ? -14.095 7.512 48.022 1.00 23.16 611 LYS B C 1
ATOM 3143 O O . LYS B 1 194 ? -14.771 7.846 47.032 1.00 24.67 611 LYS B O 1
ATOM 3149 N N . LYS B 1 195 ? -12.781 7.721 48.085 1.00 22.16 612 LYS B N 1
ATOM 3150 C CA . LYS B 1 195 ? -12.073 8.449 47.027 1.00 22.17 612 LYS B CA 1
ATOM 3151 C C . LYS B 1 195 ? -11.331 7.525 46.056 1.00 21.47 612 LYS B C 1
ATOM 3152 O O . LYS B 1 195 ? -10.720 7.984 45.083 1.00 21.39 612 LYS B O 1
ATOM 3155 N N . ALA B 1 196 ? -11.398 6.222 46.324 1.00 20.40 613 ALA B N 1
ATOM 3156 C CA . ALA B 1 196 ? -10.744 5.203 45.509 1.00 19.32 613 ALA B CA 1
ATOM 3157 C C . ALA B 1 196 ? -11.542 4.942 44.235 1.00 20.09 613 ALA B C 1
ATOM 3158 O O . ALA B 1 196 ? -12.771 5.009 44.247 1.00 19.11 613 ALA B O 1
ATOM 3160 N N . ASP B 1 197 ? -10.853 4.611 43.151 1.00 18.75 614 ASP B N 1
ATOM 3161 C CA . ASP B 1 197 ? -11.540 4.232 41.905 1.00 20.78 614 ASP B CA 1
ATOM 3162 C C . ASP B 1 197 ? -12.061 2.794 42.013 1.00 19.60 614 ASP B C 1
ATOM 3163 O O . ASP B 1 197 ? -13.102 2.456 41.463 1.00 19.31 614 ASP B O 1
ATOM 3168 N N . LYS B 1 198 ? -11.319 1.945 42.727 1.00 16.19 615 LYS B N 1
ATOM 3169 C CA . LYS B 1 198 ? -11.739 0.571 43.025 1.00 14.98 615 LYS B CA 1
ATOM 3170 C C . LYS B 1 198 ? -11.307 0.204 44.429 1.00 15.19 615 LYS B C 1
ATOM 3171 O O . LYS B 1 198 ? -10.371 0.804 44.961 1.00 13.41 615 LYS B O 1
ATOM 3177 N N . ILE B 1 199 ? -12.002 -0.769 45.018 1.00 14.75 616 ILE B N 1
ATOM 3178 C CA . ILE B 1 199 ? -11.696 -1.288 46.351 1.00 14.61 616 ILE B CA 1
ATOM 3179 C C . ILE B 1 199 ? -11.630 -2.802 46.338 1.00 15.72 616 ILE B C 1
ATOM 3180 O O . ILE B 1 199 ? -12.461 -3.450 45.707 1.00 16.24 616 ILE B O 1
ATOM 3185 N N . LEU B 1 200 ? -10.624 -3.346 47.021 1.00 13.94 617 LEU B N 1
ATOM 3186 C CA . LEU B 1 200 ? -10.489 -4.784 47.250 1.00 15.21 617 LEU B CA 1
ATOM 3187 C C . LEU B 1 200 ? -10.461 -5.001 48.749 1.00 15.99 617 LEU B C 1
ATOM 3188 O O . LEU B 1 200 ? -9.529 -4.548 49.416 1.00 17.12 617 LEU B O 1
ATOM 3193 N N . ILE B 1 201 ? -11.475 -5.679 49.283 1.00 15.29 618 ILE B N 1
ATOM 3194 C CA . ILE B 1 201 ? -11.459 -6.053 50.683 1.00 15.45 618 ILE B CA 1
ATOM 3195 C C . ILE B 1 201 ? -11.045 -7.509 50.775 1.00 15.79 618 ILE B C 1
ATOM 3196 O O . ILE B 1 201 ? -11.653 -8.379 50.163 1.00 14.98 618 ILE B O 1
ATOM 3201 N N . LEU B 1 202 ? -9.977 -7.763 51.510 1.00 15.04 619 LEU B N 1
ATOM 3202 C CA . LEU B 1 202 ? -9.541 -9.134 51.744 1.00 17.15 619 LEU B CA 1
ATOM 3203 C C . LEU B 1 202 ? -9.975 -9.631 53.107 1.00 17.89 619 LEU B C 1
ATOM 3204 O O . LEU B 1 202 ? -10.009 -8.879 54.085 1.00 17.57 619 LEU B O 1
ATOM 3209 N N . HIS B 1 203 ? -10.292 -10.916 53.158 1.00 19.46 620 HIS B N 1
ATOM 3210 C CA . HIS B 1 203 ? -10.602 -11.541 54.422 1.00 22.10 620 HIS B CA 1
ATOM 3211 C C . HIS B 1 203 ? -9.963 -12.922 54.483 1.00 21.81 620 HIS B C 1
ATOM 3212 O O . HIS B 1 203 ? -10.266 -13.784 53.664 1.00 21.54 620 HIS B O 1
ATOM 3219 N N . GLU B 1 204 ? -9.042 -13.099 55.428 1.00 22.89 621 GLU B N 1
ATOM 3220 C CA . GLU B 1 204 ? -8.341 -14.359 55.593 1.00 24.90 621 GLU B CA 1
ATOM 3221 C C . GLU B 1 204 ? -7.805 -14.888 54.260 1.00 23.32 621 GLU B C 1
ATOM 3222 O O . GLU B 1 204 ? -7.889 -16.082 53.990 1.00 23.73 621 GLU B O 1
ATOM 3228 N N . GLY B 1 205 ? -7.266 -13.996 53.425 1.00 22.58 622 GLY B N 1
ATOM 3229 C CA . GLY B 1 205 ? -6.697 -14.401 52.143 1.00 22.01 622 GLY B CA 1
ATOM 3230 C C . GLY B 1 205 ? -7.642 -14.413 50.956 1.00 20.91 622 GLY B C 1
ATOM 3231 O O . GLY B 1 205 ? -7.197 -14.466 49.818 1.00 21.78 622 GLY B O 1
ATOM 3232 N N . SER B 1 206 ? -8.944 -14.333 51.200 1.00 21.26 623 SER B N 1
ATOM 3233 C CA . SER B 1 206 ? -9.919 -14.331 50.112 1.00 22.36 623 SER B CA 1
ATOM 3234 C C . SER B 1 206 ? -10.435 -12.938 49.766 1.00 21.36 623 SER B C 1
ATOM 3235 O O . SER B 1 206 ? -10.328 -12.015 50.548 1.00 21.35 623 SER B O 1
ATOM 3238 N N . SER B 1 207 ? -10.970 -12.804 48.562 1.00 21.82 624 SER B N 1
ATOM 3239 C CA . SER B 1 207 ? -11.595 -11.571 48.131 1.00 21.64 624 SER B CA 1
ATOM 3240 C C . SER B 1 207 ? -13.006 -11.497 48.705 1.00 21.42 624 SER B C 1
ATOM 3241 O O . SER B 1 207 ? -13.939 -12.164 48.217 1.00 21.64 624 SER B O 1
ATOM 3244 N N . TYR B 1 208 ? -13.152 -10.695 49.752 1.00 20.48 625 TYR B N 1
ATOM 3245 C CA . TYR B 1 208 ? -14.457 -10.415 50.346 1.00 20.81 625 TYR B CA 1
ATOM 3246 C C . TYR B 1 208 ? -15.339 -9.497 49.485 1.00 19.72 625 TYR B C 1
ATOM 3247 O O . TYR B 1 208 ? -16.552 -9.679 49.419 1.00 20.96 625 TYR B O 1
ATOM 3256 N N . PHE B 1 209 ? -14.725 -8.503 48.843 1.00 18.00 626 PHE B N 1
ATOM 3257 C CA . PHE B 1 209 ? -15.415 -7.582 47.965 1.00 16.13 626 PHE B CA 1
ATOM 3258 C C . PHE B 1 209 ? -14.411 -7.002 46.983 1.00 17.46 626 PHE B C 1
ATOM 3259 O O . PHE B 1 209 ? -13.266 -6.728 47.351 1.00 15.93 626 PHE B O 1
ATOM 3267 N N . TYR B 1 210 ? -14.848 -6.827 45.739 1.00 16.22 627 TYR B N 1
ATOM 3268 C CA . TYR B 1 210 ? -14.081 -6.119 44.748 1.00 16.64 627 TYR B CA 1
ATOM 3269 C C . TYR B 1 210 ? -15.000 -5.294 43.875 1.00 17.06 627 TYR B C 1
ATOM 3270 O O . TYR B 1 210 ? -15.897 -5.835 43.228 1.00 17.26 627 TYR B O 1
ATOM 3279 N N . GLY B 1 211 ? -14.795 -3.984 43.878 1.00 16.60 628 GLY B N 1
ATOM 3280 C CA . GLY B 1 211 ? -15.599 -3.085 43.065 1.00 17.09 628 GLY B CA 1
ATOM 3281 C C . GLY B 1 211 ? -15.429 -1.637 43.468 1.00 18.58 628 GLY B C 1
ATOM 3282 O O . GLY B 1 211 ? -14.506 -1.274 44.206 1.00 17.44 628 GLY B O 1
ATOM 3283 N N . THR B 1 212 ? -16.327 -0.803 42.965 1.00 18.99 629 THR B N 1
ATOM 3284 C CA . THR B 1 212 ? -16.313 0.623 43.275 1.00 20.03 629 THR B CA 1
ATOM 3285 C C . THR B 1 212 ? -16.919 0.902 44.643 1.00 20.13 629 THR B C 1
ATOM 3286 O O . THR B 1 212 ? -17.622 0.063 45.240 1.00 19.89 629 THR B O 1
ATOM 3290 N N . PHE B 1 213 ? -16.661 2.104 45.147 1.00 20.64 630 PHE B N 1
ATOM 3291 C CA . PHE B 1 213 ? -17.295 2.506 46.388 1.00 20.72 630 PHE B CA 1
ATOM 3292 C C . PHE B 1 213 ? -18.822 2.579 46.247 1.00 21.00 630 PHE B C 1
ATOM 3293 O O . PHE B 1 213 ? -19.559 2.205 47.169 1.00 21.41 630 PHE B O 1
ATOM 3301 N N . SER B 1 214 ? -19.281 3.061 45.096 1.00 21.87 631 SER B N 1
ATOM 3302 C CA . SER B 1 214 ? -20.717 3.117 44.802 1.00 23.14 631 SER B CA 1
ATOM 3303 C C . SER B 1 214 ? -21.332 1.736 45.021 1.00 23.34 631 SER B C 1
ATOM 3304 O O . SER B 1 214 ? -22.331 1.598 45.733 1.00 24.34 631 SER B O 1
ATOM 3309 N N . GLU B 1 215 ? -20.705 0.705 44.451 1.00 23.48 632 GLU B N 1
ATOM 3310 C CA . GLU B 1 215 ? -21.168 -0.668 44.615 1.00 23.52 632 GLU B CA 1
ATOM 3311 C C . GLU B 1 215 ? -21.212 -1.111 46.061 1.00 23.17 632 GLU B C 1
ATOM 3312 O O . GLU B 1 215 ? -22.165 -1.764 46.479 1.00 23.60 632 GLU B O 1
ATOM 3318 N N . LEU B 1 216 ? -20.180 -0.772 46.827 1.00 21.75 633 LEU B N 1
ATOM 3319 C CA . LEU B 1 216 ? -20.053 -1.246 48.197 1.00 22.12 633 LEU B CA 1
ATOM 3320 C C . LEU B 1 216 ? -21.126 -0.602 49.072 1.00 23.29 633 LEU B C 1
ATOM 3321 O O . LEU B 1 216 ? -21.677 -1.250 49.948 1.00 22.85 633 LEU B O 1
ATOM 3326 N N . GLN B 1 217 ? -21.421 0.672 48.830 1.00 25.08 634 GLN B N 1
ATOM 3327 C CA . GLN B 1 217 ? -22.406 1.353 49.677 1.00 28.27 634 GLN B CA 1
ATOM 3328 C C . GLN B 1 217 ? -23.844 0.871 49.411 1.00 30.33 634 GLN B C 1
ATOM 3329 O O . GLN B 1 217 ? -24.714 0.973 50.286 1.00 31.52 634 GLN B O 1
ATOM 3335 N N . ASN B 1 218 ? -24.084 0.314 48.225 1.00 32.81 635 ASN B N 1
ATOM 3336 C CA . ASN B 1 218 ? -25.364 -0.363 47.933 1.00 36.16 635 ASN B CA 1
ATOM 3337 C C . ASN B 1 218 ? -25.499 -1.774 48.534 1.00 37.33 635 ASN B C 1
ATOM 3338 O O . ASN B 1 218 ? -26.584 -2.360 48.510 1.00 38.16 635 ASN B O 1
ATOM 3343 N N . LEU B 1 219 ? -24.408 -2.318 49.067 1.00 39.50 636 LEU B N 1
ATOM 3344 C CA . LEU B 1 219 ? -24.433 -3.627 49.732 1.00 41.02 636 LEU B CA 1
ATOM 3345 C C . LEU B 1 219 ? -24.485 -3.517 51.260 1.00 43.08 636 LEU B C 1
ATOM 3346 O O . LEU B 1 219 ? -25.170 -4.301 51.914 1.00 43.61 636 LEU B O 1
ATOM 3351 N N . GLN B 1 220 ? -23.744 -2.556 51.816 1.00 45.41 637 GLN B N 1
ATOM 3352 C CA . GLN B 1 220 ? -23.691 -2.316 53.267 1.00 46.62 637 GLN B CA 1
ATOM 3353 C C . GLN B 1 220 ? -24.863 -1.407 53.650 1.00 48.14 637 GLN B C 1
ATOM 3354 O O . GLN B 1 220 ? -24.923 -0.270 53.179 1.00 48.90 637 GLN B O 1
ATOM 3357 N N . PRO B 1 221 ? -25.747 -1.854 54.572 1.00 48.80 638 PRO B N 1
ATOM 3358 C CA . PRO B 1 221 ? -25.528 -2.713 55.744 1.00 48.89 638 PRO B CA 1
ATOM 3359 C C . PRO B 1 221 ? -25.324 -4.197 55.441 1.00 49.27 638 PRO B C 1
ATOM 3360 O O . PRO B 1 221 ? -26.249 -4.898 55.016 1.00 48.93 638 PRO B O 1
ATOM 3364 N N . ASP B 1 222 ? -24.095 -4.646 55.667 1.00 49.54 639 ASP B N 1
ATOM 3365 C CA . ASP B 1 222 ? -23.704 -6.032 55.472 1.00 50.09 639 ASP B CA 1
ATOM 3366 C C . ASP B 1 222 ? -23.030 -6.497 56.749 1.00 50.31 639 ASP B C 1
ATOM 3367 O O . ASP B 1 222 ? -22.304 -5.726 57.381 1.00 50.76 639 ASP B O 1
#

Nearest PDB structures (foldseek):
  5tfi-assembly1_A  TM=9.834E-01  e=3.054E-42  Homo sapiens
  1xmi-assembly1_A  TM=9.753E-01  e=3.896E-42  Homo sapiens
  1xmi-assembly1_C  TM=9.723E-01  e=2.572E-41  Homo sapiens
  1r0x-assembly3_C  TM=9.573E-01  e=1.043E-40  Mus musculus
  1q3h-assembly4_D  TM=9.660E-01  e=5.457E-39  Mus musculus

Foldseek 3Di:
DDAQWAKWWAQFWFCPPVPDHTLAGGDTDIFGFLFEEEEEEDPSLCQVVVVCCQVVNTDTPDTDMDHDKFEQEQDPPLWDAWFFLLCLQCVPPDDDPVLLVLLCVLLVNQCVQVPDPCRRGDTAHTRNVVDDPSVSLSSSVSNSQSDDIQEYEAECSCVSPDPVSVVSNCVSPVCNVSSRHHYYHHDLDVVSLQSGQWYFYGGSNYTPDIGHVVVVVVDPPSVVRD/DWAKWWAQFWFCPDPPDDTLAGGDTDIFRFQFEEEEEEDPSLCQVVVVCCQVVNTDTPDTDIDHDKFEQEQDPLLWDAFFFLLCLQCVPPDDDVVLLVLLCVLLVNQVVQVVDPNRRRDTAHGRRPVDDPSNSLSSSVSNRQSDDMQEYEAECSCVRDDPVSVVSNCVRPVCPVSRRHHYYHHDDDPVNLQRGQWYFYGYSNYTPDIGHPVVVVVVPVD

Organism: Homo sapiens (NCBI:txid9606)

Secondary structure (DSSP, 8-state):
----EEEEEEEEEE-SSTTS--SEEEEEEEEETT-EEEEE--TTSSHHHHHHHHTTSS--SEEEEEE-S-EEEE-SS----SB-HHHHHHTTSPP-HHHHHHHHHHTT-HHHHTTSTTGGGSPBPTT-TTS-HHHHHHHHHHHHHHS--SEEEEESTTTTS-HHHHHHHIIIIIIIITTTSEEEEE---HHHHHH-SEEEEEETTEEEEEE-HHHHHT--HHHHH-/-EEEEEEEEEE-SSTTS--SEEEEEEEEETTPEEEEE-STTSSHHHHHHHHTTSS--SEEEEEE-S-EEEE-SS----SEEHHHHHHTTSPP-HHHHHHHHHHTT-HHHHTTSTTGGGPEE-GGGTTS-HHHHHHHHHHHHHHS--SEEEEESTTTTS-HHHHHHHIIIIIIIITTTS-EEEE---HHHHTT-SEEEEEETTEEEEEE-HHHHHTT---

InterPro domains:
  IPR003439 ABC transporter-like, ATP-binding domain [PF00005] (441-575)
  IPR003439 ABC transporter-like, ATP-binding domain [PF00005] (1227-1373)
  IPR003439 ABC transporter-like, ATP-binding domain [PS50893] (423-646)
  IPR003439 ABC transporter-like, ATP-binding domain [PS50893] (1210-1443)
  IPR003593 AAA+ ATPase domain [SM00382] (450-639)
  IPR003593 AAA+ ATPase domain [SM00382] (1236-1418)
  IPR009147 Cystic fibrosis transmembrane conductance regulator [PR01851] (81-100)
  IPR009147 Cystic fibrosis transmembrane conductance regulator [PR01851] (118-135)
  IPR009147 Cystic fibrosis transmembrane conductance regulator [PR01851] (195-217)
  IPR009147 Cystic fibrosis transmembrane conductance regulator [PR01851] (233-252)
  IPR009147 Cystic fibrosis transmembrane conductance regulator [PR01851] (333-356)
  IPR009147 Cystic fibrosis transmembrane conductance regulator [PR01851] (849-867)
  IPR009147 Cystic fibrosis transmembrane conductance regulator [PR01851] (913-931)
  IPR009147 Cystic fibrosis transmembrane conductance regulator [PR01851] (932-946)
  IPR009147 Cystic fibrosis transmembrane conductance regulator [PR01851] (1078-1097)
  IPR009147 Cystic fibrosis transmembrane conductance regulator [PR01851] (1098-1116)
  IPR009147 Cystic fibrosis transmembrane conductance regulator [PR01851] (1134-1153)
  IPR009147 Cystic fibrosis transmembrane conductance regulator [PR01851] (1405-1418)
  IPR009147 Cystic fibrosis transmembrane conductance regulator [TIGR01271] (1-1480)
  IPR011527 ABC transporter type 1, transmembrane domain [PF00664] (82-350)

Solvent-accessible surface area: 20110 Å² total; per-residue (Å²): 167,181,120,55,45,41,0,42,3,41,89,0,18,0,54,139,72,103,70,53,100,45,34,0,40,87,0,65,6,79,0,41,184,18,42,5,0,1,0,0,2,20,27,43,2,8,33,41,14,0,0,46,5,14,48,52,124,9,135,49,81,50,43,59,47,54,46,102,40,136,35,2,63,4,25,24,56,36,105,4,58,81,10,16,15,53,89,0,1,17,92,87,61,90,100,65,96,184,67,2,100,30,2,1,50,8,0,55,1,76,80,45,9,64,85,47,109,54,98,11,90,72,110,3,46,137,26,1,131,120,24,30,5,4,42,14,4,9,0,5,1,0,19,6,6,1,73,78,4,73,0,2,0,0,1,28,9,13,23,49,18,31,108,60,13,15,61,83,0,8,84,35,0,0,41,139,75,4,48,136,60,2,10,0,1,5,15,25,84,56,61,6,0,130,73,12,67,29,0,0,0,0,70,144,4,49,48,96,30,79,8,55,45,83,99,6,73,96,83,77,60,1,68,77,2,41,113,67,37,0,32,3,106,78,0,15,0,69,144,52,123,80,36,118,31,30,0,95,71,0,67,4,116,1,65,163,20,39,4,0,1,0,4,12,52,36,49,2,7,33,44,15,0,0,40,4,12,47,48,124,8,136,50,80,45,46,132,43,60,45,107,38,139,34,2,63,4,27,28,82,34,135,0,58,74,12,24,2,55,88,0,1,17,83,89,55,98,103,67,88,182,67,0,86,27,3,2,112,9,0,54,1,80,146,22,12,77,68,51,108,97,51,11,81,42,106,5,39,72,36,0,88,116,10,35,4,3,21,38,9,6,1,9,2,0,39,5,7,1,67,74,2,70,0,3,0,0,2,31,10,11,24,52,20,16,61,64,20,16,63,59,0,8,98,47,0,0,36,87,75,4,44,125,61,5,10,0,1,5,16,61,88,60,60,6,15,124,75,11,66,53,0,0,33,2,94,142,3,51,44,140,20,72,4,42,35,64,86,27,106,128,110,71,141,105

CATH classification: 3.40.50.300